Protein AF-0000000073914588 (afdb_homodimer)

Structure (mmCIF, N/CA/C/O backbone):
data_AF-0000000073914588-model_v1
#
loop_
_entity.id
_entity.type
_entity.pdbx_description
1 polymer Dolichyldiphosphatase
#
loop_
_atom_site.group_PDB
_atom_site.id
_atom_site.type_symbol
_atom_site.label_atom_id
_atom_site.label_alt_id
_atom_site.label_comp_id
_atom_site.label_asym_id
_atom_site.label_entity_id
_atom_site.label_seq_id
_atom_site.pdbx_PDB_ins_code
_atom_site.Cartn_x
_atom_site.Cartn_y
_atom_site.Cartn_z
_atom_site.occupancy
_atom_site.B_iso_or_equiv
_atom_site.auth_seq_id
_atom_site.auth_comp_id
_atom_site.auth_asym_id
_atom_site.auth_atom_id
_atom_site.pdbx_PDB_model_num
ATOM 1 N N . MET A 1 1 ? -12.406 22.828 32.75 1 29.06 1 MET A N 1
ATOM 2 C CA . MET A 1 1 ? -11.383 23.781 32.312 1 29.06 1 MET A CA 1
ATOM 3 C C . MET A 1 1 ? -10.438 23.125 31.312 1 29.06 1 MET A C 1
ATOM 5 O O . MET A 1 1 ? -9.586 22.328 31.688 1 29.06 1 MET A O 1
ATOM 9 N N . ALA A 1 2 ? -10.836 22.469 30.297 1 44.16 2 ALA A N 1
ATOM 10 C CA . ALA A 1 2 ? -10.102 21.609 29.359 1 44.16 2 ALA A CA 1
ATOM 11 C C . ALA A 1 2 ? -8.742 22.219 29.016 1 44.16 2 ALA A C 1
ATOM 13 O O . ALA A 1 2 ? -8.672 23.328 28.469 1 44.16 2 ALA A O 1
ATOM 14 N N . SER A 1 3 ? -7.746 22.203 29.766 1 43 3 SER A N 1
ATOM 15 C CA . SER A 1 3 ? -6.406 22.766 29.703 1 43 3 SER A CA 1
ATOM 16 C C . SER A 1 3 ? -5.934 22.922 28.266 1 43 3 SER A C 1
ATOM 18 O O . SER A 1 3 ? -6.273 22.109 27.406 1 43 3 SER A O 1
ATOM 20 N N . G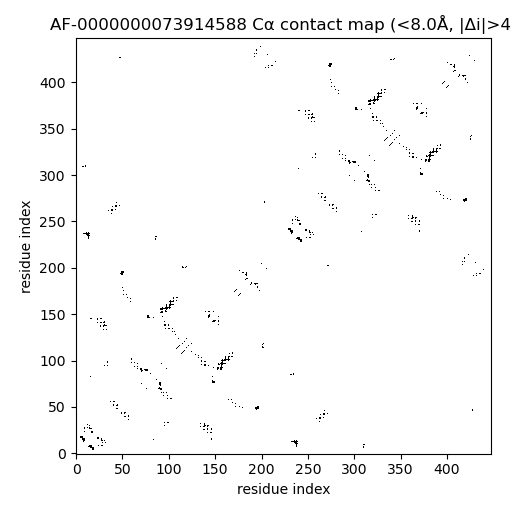LU A 1 4 ? -5.789 24.266 27.781 1 51.44 4 GLU A N 1
ATOM 21 C CA . GLU A 1 4 ? -5.445 24.781 26.469 1 51.44 4 GLU A CA 1
ATOM 22 C C . GLU A 1 4 ? -4.418 23.891 25.766 1 51.44 4 GLU A C 1
ATOM 24 O O . GLU A 1 4 ? -3.215 24.125 25.859 1 51.44 4 GLU A O 1
ATOM 29 N N . LEU A 1 5 ? -4.535 22.625 25.891 1 62.91 5 LEU A N 1
ATOM 30 C CA . LEU A 1 5 ? -3.504 21.75 25.344 1 62.91 5 LEU A CA 1
ATOM 31 C C . LEU A 1 5 ? -3.172 22.141 23.906 1 62.91 5 LEU A C 1
ATOM 33 O O . LEU A 1 5 ? -4.07 22.453 23.125 1 62.91 5 LEU A O 1
ATOM 37 N N . SER A 1 6 ? -2.014 22.656 23.734 1 82.88 6 SER A N 1
ATOM 38 C CA . SER A 1 6 ? -1.508 22.953 22.406 1 82.88 6 SER A CA 1
ATOM 39 C C . SER A 1 6 ? -1.483 21.688 21.531 1 82.88 6 SER A C 1
ATOM 41 O O . SER A 1 6 ? -1.151 20.609 22.016 1 82.88 6 SER A O 1
ATOM 43 N N . TRP A 1 7 ? -2.242 21.672 20.516 1 84 7 TRP A N 1
ATOM 44 C CA . TRP A 1 7 ? -2.336 20.578 19.547 1 84 7 TRP A CA 1
ATOM 45 C C . TRP A 1 7 ? -1.338 20.766 18.406 1 84 7 TRP A C 1
ATOM 47 O O . TRP A 1 7 ? -0.976 21.891 18.078 1 84 7 TRP A O 1
ATOM 57 N N . LYS A 1 8 ? -0.765 19.734 18.031 1 80.25 8 LYS A N 1
ATOM 58 C CA . LYS A 1 8 ? 0.106 19.781 16.859 1 80.25 8 LYS A CA 1
ATOM 59 C C . LYS A 1 8 ? -0.165 18.609 15.914 1 80.25 8 LYS A C 1
ATOM 61 O O . LYS A 1 8 ? -0.63 17.562 16.344 1 80.25 8 LYS A O 1
ATOM 66 N N . PRO A 1 9 ? 0.041 18.812 14.641 1 79.38 9 PRO A N 1
ATOM 67 C CA . PRO A 1 9 ? -0.129 17.719 13.688 1 79.38 9 PRO A CA 1
ATOM 68 C C . PRO A 1 9 ? 1.029 16.719 13.719 1 79.38 9 PRO A C 1
ATOM 70 O O . PRO A 1 9 ? 2.094 17.031 14.266 1 79.38 9 PRO A O 1
ATOM 73 N N . LEU A 1 10 ? 0.666 15.539 13.25 1 77.19 10 LEU A N 1
ATOM 74 C CA . LEU A 1 10 ? 1.744 14.586 12.992 1 77.19 10 LEU A CA 1
ATOM 75 C C . LEU A 1 10 ? 2.691 15.117 11.922 1 77.19 10 LEU A C 1
ATOM 77 O O . LEU A 1 10 ? 2.332 16.016 11.156 1 77.19 10 LEU A O 1
ATOM 81 N N . SER A 1 11 ? 3.896 14.555 11.906 1 71.69 11 SER A N 1
ATOM 82 C CA . SER A 1 11 ? 4.918 15.023 10.977 1 71.69 11 SER A CA 1
ATOM 83 C C . SER A 1 11 ? 4.559 14.688 9.539 1 71.69 11 SER A C 1
ATOM 85 O O . SER A 1 11 ? 4.875 15.445 8.617 1 71.69 11 SER A O 1
ATOM 87 N N . LEU A 1 12 ? 3.809 13.586 9.359 1 74.62 12 LEU A N 1
ATOM 88 C CA . LEU A 1 12 ? 3.529 13.117 8.008 1 74.62 12 LEU A CA 1
ATOM 89 C C . LEU A 1 12 ? 2.049 13.273 7.672 1 74.62 12 LEU A C 1
ATOM 91 O O . LEU A 1 12 ? 1.695 13.586 6.531 1 74.62 12 LEU A O 1
ATOM 95 N N . PHE A 1 13 ? 1.268 13.141 8.602 1 78.62 13 PHE A N 1
ATOM 96 C CA . PHE A 1 13 ? -0.175 13.133 8.391 1 78.62 13 PHE A CA 1
ATOM 97 C C . PHE A 1 13 ? -0.833 14.305 9.117 1 78.62 13 PHE A C 1
ATOM 99 O O . PHE A 1 13 ? -0.402 14.695 10.203 1 78.62 13 PHE A O 1
ATOM 106 N N . TYR A 1 14 ? -1.86 14.789 8.43 1 78.44 14 TYR A N 1
ATOM 107 C CA . TYR A 1 14 ? -2.541 15.93 9.031 1 78.44 14 TYR A CA 1
ATOM 108 C C . TYR A 1 14 ? -3.59 15.477 10.039 1 78.44 14 TYR A C 1
ATOM 110 O O . TYR A 1 14 ? -4.793 15.578 9.781 1 78.44 14 TYR A O 1
ATOM 118 N N . VAL A 1 15 ? -3.223 14.852 11.094 1 84.81 15 VAL A N 1
ATOM 119 C CA . VAL A 1 15 ? -4 14.484 12.273 1 84.81 15 VAL A CA 1
ATOM 120 C C . VAL A 1 15 ? -3.365 15.102 13.516 1 84.81 15 VAL A C 1
ATOM 122 O O . VAL A 1 15 ? -2.186 14.867 13.797 1 84.81 15 VAL A O 1
ATOM 125 N N . GLU A 1 16 ? -4.152 15.844 14.195 1 85.06 16 GLU A N 1
ATOM 126 C CA . GLU A 1 16 ? -3.637 16.578 15.344 1 85.06 16 GLU A CA 1
ATOM 127 C C . GLU A 1 16 ? -3.857 15.797 16.641 1 85.06 16 GLU A C 1
ATOM 129 O O . GLU A 1 16 ? -4.824 15.039 16.75 1 85.06 16 GLU A O 1
ATOM 134 N N . TYR A 1 17 ? -2.914 15.922 17.5 1 87.5 17 TYR A N 1
ATOM 135 C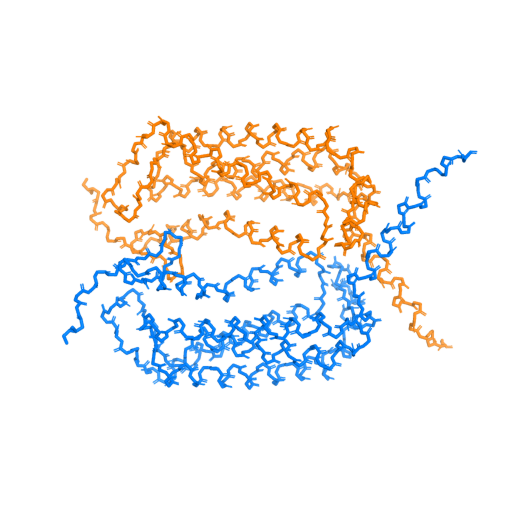 CA . TYR A 1 17 ? -2.969 15.336 18.844 1 87.5 17 TYR A CA 1
ATOM 136 C C . TYR A 1 17 ? -2.391 16.281 19.875 1 87.5 17 TYR A C 1
ATOM 138 O O . TYR A 1 17 ? -1.643 17.203 19.547 1 87.5 17 TYR A O 1
ATOM 146 N N . PRO A 1 18 ? -2.842 16.172 21.141 1 88.31 18 PRO A N 1
ATOM 147 C CA . PRO A 1 18 ? -2.309 17.062 22.188 1 88.31 18 PRO A CA 1
ATOM 148 C C . PRO A 1 18 ? -0.811 16.859 22.406 1 88.31 18 PRO A C 1
ATOM 150 O O . PRO A 1 18 ? -0.336 15.727 22.469 1 88.31 18 PRO A O 1
ATOM 153 N N . ILE A 1 19 ? -0.156 18 22.469 1 88.62 19 ILE A N 1
ATOM 154 C CA . ILE A 1 19 ? 1.287 17.969 22.688 1 88.62 19 ILE A CA 1
ATOM 155 C C . ILE A 1 19 ? 1.604 17.219 23.984 1 88.62 19 ILE A C 1
ATOM 157 O O . ILE A 1 19 ? 0.976 17.469 25.016 1 88.62 19 ILE A O 1
ATOM 161 N N . GLY A 1 20 ? 2.533 16.297 23.875 1 89.62 20 GLY A N 1
ATOM 162 C CA . GLY A 1 20 ? 2.945 15.562 25.062 1 89.62 20 GLY A CA 1
ATOM 163 C C . GLY A 1 20 ? 2.143 14.297 25.281 1 89.62 20 GLY A C 1
ATOM 164 O O . GLY A 1 20 ? 2.498 13.469 26.125 1 89.62 20 GLY A O 1
ATOM 165 N N . ASP A 1 21 ? 1.059 14.109 24.625 1 93.06 21 ASP A N 1
ATOM 166 C CA . ASP A 1 21 ? 0.197 12.938 24.75 1 93.06 21 ASP A CA 1
ATOM 167 C C . ASP A 1 21 ? 0.664 11.805 23.828 1 93.06 21 ASP A C 1
ATOM 169 O O . ASP A 1 21 ? 0.227 11.711 22.688 1 93.06 21 ASP A O 1
ATOM 173 N N . ARG A 1 22 ? 1.481 10.961 24.391 1 93.44 22 ARG A N 1
ATOM 174 C CA . ARG A 1 22 ? 2.021 9.867 23.594 1 93.44 22 ARG A CA 1
ATOM 175 C C . ARG A 1 22 ? 0.91 8.93 23.141 1 93.44 22 ARG A C 1
ATOM 177 O O . ARG A 1 22 ? 0.971 8.391 22.031 1 93.44 22 ARG A O 1
ATOM 184 N N . PHE A 1 23 ? -0.013 8.711 24.016 1 94.69 23 PHE A N 1
ATOM 185 C CA . PHE A 1 23 ? -1.146 7.867 23.656 1 94.69 23 PHE A CA 1
ATOM 186 C C . PHE A 1 23 ? -1.946 8.484 22.516 1 94.69 23 PHE A C 1
ATOM 188 O O . PHE A 1 23 ? -2.316 7.801 21.562 1 94.69 23 PHE A O 1
ATOM 195 N N . GLY A 1 24 ? -2.18 9.742 22.562 1 93.75 24 GLY A N 1
ATOM 196 C CA . GLY A 1 24 ? -2.85 10.461 21.484 1 93.75 24 GLY A CA 1
ATOM 197 C C . GLY A 1 24 ? -2.094 10.406 20.172 1 93.75 24 GLY A C 1
ATOM 198 O O . GLY A 1 24 ? -2.701 10.305 19.109 1 93.75 24 GLY A O 1
ATOM 199 N N . LYS A 1 25 ? -0.838 10.508 20.344 1 92.44 25 LYS A N 1
ATOM 200 C CA . LYS A 1 25 ? -0.005 10.414 19.141 1 92.44 25 LYS A CA 1
ATOM 201 C C . LYS A 1 25 ? -0.181 9.062 18.469 1 92.44 25 LYS A C 1
ATOM 203 O O . LYS A 1 25 ? -0.324 8.992 17.234 1 92.44 25 LYS A O 1
ATOM 208 N N . LEU A 1 26 ? -0.182 8.039 19.234 1 93.94 26 LEU A N 1
ATOM 209 C CA . LEU A 1 26 ? -0.388 6.699 18.703 1 93.94 26 LEU A CA 1
ATOM 210 C C . LEU A 1 26 ? -1.76 6.578 18.047 1 93.94 26 LEU A C 1
ATOM 212 O O . LEU A 1 26 ? -1.892 5.977 16.969 1 93.94 26 LEU A O 1
ATOM 216 N N . LEU A 1 27 ? -2.701 7.129 18.625 1 94.62 27 LEU A N 1
ATOM 217 C CA . LEU A 1 27 ? -4.055 7.098 18.078 1 94.62 27 LEU A CA 1
ATOM 218 C C . LEU A 1 27 ? -4.133 7.891 16.781 1 94.62 27 LEU A C 1
ATOM 220 O O . LEU A 1 27 ? -4.871 7.516 15.859 1 94.62 27 LEU A O 1
ATOM 224 N N . ALA A 1 28 ? -3.402 8.906 16.766 1 92.88 28 ALA A N 1
ATOM 225 C CA . ALA A 1 28 ? -3.355 9.695 15.531 1 92.88 28 ALA A CA 1
ATOM 226 C C . ALA A 1 28 ? -2.807 8.859 14.375 1 92.88 28 ALA A C 1
ATOM 228 O O . ALA A 1 28 ? -3.357 8.883 13.273 1 92.88 28 ALA A O 1
ATOM 229 N N . TYR A 1 29 ? -1.821 8.148 14.617 1 92.38 29 TYR A N 1
ATOM 230 C CA . TYR A 1 29 ? -1.273 7.258 13.602 1 92.38 29 TYR A CA 1
ATOM 231 C C . TYR A 1 29 ? -2.287 6.188 13.211 1 92.38 29 TYR A C 1
ATOM 233 O O . TYR A 1 29 ? -2.428 5.859 12.023 1 92.38 29 TYR A O 1
ATOM 241 N N . SER A 1 30 ? -2.986 5.711 14.164 1 94.19 30 SER A N 1
ATOM 242 C CA . SER A 1 30 ? -3.961 4.66 13.898 1 94.19 30 SER A CA 1
ATOM 243 C C . SER A 1 30 ? -5.102 5.164 13.023 1 94.19 30 SER A C 1
ATOM 245 O O . SER A 1 30 ? -5.695 4.395 12.266 1 94.19 30 SER A O 1
ATOM 247 N N . SER A 1 31 ? -5.324 6.418 13.078 1 93.5 31 SER A N 1
ATOM 248 C CA . SER A 1 31 ? -6.402 7.004 12.281 1 93.5 31 SER A CA 1
ATOM 249 C C . SER A 1 31 ? -6.082 6.961 10.797 1 93.5 31 SER A C 1
ATOM 251 O O . SER A 1 31 ? -6.961 7.176 9.961 1 93.5 31 SER A O 1
ATOM 253 N N . MET A 1 32 ? -4.848 6.586 10.445 1 93.88 32 MET A N 1
ATOM 254 C CA . MET A 1 32 ? -4.43 6.559 9.047 1 93.88 32 MET A CA 1
ATOM 255 C C . MET A 1 32 ? -4.637 5.172 8.445 1 93.88 32 MET A C 1
ATOM 257 O O . MET A 1 32 ? -4.414 4.969 7.254 1 93.88 32 MET A O 1
ATOM 261 N N . VAL A 1 33 ? -5.137 4.277 9.133 1 95.81 33 VAL A N 1
ATOM 262 C CA . VAL A 1 33 ? -5.305 2.889 8.719 1 95.81 33 VAL A CA 1
ATOM 263 C C . VAL A 1 33 ? -6.152 2.826 7.453 1 95.81 33 VAL A C 1
ATOM 265 O O . VAL A 1 33 ? -5.844 2.068 6.531 1 95.81 33 VAL A O 1
ATOM 268 N N . PRO A 1 34 ? -7.215 3.635 7.297 1 95.88 34 PRO A N 1
ATOM 269 C CA . PRO A 1 34 ? -8.016 3.572 6.07 1 95.88 34 PRO A CA 1
ATOM 270 C C . PRO A 1 34 ? -7.188 3.838 4.812 1 95.88 34 PRO A C 1
ATOM 272 O O . PRO A 1 34 ? -7.328 3.127 3.816 1 95.88 34 PRO A O 1
ATOM 275 N N . ILE A 1 35 ? -6.312 4.812 4.84 1 94.25 35 ILE A N 1
ATOM 276 C CA . ILE A 1 35 ? -5.508 5.121 3.662 1 94.25 35 ILE A CA 1
ATOM 277 C C . ILE A 1 35 ? -4.516 3.992 3.404 1 94.25 35 ILE A C 1
ATOM 279 O O . ILE A 1 35 ? -4.207 3.676 2.252 1 94.25 35 ILE A O 1
ATOM 283 N N . PHE A 1 36 ? -3.986 3.387 4.457 1 95.44 36 PHE A N 1
ATOM 284 C CA . PHE A 1 36 ? -3.094 2.244 4.301 1 95.44 36 PHE A CA 1
ATOM 285 C C . PHE A 1 36 ? -3.818 1.08 3.633 1 95.44 36 PHE A C 1
ATOM 287 O O . PHE A 1 36 ? -3.254 0.399 2.775 1 95.44 36 PHE A O 1
ATOM 294 N N . ILE A 1 37 ? -5.051 0.887 4.004 1 96.88 37 ILE A N 1
ATOM 295 C CA . ILE A 1 37 ? -5.852 -0.184 3.42 1 96.88 37 ILE A CA 1
ATOM 296 C C . ILE A 1 37 ? -6.098 0.103 1.941 1 96.88 37 ILE A C 1
ATOM 298 O O . ILE A 1 37 ? -6.008 -0.799 1.104 1 96.88 37 ILE A O 1
ATOM 302 N N . ILE A 1 38 ? -6.34 1.316 1.64 1 96.88 38 ILE A N 1
ATOM 303 C CA . ILE A 1 38 ? -6.613 1.703 0.26 1 96.88 38 ILE A CA 1
ATOM 304 C C . ILE A 1 38 ? -5.367 1.476 -0.595 1 96.88 38 ILE A C 1
ATOM 306 O O . ILE A 1 38 ? -5.445 0.859 -1.66 1 96.88 38 ILE A O 1
ATOM 310 N N . ILE A 1 39 ? -4.242 1.952 -0.15 1 96.44 39 ILE A N 1
ATOM 311 C CA . ILE A 1 39 ? -2.998 1.792 -0.892 1 96.44 39 ILE A CA 1
ATOM 312 C C . ILE A 1 39 ? -2.668 0.308 -1.03 1 96.44 39 ILE A C 1
ATOM 314 O O . ILE A 1 39 ? -2.219 -0.138 -2.09 1 96.44 39 ILE A O 1
ATOM 318 N N . SER A 1 40 ? -2.879 -0.383 0.008 1 97.75 40 SER A N 1
ATOM 319 C CA . SER A 1 40 ? -2.645 -1.822 -0.031 1 97.75 40 SER A CA 1
ATOM 320 C C . SER A 1 40 ? -3.525 -2.498 -1.076 1 97.75 40 SER A C 1
ATOM 322 O O . SER A 1 40 ? -3.061 -3.365 -1.82 1 97.75 40 SER A O 1
ATOM 324 N N . ASN A 1 41 ? -4.77 -2.135 -1.133 1 97.81 41 ASN A N 1
ATOM 325 C CA . ASN A 1 41 ? -5.68 -2.723 -2.107 1 97.81 41 ASN A CA 1
ATOM 326 C C . ASN A 1 41 ? -5.266 -2.389 -3.537 1 97.81 41 ASN A C 1
ATOM 328 O O . ASN A 1 41 ? -5.305 -3.252 -4.418 1 97.81 41 ASN A O 1
ATOM 332 N N . VAL A 1 42 ? -4.898 -1.184 -3.717 1 97.75 42 VAL A N 1
ATOM 333 C CA . VAL A 1 42 ? -4.438 -0.785 -5.043 1 97.75 42 VAL A CA 1
ATOM 334 C C . VAL A 1 42 ? -3.213 -1.608 -5.438 1 97.75 42 VAL A C 1
ATOM 336 O O . VAL A 1 42 ? -3.115 -2.088 -6.566 1 97.75 42 VAL A O 1
ATOM 339 N N . THR A 1 43 ? -2.33 -1.763 -4.512 1 97.94 43 THR A N 1
ATOM 340 C CA . THR A 1 43 ? -1.132 -2.562 -4.738 1 97.94 43 THR A CA 1
ATOM 341 C C . THR A 1 43 ? -1.501 -3.998 -5.098 1 97.94 43 THR A C 1
ATOM 343 O O . THR A 1 43 ? -0.942 -4.574 -6.035 1 97.94 43 THR A O 1
ATOM 346 N N . LEU A 1 44 ? -2.439 -4.555 -4.406 1 97.75 44 LEU A N 1
ATOM 347 C CA . LEU A 1 44 ? -2.863 -5.93 -4.648 1 97.75 44 LEU A CA 1
ATOM 348 C C . LEU A 1 44 ? -3.553 -6.051 -6.004 1 97.75 44 LEU A C 1
ATOM 350 O O . LEU A 1 44 ? -3.391 -7.059 -6.699 1 97.75 44 LEU A O 1
ATOM 354 N N . ILE A 1 45 ? -4.297 -5.059 -6.332 1 97.88 45 ILE A N 1
ATOM 355 C CA . ILE A 1 45 ? -4.984 -5.07 -7.621 1 97.88 45 ILE A CA 1
ATOM 356 C C . ILE A 1 45 ? -3.957 -5.082 -8.75 1 97.88 45 ILE A C 1
ATOM 358 O O . IL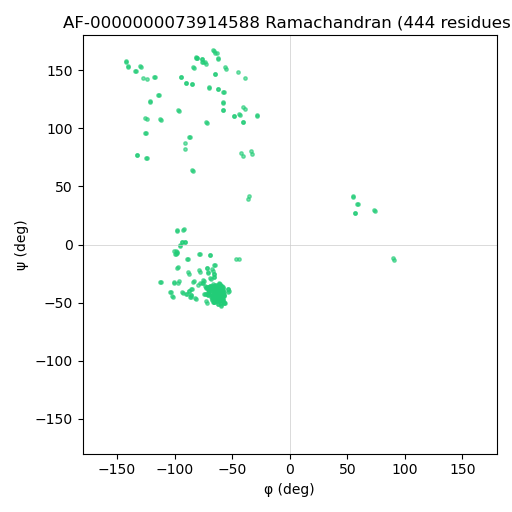E A 1 45 ? -4.082 -5.855 -9.703 1 97.88 45 ILE A O 1
ATOM 362 N N . VAL A 1 46 ? -2.977 -4.273 -8.617 1 95.25 46 VAL A N 1
ATOM 363 C CA . VAL A 1 46 ? -1.965 -4.156 -9.656 1 95.25 46 VAL A CA 1
ATOM 364 C C . VAL A 1 46 ? -1.109 -5.422 -9.695 1 95.25 46 VAL A C 1
ATOM 366 O O . VAL A 1 46 ? -0.745 -5.906 -10.766 1 95.25 46 VAL A O 1
ATOM 369 N N . SER A 1 47 ? -0.826 -6.012 -8.562 1 95.44 47 SER A N 1
ATOM 370 C CA . SER A 1 47 ? 0.123 -7.117 -8.484 1 95.44 47 SER A CA 1
ATOM 371 C C . SER A 1 47 ? -0.564 -8.453 -8.742 1 95.44 47 SER A C 1
ATOM 373 O O . SER A 1 47 ? -0.011 -9.32 -9.414 1 95.44 47 SER A O 1
ATOM 375 N N . ARG A 1 48 ? -1.782 -8.578 -8.188 1 95.88 48 ARG A N 1
ATOM 376 C CA . ARG A 1 48 ? -2.455 -9.875 -8.273 1 95.88 48 ARG A CA 1
ATOM 377 C C . ARG A 1 48 ? -3.5 -9.875 -9.383 1 95.88 48 ARG A C 1
ATOM 379 O O . ARG A 1 48 ? -3.832 -10.938 -9.922 1 95.88 48 ARG A O 1
ATOM 386 N N . ARG A 1 49 ? -4.133 -8.727 -9.633 1 97.5 49 ARG A N 1
ATOM 387 C CA . ARG A 1 49 ? -5.152 -8.562 -10.656 1 97.5 49 ARG A CA 1
ATOM 388 C C . ARG A 1 49 ? -6.328 -9.508 -10.43 1 97.5 49 ARG A C 1
ATOM 390 O O . ARG A 1 49 ? -6.867 -10.078 -11.375 1 97.5 49 ARG A O 1
ATOM 397 N N . ASP A 1 50 ? -6.633 -9.742 -9.211 1 97.06 50 ASP A N 1
ATOM 398 C CA . ASP A 1 50 ? -7.738 -10.594 -8.781 1 97.06 50 ASP A CA 1
ATOM 399 C C . ASP A 1 50 ? -9.047 -9.812 -8.75 1 97.06 50 ASP A C 1
ATOM 401 O O . ASP A 1 50 ? -9.102 -8.703 -8.219 1 97.06 50 ASP A O 1
ATOM 405 N N . LEU A 1 51 ? -10.086 -10.391 -9.195 1 97.88 51 LEU A N 1
ATOM 406 C CA . LEU A 1 51 ? -11.367 -9.711 -9.328 1 97.88 51 LEU A CA 1
ATOM 407 C C . LEU A 1 51 ? -11.992 -9.445 -7.961 1 97.88 51 LEU A C 1
ATOM 409 O O . LEU A 1 51 ? -12.648 -8.43 -7.758 1 97.88 51 LEU A O 1
ATOM 413 N N . HIS A 1 52 ? -11.852 -10.367 -7.027 1 96.31 52 HIS A N 1
ATOM 414 C CA . HIS A 1 52 ? -12.391 -10.125 -5.695 1 96.31 52 HIS A CA 1
ATOM 415 C C . HIS A 1 52 ? -11.781 -8.883 -5.062 1 96.31 52 HIS A C 1
ATOM 417 O O . HIS A 1 52 ? -12.492 -8.086 -4.441 1 96.31 52 HIS A O 1
ATOM 423 N N . THR A 1 53 ? -10.484 -8.703 -5.176 1 97.38 53 THR A N 1
ATOM 424 C CA . THR A 1 53 ? -9.805 -7.52 -4.652 1 97.38 53 THR A CA 1
ATOM 425 C C . THR A 1 53 ? -10.281 -6.262 -5.371 1 97.38 53 THR A C 1
ATOM 427 O O . THR A 1 53 ? -10.492 -5.219 -4.742 1 97.38 53 THR A O 1
ATOM 430 N N . LEU A 1 54 ? -10.445 -6.383 -6.648 1 98.38 54 LEU A N 1
ATOM 431 C CA . LEU A 1 54 ? -10.922 -5.25 -7.438 1 98.38 54 LEU A CA 1
ATOM 432 C C . LEU A 1 54 ? -12.305 -4.805 -6.969 1 98.38 54 LEU A C 1
ATOM 434 O O . LEU A 1 54 ? -12.531 -3.615 -6.738 1 98.38 54 LEU A O 1
ATOM 438 N N . PHE A 1 55 ? -13.156 -5.707 -6.809 1 98.25 55 PHE A N 1
ATOM 439 C CA . PHE A 1 55 ? -14.523 -5.355 -6.445 1 98.25 55 PHE A CA 1
ATOM 440 C C . PHE A 1 55 ? -14.609 -4.945 -4.98 1 98.25 55 PHE A C 1
ATOM 442 O O . PHE A 1 55 ? -15.469 -4.156 -4.598 1 98.25 55 PHE A O 1
ATOM 449 N N . TYR A 1 56 ? -13.734 -5.535 -4.172 1 98.25 56 TYR A N 1
ATOM 450 C CA . TYR A 1 56 ? -13.617 -5.004 -2.816 1 98.25 56 TYR A CA 1
ATOM 451 C C . TYR A 1 56 ? -13.242 -3.523 -2.842 1 98.25 56 TYR A C 1
ATOM 453 O O . TYR A 1 56 ? -13.828 -2.721 -2.107 1 98.25 56 TYR A O 1
ATOM 461 N N . PHE A 1 57 ? -12.328 -3.166 -3.672 1 98.69 57 PHE A N 1
ATOM 462 C CA . PHE A 1 57 ? -11.875 -1.787 -3.799 1 98.69 57 PHE A CA 1
ATOM 463 C C . PHE A 1 57 ? -13 -0.89 -4.305 1 98.69 57 PHE A C 1
ATOM 465 O O . PHE A 1 57 ? -13.188 0.219 -3.805 1 98.69 57 PHE A O 1
ATOM 472 N N . LEU A 1 58 ? -13.688 -1.351 -5.297 1 98.38 58 LEU A N 1
ATOM 473 C CA . LEU A 1 58 ? -14.828 -0.596 -5.812 1 98.38 58 LEU A CA 1
ATOM 474 C C . LEU A 1 58 ? -15.883 -0.392 -4.73 1 98.38 58 LEU A C 1
ATOM 476 O O . LEU A 1 58 ? -16.547 0.64 -4.699 1 98.38 58 LEU A O 1
ATOM 480 N N . GLY A 1 59 ? -16.031 -1.396 -3.875 1 98.56 59 GLY A N 1
ATOM 481 C CA . GLY A 1 59 ? -16.906 -1.243 -2.719 1 98.56 59 GLY A CA 1
ATOM 482 C C . GLY A 1 59 ? -16.438 -0.158 -1.765 1 98.56 59 GLY A C 1
ATOM 483 O O . GLY A 1 59 ? -17.25 0.623 -1.264 1 98.56 59 GLY A O 1
ATOM 484 N N . CYS A 1 60 ? -15.148 -0.123 -1.513 1 97.81 60 CYS A N 1
ATOM 485 C CA . CYS A 1 60 ? -14.586 0.928 -0.674 1 97.81 60 CYS A CA 1
ATOM 486 C C . CYS A 1 60 ? -14.883 2.307 -1.25 1 97.81 60 CYS A C 1
ATOM 488 O O . CYS A 1 60 ? -15.289 3.215 -0.521 1 97.81 60 CYS A O 1
ATOM 490 N N . LEU A 1 61 ? -14.695 2.428 -2.561 1 97.56 61 LEU A N 1
ATOM 491 C CA . LEU A 1 61 ? -14.945 3.703 -3.225 1 97.56 61 LEU A CA 1
ATOM 492 C C . LEU A 1 61 ? -16.422 4.086 -3.139 1 97.56 61 LEU A C 1
ATOM 494 O O . LEU A 1 61 ? -16.75 5.246 -2.885 1 97.56 61 LEU A O 1
ATOM 498 N N . SER A 1 62 ? -17.25 3.131 -3.367 1 98.06 62 SER A N 1
ATOM 499 C CA . SER A 1 62 ? -18.672 3.377 -3.27 1 98.06 62 SER A CA 1
ATOM 500 C C . SER A 1 62 ? -19.078 3.785 -1.854 1 98.06 62 SER A C 1
ATOM 502 O O . SER A 1 62 ? -19.953 4.637 -1.67 1 98.06 62 SER A O 1
ATOM 504 N N . ASN A 1 63 ? -18.484 3.096 -0.879 1 98.19 63 ASN A N 1
ATOM 505 C CA . ASN A 1 63 ? -18.734 3.441 0.517 1 98.19 63 ASN A CA 1
ATOM 506 C C . ASN A 1 63 ? -18.312 4.879 0.816 1 98.19 63 ASN A C 1
ATOM 508 O O . ASN A 1 63 ? -19.016 5.598 1.532 1 98.19 63 ASN A O 1
ATOM 512 N N . GLU A 1 64 ? -17.203 5.32 0.29 1 96.06 64 GLU A N 1
ATOM 513 C CA . GLU A 1 64 ? -16.75 6.699 0.442 1 96.06 64 GLU A CA 1
ATOM 514 C C . GLU A 1 64 ? -17.719 7.68 -0.195 1 96.06 64 GLU A C 1
ATOM 516 O O . GLU A 1 64 ? -18.016 8.727 0.38 1 96.06 64 GLU A O 1
ATOM 521 N N . LEU A 1 65 ? -18.172 7.328 -1.37 1 96 65 LEU A N 1
ATOM 522 C CA . LEU A 1 65 ? -19.141 8.164 -2.061 1 96 65 LEU A CA 1
ATOM 523 C C . LEU A 1 65 ? -20.438 8.273 -1.257 1 96 65 LEU A C 1
ATOM 525 O O . LEU A 1 65 ? -21.031 9.344 -1.189 1 96 65 LEU A O 1
ATOM 529 N N . SER A 1 66 ? -20.812 7.184 -0.726 1 97 66 SER A N 1
ATOM 530 C CA . SER A 1 66 ? -22.016 7.195 0.101 1 97 66 SER A CA 1
ATOM 531 C C . SER A 1 66 ? -21.844 8.094 1.318 1 97 66 SER A C 1
ATOM 533 O O . SER A 1 66 ? -22.781 8.797 1.718 1 97 66 SER A O 1
ATOM 535 N N . ASN A 1 67 ? -20.688 8.062 1.965 1 96.75 67 ASN A N 1
ATOM 536 C CA . ASN A 1 67 ? -20.406 8.945 3.096 1 96.75 67 ASN A CA 1
ATOM 537 C C . ASN A 1 67 ? -20.5 10.414 2.693 1 96.75 67 ASN A C 1
ATOM 539 O O . ASN A 1 67 ? -21.078 11.234 3.416 1 96.75 67 ASN A O 1
ATOM 543 N N . TYR A 1 68 ? -19.906 10.703 1.58 1 93.62 68 TYR A N 1
ATOM 544 C CA . TYR A 1 68 ? -19.938 12.07 1.069 1 93.62 68 TYR A CA 1
ATOM 545 C C . TYR A 1 68 ? -21.359 12.547 0.866 1 93.62 68 TYR A C 1
ATOM 547 O O . TYR A 1 68 ? -21.719 13.664 1.24 1 93.62 68 TYR A O 1
ATOM 555 N N . ALA A 1 69 ? -22.172 11.727 0.328 1 95.12 69 ALA A N 1
ATOM 556 C CA . ALA A 1 69 ? -23.578 12.055 0.091 1 95.12 69 ALA A CA 1
ATOM 557 C C . ALA A 1 69 ? -24.328 12.258 1.407 1 95.12 69 ALA A C 1
ATOM 559 O O . ALA A 1 69 ? -25.078 13.211 1.556 1 95.12 69 ALA A O 1
ATOM 560 N N . LEU A 1 70 ? -24.109 11.375 2.35 1 94.62 70 LEU A N 1
ATOM 561 C CA . LEU A 1 70 ? -24.781 11.445 3.637 1 94.62 70 LEU A CA 1
ATOM 562 C C . LEU A 1 70 ? -24.391 12.703 4.395 1 94.62 70 LEU A C 1
ATOM 564 O O . LEU A 1 70 ? -25.234 13.359 5.008 1 94.62 70 LEU A O 1
ATOM 568 N N . LYS A 1 71 ? -23.109 13.031 4.34 1 92.12 71 LYS A N 1
ATOM 569 C CA . LYS A 1 71 ? -22.656 14.242 5.012 1 92.12 71 LYS A CA 1
ATOM 570 C C . LYS A 1 71 ? -23.266 15.484 4.395 1 92.12 71 LYS A C 1
ATOM 572 O O . LYS A 1 71 ? -23.516 16.469 5.09 1 92.12 71 LYS A O 1
ATOM 577 N N . SER A 1 72 ? -23.453 15.422 3.113 1 91.31 72 SER A N 1
ATOM 578 C CA . SER A 1 72 ? -24.062 16.547 2.414 1 91.31 72 SER A CA 1
ATOM 579 C C . SER A 1 72 ? -25.531 16.688 2.748 1 91.31 72 SER A C 1
ATOM 581 O O . SER A 1 72 ? -26.109 17.781 2.68 1 91.31 72 SER A O 1
ATOM 583 N N . LEU A 1 73 ? -26.125 15.641 3.143 1 91 73 LEU A N 1
ATOM 584 C CA . LEU A 1 73 ? -27.547 15.625 3.459 1 91 73 LEU A CA 1
ATOM 585 C C . LEU A 1 73 ? -27.781 15.977 4.922 1 91 73 LEU A C 1
ATOM 587 O O . LEU A 1 73 ? -28.703 16.719 5.242 1 91 73 LEU A O 1
ATOM 591 N N . ILE A 1 74 ? -26.984 15.453 5.789 1 89.12 74 ILE A N 1
ATOM 592 C CA . ILE A 1 74 ? -27.219 15.586 7.223 1 89.12 74 ILE A CA 1
ATOM 593 C C . ILE A 1 74 ? -26.609 16.906 7.723 1 89.12 74 ILE A C 1
ATOM 595 O O . ILE A 1 74 ? -27.203 17.578 8.562 1 89.12 74 ILE A O 1
ATOM 599 N N . MET A 1 75 ? -25.359 17.266 7.289 1 86 75 MET A N 1
ATOM 600 C CA . MET A 1 75 ? -24.641 18.516 7.535 1 86 75 MET A CA 1
ATOM 601 C C . MET A 1 75 ? -24.516 18.766 9.031 1 86 75 MET A C 1
ATOM 603 O O . MET A 1 75 ? -24.609 19.922 9.484 1 86 75 MET A O 1
ATOM 607 N N . GLN A 1 76 ? -24.516 17.688 9.773 1 85.25 76 GLN A N 1
ATOM 608 C CA . GLN A 1 76 ? -24.25 17.859 11.195 1 85.25 76 GLN A CA 1
ATOM 609 C C . GLN A 1 76 ? -22.797 18.25 11.453 1 85.25 76 GLN A C 1
ATOM 611 O O . GLN A 1 76 ? -21.891 17.641 10.898 1 85.25 76 GLN A O 1
ATOM 616 N N . GLN A 1 77 ? -22.656 19.203 12.297 1 86 77 GLN A N 1
ATOM 617 C CA . GLN A 1 77 ? -21.328 19.75 12.555 1 86 77 GLN A CA 1
ATOM 618 C C . GLN A 1 77 ? -20.516 18.812 13.445 1 86 77 GLN A C 1
ATOM 620 O O . GLN A 1 77 ? -21.094 18 14.18 1 86 77 GLN A O 1
ATOM 625 N N . ARG A 1 78 ? -19.203 19 13.391 1 87.12 78 ARG A N 1
ATOM 626 C CA . ARG A 1 78 ? -18.281 18.281 14.273 1 87.12 78 ARG A CA 1
ATOM 627 C C . ARG A 1 78 ? -18.359 18.844 15.695 1 87.12 78 ARG A C 1
ATOM 629 O O . ARG A 1 78 ? -18.875 19.938 15.914 1 87.12 78 ARG A O 1
ATOM 636 N N . PRO A 1 79 ? -18 18.094 16.656 1 84.12 79 PRO A N 1
ATOM 637 C CA . PRO A 1 79 ? -18.156 18.547 18.031 1 84.12 79 PRO A CA 1
ATOM 638 C C . PRO A 1 79 ? -17.312 19.781 18.359 1 84.12 79 PRO A C 1
ATOM 640 O O . PRO A 1 79 ? -17.766 20.656 19.109 1 84.12 79 PRO A O 1
ATOM 643 N N . PHE A 1 80 ? -16.094 19.828 17.781 1 80.19 80 PHE A N 1
ATOM 644 C CA . PHE A 1 80 ? -15.219 20.953 18.078 1 80.19 80 PHE A CA 1
ATOM 645 C C . PHE A 1 80 ? -14.617 21.531 16.797 1 80.19 80 PHE A C 1
ATOM 647 O O . PHE A 1 80 ? -13.422 21.391 16.547 1 80.19 80 PHE A O 1
ATOM 654 N N . PRO A 1 81 ? -15.352 22.234 16.109 1 75.19 81 PRO A N 1
ATOM 655 C CA . PRO A 1 81 ? -14.883 22.719 14.805 1 75.19 81 PRO A CA 1
ATOM 656 C C . PRO A 1 81 ? -13.727 23.703 14.938 1 75.19 81 PRO A C 1
ATOM 658 O O . PRO A 1 81 ? -12.914 23.828 14.016 1 75.19 81 PRO A O 1
ATOM 661 N N . SER A 1 82 ? -13.578 24.328 16.047 1 72.56 82 SER A N 1
ATOM 662 C CA . SER A 1 82 ? -12.531 25.328 16.25 1 72.56 82 SER A CA 1
ATOM 663 C C . SER A 1 82 ? -11.18 24.672 16.5 1 72.56 82 SER A C 1
ATOM 665 O O . SER A 1 82 ? -10.133 25.281 16.281 1 72.56 82 SER A O 1
ATOM 667 N N . LEU A 1 83 ? -11.25 23.484 16.953 1 74.88 83 LEU A N 1
ATOM 668 C CA . LEU A 1 83 ? -10.016 22.766 17.25 1 74.88 83 LEU A CA 1
ATOM 669 C C . LEU A 1 83 ? -9.328 22.297 15.977 1 74.88 83 LEU A C 1
ATOM 671 O O . LEU A 1 83 ? -8.102 22.25 15.906 1 74.88 83 LEU A O 1
ATOM 675 N N . HIS A 1 84 ? -10.188 21.984 15.039 1 70.44 84 HIS A N 1
ATOM 676 C CA . HIS A 1 84 ? -9.68 21.516 13.75 1 70.44 84 HIS A CA 1
ATOM 677 C C . HIS A 1 84 ? -10.211 22.375 12.602 1 70.44 84 HIS A C 1
ATOM 679 O O . HIS A 1 84 ? -10.961 21.891 11.758 1 70.44 84 HIS A O 1
ATOM 685 N N . PRO A 1 85 ? -9.68 23.562 12.469 1 67 85 PRO A N 1
ATOM 686 C CA . PRO A 1 85 ? -10.281 24.516 11.547 1 67 85 PRO A CA 1
ATOM 687 C C . PRO A 1 85 ? -10.047 24.156 10.078 1 67 85 PRO A C 1
ATOM 689 O O . PRO A 1 85 ? -10.805 24.594 9.203 1 67 85 PRO A O 1
ATOM 692 N N . SER A 1 86 ? -9.07 23.359 9.883 1 65.81 86 SER A N 1
ATOM 693 C CA . SER A 1 86 ? -8.734 23.047 8.5 1 65.81 86 SER A CA 1
ATOM 694 C C . SER A 1 86 ? -9.703 22.016 7.914 1 65.81 86 SER A C 1
ATOM 696 O O . SER A 1 86 ? -9.758 21.844 6.695 1 65.81 86 SER A O 1
ATOM 698 N N . ILE A 1 87 ? -10.547 21.469 8.828 1 71.38 87 ILE A N 1
ATOM 699 C CA . ILE A 1 87 ? -11.484 20.469 8.352 1 71.38 87 ILE A CA 1
ATOM 700 C C . ILE A 1 87 ? -12.836 21.109 8.047 1 71.38 87 ILE A C 1
ATOM 702 O O . ILE A 1 87 ? -13.5 21.625 8.953 1 71.38 87 ILE A O 1
ATOM 706 N N . GLU A 1 88 ? -13.18 21.078 6.797 1 70.38 88 GLU A N 1
ATOM 707 C CA . GLU A 1 88 ? -14.391 21.766 6.359 1 70.38 88 GLU A CA 1
ATOM 708 C C . GLU A 1 88 ? -15.562 20.797 6.234 1 70.38 88 GLU A C 1
ATOM 710 O O . GLU A 1 88 ? -16.719 21.219 6.234 1 70.38 88 GLU A O 1
ATOM 715 N N . SER A 1 89 ? -15.297 19.594 6.375 1 74.75 89 SER A N 1
ATOM 716 C CA . SER A 1 89 ? -16.375 18.641 6.125 1 74.75 89 SER A CA 1
ATOM 717 C C . SER A 1 89 ? -17.25 18.469 7.355 1 74.75 89 SER A C 1
ATOM 719 O O . SER A 1 89 ? -16.797 18.656 8.484 1 74.75 89 SER A O 1
ATOM 721 N N . SER A 1 90 ? -18.547 18.094 7.004 1 84.25 90 SER A N 1
ATOM 722 C CA . SER A 1 90 ? -19.484 17.797 8.07 1 84.25 90 SER A CA 1
ATOM 723 C C . SER A 1 90 ? -19.047 16.562 8.867 1 84.25 90 SER A C 1
ATOM 725 O O . SER A 1 90 ? -18.172 15.812 8.414 1 84.25 90 SER A O 1
ATOM 727 N N . GLY A 1 91 ? -19.672 16.438 10.031 1 88.19 91 GLY A N 1
ATOM 728 C CA . GLY A 1 91 ? -19.172 15.43 10.953 1 88.19 91 GLY A CA 1
ATOM 729 C C . GLY A 1 91 ? -19.938 14.125 10.883 1 88.19 91 GLY A C 1
ATOM 730 O O . GLY A 1 91 ? -19.438 13.078 11.297 1 88.19 91 GLY A O 1
ATOM 731 N N . MET A 1 92 ? -21.156 14.164 10.336 1 91.38 92 MET A N 1
ATOM 732 C CA . MET A 1 92 ? -22 12.984 10.391 1 91.38 92 MET A CA 1
ATOM 733 C C . MET A 1 92 ? -22.25 12.414 9 1 91.38 92 MET A C 1
ATOM 735 O O . MET A 1 92 ? -22.734 13.125 8.117 1 91.38 92 MET A O 1
ATOM 739 N N . PRO A 1 93 ? -22.016 11.133 8.82 1 94.94 93 PRO A N 1
ATOM 740 C CA . PRO A 1 93 ? -21.359 10.188 9.734 1 94.94 93 PRO A CA 1
ATOM 741 C C . PRO A 1 93 ? -19.828 10.281 9.68 1 94.94 93 PRO A C 1
ATOM 743 O O . PRO A 1 93 ? -19.266 10.844 8.734 1 94.94 93 PRO A O 1
ATOM 746 N N . SER A 1 94 ? -19.203 9.773 10.734 1 95.94 94 SER A N 1
ATOM 747 C CA . SER A 1 94 ? -17.75 9.695 10.711 1 95.94 94 SER A CA 1
ATOM 748 C C . SER A 1 94 ? -17.25 8.875 9.531 1 95.94 94 SER A C 1
ATOM 750 O O . SER A 1 94 ? -17.609 7.703 9.383 1 95.94 94 SER A O 1
ATOM 752 N N . ASN A 1 95 ? -16.469 9.414 8.711 1 95.5 95 ASN A N 1
ATOM 753 C CA . ASN A 1 95 ? -15.961 8.758 7.512 1 95.5 95 ASN A CA 1
ATOM 754 C C . ASN A 1 95 ? -15.055 7.578 7.855 1 95.5 95 ASN A C 1
ATOM 756 O O . ASN A 1 95 ? -15.211 6.488 7.297 1 95.5 95 ASN A O 1
ATOM 760 N N . HIS A 1 96 ? -14.125 7.793 8.781 1 96.94 96 HIS A N 1
ATOM 761 C CA . HIS A 1 96 ? -13.219 6.727 9.195 1 96.94 96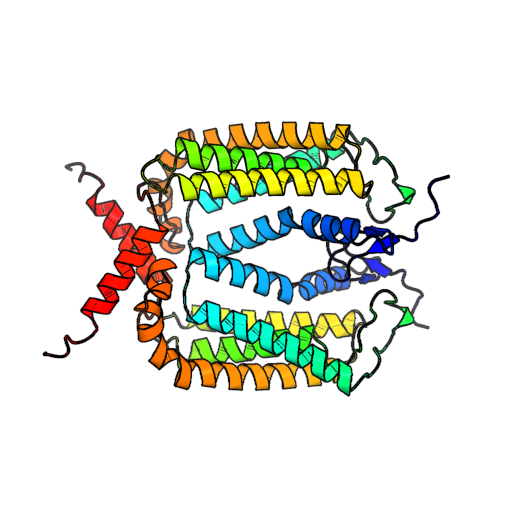 HIS A CA 1
ATOM 762 C C . HIS A 1 96 ? -13.984 5.555 9.797 1 96.94 96 HIS A C 1
ATOM 764 O O . HIS A 1 96 ? -13.688 4.395 9.508 1 96.94 96 HIS A O 1
ATOM 770 N N . ALA A 1 97 ? -14.914 5.906 10.586 1 97.94 97 ALA A N 1
ATOM 771 C CA . ALA A 1 97 ? -15.711 4.855 11.203 1 97.94 97 ALA A CA 1
ATOM 772 C C . ALA A 1 97 ? -16.5 4.082 10.156 1 97.94 97 ALA A C 1
ATOM 774 O O . ALA A 1 97 ? -16.594 2.852 10.219 1 97.94 97 ALA A O 1
ATOM 775 N N . GLN A 1 98 ? -17.125 4.809 9.281 1 98.56 98 GLN A N 1
ATOM 776 C CA . GLN A 1 98 ? -17.875 4.152 8.219 1 98.56 98 GLN A CA 1
ATOM 777 C C . GLN A 1 98 ? -16.969 3.25 7.379 1 98.56 98 GLN A C 1
ATOM 779 O O . GLN A 1 98 ? -17.344 2.127 7.043 1 98.56 98 GLN A O 1
ATOM 784 N N . PHE A 1 99 ? -15.812 3.732 7.031 1 98.69 99 PHE A N 1
ATOM 785 C CA . PHE A 1 99 ? -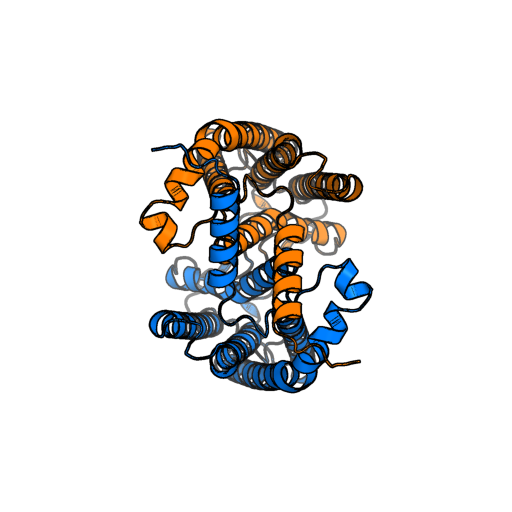14.852 2.949 6.262 1 98.69 99 PHE A CA 1
ATOM 786 C C . PHE A 1 99 ? -14.477 1.673 7.004 1 98.69 99 PHE A C 1
ATOM 788 O O . PHE A 1 99 ? -14.477 0.587 6.418 1 98.69 99 PHE A O 1
ATOM 795 N N . MET A 1 100 ? -14.188 1.823 8.281 1 98.69 100 MET A N 1
ATOM 796 C CA . MET A 1 100 ? -13.758 0.672 9.07 1 98.69 100 MET A CA 1
ATOM 797 C C . MET A 1 100 ? -14.914 -0.303 9.281 1 98.69 100 MET A C 1
ATOM 799 O O . MET A 1 100 ? -14.703 -1.516 9.352 1 98.69 100 MET A O 1
ATOM 803 N N . GLY A 1 101 ? -16.094 0.236 9.445 1 98.62 101 GLY A N 1
ATOM 804 C CA . GLY A 1 101 ? -17.266 -0.639 9.484 1 98.62 101 GLY A CA 1
ATOM 805 C C . GLY A 1 101 ? -17.422 -1.475 8.227 1 98.62 101 GLY A C 1
ATOM 806 O O . GLY A 1 101 ? -17.688 -2.676 8.305 1 98.62 101 GLY A O 1
ATOM 807 N N . PHE A 1 102 ? -17.312 -0.81 7.098 1 98.81 102 PHE A N 1
ATOM 808 C CA . PHE A 1 102 ? -17.344 -1.505 5.816 1 98.81 102 PHE A CA 1
ATOM 809 C C . PHE A 1 102 ? -16.266 -2.578 5.754 1 98.81 102 PHE A C 1
ATOM 811 O O . PHE A 1 102 ? -16.547 -3.729 5.41 1 98.81 102 PHE A O 1
ATOM 818 N N . PHE A 1 103 ? -15.07 -2.186 6.09 1 98.56 103 PHE A N 1
ATOM 819 C CA . PHE A 1 103 ? -13.906 -3.066 6.066 1 98.56 103 PHE A CA 1
ATOM 820 C C . PHE A 1 103 ? -14.141 -4.293 6.941 1 98.56 103 PHE A C 1
ATOM 822 O O . PHE A 1 103 ? -13.922 -5.426 6.504 1 98.56 103 PHE A O 1
ATOM 829 N N . CYS A 1 104 ? -14.555 -4.074 8.148 1 98 104 CYS A N 1
ATOM 830 C CA . CYS A 1 104 ? -14.742 -5.152 9.117 1 98 104 CYS A CA 1
ATOM 831 C C . CYS A 1 104 ? -15.844 -6.102 8.664 1 98 104 CYS A C 1
ATOM 833 O O . CYS A 1 104 ? -15.664 -7.32 8.672 1 98 104 CYS A O 1
ATOM 835 N N . ALA A 1 105 ? -16.969 -5.566 8.281 1 97.75 105 ALA A N 1
ATOM 836 C CA . ALA A 1 105 ? -18.094 -6.398 7.855 1 97.75 105 ALA A CA 1
ATOM 837 C C . ALA A 1 105 ? -17.734 -7.215 6.617 1 97.75 105 ALA A C 1
ATOM 839 O O . ALA A 1 105 ? -17.969 -8.422 6.574 1 97.75 105 ALA A O 1
ATOM 840 N N . TYR A 1 106 ? -17.156 -6.566 5.66 1 97.44 106 TYR A N 1
ATOM 841 C CA . TYR A 1 106 ? -16.812 -7.242 4.414 1 97.44 106 TYR A CA 1
ATOM 842 C C . TYR A 1 106 ? -15.789 -8.352 4.648 1 97.44 106 TYR A C 1
ATOM 844 O O . TYR A 1 106 ? -15.969 -9.477 4.188 1 97.44 106 TYR A O 1
ATOM 852 N N . THR A 1 107 ? -14.734 -8.047 5.387 1 94.5 107 THR A N 1
ATOM 853 C CA . THR A 1 107 ? -13.664 -9.008 5.641 1 94.5 107 THR A CA 1
ATOM 854 C C . THR A 1 107 ? -14.188 -10.195 6.441 1 94.5 107 THR A C 1
ATOM 856 O O . THR A 1 107 ? -13.836 -11.344 6.16 1 94.5 107 THR A O 1
ATOM 859 N N . THR A 1 108 ? -15.023 -9.891 7.383 1 93.69 108 THR A N 1
ATOM 860 C CA . THR A 1 108 ? -15.594 -10.953 8.203 1 93.69 108 THR A CA 1
ATOM 861 C C . THR A 1 108 ? -16.422 -11.906 7.355 1 93.69 108 THR A C 1
ATOM 863 O O . THR A 1 108 ? -16.266 -13.133 7.457 1 93.69 108 THR A O 1
ATOM 866 N N . LEU A 1 109 ? -17.219 -11.398 6.516 1 94.12 109 LEU A N 1
ATOM 867 C CA . LEU A 1 109 ? -18.078 -12.227 5.664 1 94.12 109 LEU A CA 1
ATOM 868 C C . LEU A 1 109 ? -17.234 -12.961 4.617 1 94.12 109 LEU A C 1
ATOM 870 O O . LEU A 1 109 ? -17.5 -14.125 4.312 1 94.12 109 LEU A O 1
ATOM 874 N N . PHE A 1 110 ? -16.266 -12.297 4.105 1 92.56 110 PHE A N 1
ATOM 875 C CA . PHE A 1 110 ? -15.383 -12.914 3.125 1 92.56 110 PHE A CA 1
ATOM 876 C C . PHE A 1 110 ? -14.672 -14.125 3.721 1 92.56 110 PHE A C 1
ATOM 878 O O . PHE A 1 110 ? -14.633 -15.195 3.107 1 92.56 110 PHE A O 1
ATOM 885 N N . LEU A 1 111 ? -14.18 -14 4.891 1 89.19 111 LEU A N 1
ATOM 886 C CA . LEU A 1 111 ? -13.461 -15.078 5.559 1 89.19 111 LEU A CA 1
ATOM 887 C C . LEU A 1 111 ? -14.406 -16.203 5.953 1 89.19 111 LEU A C 1
ATOM 889 O O . LEU A 1 111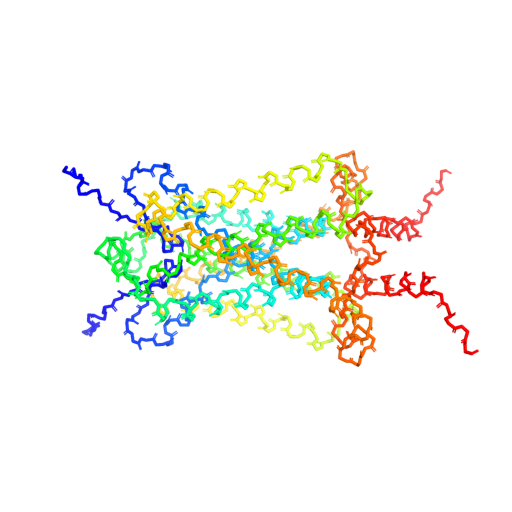 ? -14.07 -17.375 5.82 1 89.19 111 LEU A O 1
ATOM 893 N N . SER A 1 112 ? -15.562 -15.875 6.414 1 88.62 112 SER A N 1
ATOM 894 C CA . SER A 1 112 ? -16.484 -16.875 6.957 1 88.62 112 SER A CA 1
ATOM 895 C C . SER A 1 112 ? -17.188 -17.641 5.84 1 88.62 112 SER A C 1
ATOM 897 O O . SER A 1 112 ? -17.438 -18.828 5.969 1 88.62 112 SER A O 1
ATOM 899 N N . ILE A 1 113 ? -17.438 -16.984 4.773 1 87.31 113 ILE A N 1
ATOM 900 C CA . ILE A 1 113 ? -18.266 -17.609 3.742 1 87.31 113 ILE A CA 1
ATOM 901 C C . ILE A 1 113 ? -17.375 -18.109 2.607 1 87.31 113 ILE A C 1
ATOM 903 O O . ILE A 1 113 ? -17.578 -19.219 2.104 1 87.31 113 ILE A O 1
ATOM 907 N N . ARG A 1 114 ? -16.469 -17.344 2.213 1 79 114 ARG A N 1
ATOM 908 C CA . ARG A 1 114 ? -15.695 -17.672 1.021 1 79 114 ARG A CA 1
ATOM 909 C C . ARG A 1 114 ? -14.5 -18.562 1.37 1 79 114 ARG A C 1
ATOM 911 O O . ARG A 1 114 ? -14.164 -19.484 0.619 1 79 114 ARG A O 1
ATOM 918 N N . LEU A 1 115 ? -13.805 -18.188 2.426 1 72.88 115 LEU A N 1
ATOM 919 C CA . LEU A 1 115 ? -12.625 -18.969 2.76 1 72.88 115 LEU A CA 1
ATOM 920 C C . LEU A 1 115 ? -12.969 -20.094 3.717 1 72.88 115 LEU A C 1
ATOM 922 O O . LEU A 1 115 ? -13.531 -19.859 4.789 1 72.88 115 LEU A O 1
ATOM 926 N N . SER A 1 116 ? -13.445 -21.141 3.117 1 63.75 116 SER A N 1
ATOM 927 C CA . SER A 1 116 ? -13.859 -22.328 3.863 1 63.75 116 SER A CA 1
ATOM 928 C C . SER A 1 116 ? -12.906 -22.609 5.023 1 63.75 116 SER A C 1
ATOM 930 O O . SER A 1 116 ? -11.742 -22.203 4.992 1 63.75 116 SER A O 1
ATOM 932 N N . GLN A 1 117 ? -13.461 -23.078 6.145 1 56.88 117 GLN A N 1
ATOM 933 C CA . GLN A 1 117 ? -12.727 -23.484 7.336 1 56.88 117 GLN A CA 1
ATOM 934 C C . GLN A 1 117 ? -11.508 -24.328 6.973 1 56.88 117 GLN A C 1
ATOM 936 O O . GLN A 1 117 ? -10.547 -24.391 7.738 1 56.88 117 GLN A O 1
ATOM 941 N N . ARG A 1 118 ? -11.43 -24.766 5.77 1 60.06 118 ARG A N 1
ATOM 942 C CA . ARG A 1 118 ? -10.352 -25.672 5.387 1 60.06 118 ARG A CA 1
ATOM 943 C C . ARG A 1 118 ? -9.234 -24.922 4.66 1 60.06 118 ARG A C 1
ATOM 945 O O . ARG A 1 118 ? -8.133 -25.453 4.492 1 60.06 118 ARG A O 1
ATOM 952 N N . SER A 1 119 ? -9.469 -23.75 4.379 1 70.38 119 SER A N 1
ATOM 953 C CA . SER A 1 119 ? -8.5 -23 3.586 1 70.38 119 SER A CA 1
ATOM 954 C C . SER A 1 119 ? -7.398 -22.406 4.469 1 70.38 119 SER A C 1
ATOM 956 O O . SER A 1 119 ? -6.211 -22.562 4.168 1 70.38 119 SER A O 1
ATOM 958 N N . LEU A 1 120 ? -7.828 -21.938 5.672 1 76.88 120 LEU A N 1
ATOM 959 C CA . LEU A 1 120 ? -6.891 -21.344 6.621 1 76.88 120 LEU A CA 1
ATOM 960 C C . LEU A 1 120 ? -6.965 -22.062 7.969 1 76.88 120 LEU A C 1
ATOM 962 O O . LEU A 1 120 ? -8.023 -22.547 8.359 1 76.88 120 LEU A O 1
ATOM 966 N N . SER A 1 121 ? -5.832 -22.203 8.562 1 83.25 121 SER A N 1
ATOM 967 C CA . SER A 1 121 ? -5.871 -22.75 9.914 1 83.25 121 SER A CA 1
ATOM 968 C C . SER A 1 121 ? -6.781 -21.922 10.812 1 83.25 121 SER A C 1
ATOM 970 O O . SER A 1 121 ? -6.961 -20.719 10.594 1 83.25 121 SER A O 1
ATOM 972 N N . ARG A 1 122 ? -7.348 -22.578 11.797 1 84.88 122 ARG A N 1
ATOM 973 C CA . ARG A 1 122 ? -8.211 -21.891 12.75 1 84.88 122 ARG A CA 1
ATOM 974 C C . ARG A 1 122 ? -7.473 -20.75 13.438 1 84.88 122 ARG A C 1
ATOM 976 O O . ARG A 1 122 ? -8.055 -19.688 13.688 1 84.88 122 ARG A O 1
ATOM 983 N N . ARG A 1 123 ? -6.293 -20.984 13.734 1 89.19 123 ARG A N 1
ATOM 984 C CA . ARG A 1 123 ? -5.477 -19.969 14.414 1 89.19 123 ARG A CA 1
ATOM 985 C C . ARG A 1 123 ? -5.281 -18.75 13.531 1 89.19 123 ARG A C 1
ATOM 987 O O . ARG A 1 123 ? -5.398 -17.609 14 1 89.19 123 ARG A O 1
ATOM 994 N N . THR A 1 124 ? -5 -19 12.227 1 87.38 124 THR A N 1
ATOM 995 C CA . THR A 1 124 ? -4.801 -17.906 11.281 1 87.38 124 THR A CA 1
ATOM 996 C C . THR A 1 124 ? -6.086 -17.109 11.094 1 87.38 124 THR A C 1
ATOM 998 O O . THR A 1 124 ? -6.062 -15.883 11.078 1 87.38 124 THR A O 1
ATOM 1001 N N . THR A 1 125 ? -7.137 -17.797 11 1 89.12 125 THR A N 1
ATOM 1002 C CA . THR A 1 125 ? -8.43 -17.156 10.828 1 89.12 125 THR A CA 1
ATOM 1003 C C . THR A 1 125 ? -8.773 -16.297 12.039 1 89.12 125 THR A C 1
ATOM 1005 O O . THR A 1 125 ? -9.203 -15.141 11.898 1 89.12 125 THR A O 1
ATOM 1008 N N . LEU A 1 126 ? -8.547 -16.828 13.227 1 91.38 126 LEU A N 1
ATOM 1009 C CA . LEU A 1 126 ? -8.805 -16.094 14.461 1 91.38 126 LEU A CA 1
ATOM 1010 C C . LEU A 1 126 ? -7.926 -14.859 14.555 1 91.38 126 LEU A C 1
ATOM 1012 O O . LEU A 1 126 ? -8.383 -13.797 14.984 1 91.38 126 LEU A O 1
ATOM 1016 N N . PHE A 1 127 ? -6.746 -15.055 14.164 1 92.62 127 PHE A N 1
ATOM 1017 C CA . PHE A 1 127 ? -5.809 -13.938 14.18 1 92.62 127 PHE A CA 1
ATOM 1018 C C . PHE A 1 127 ? -6.285 -12.812 13.266 1 92.62 127 PHE A C 1
ATOM 1020 O O . PHE A 1 127 ? -6.246 -11.641 13.648 1 92.62 127 PHE A O 1
ATOM 1027 N N . ILE A 1 128 ? -6.762 -13.156 12.062 1 91.62 128 ILE A N 1
ATOM 1028 C CA . ILE A 1 128 ? -7.219 -12.148 11.109 1 91.62 128 ILE A CA 1
ATOM 1029 C C . ILE A 1 128 ? -8.469 -11.453 11.648 1 91.62 128 ILE A C 1
ATOM 1031 O O . ILE A 1 128 ? -8.609 -10.234 11.523 1 91.62 128 ILE A O 1
ATOM 1035 N N . TYR A 1 129 ? -9.328 -12.188 12.305 1 93.06 129 TYR A N 1
ATOM 1036 C CA . TYR A 1 129 ? -10.516 -11.602 12.914 1 93.06 129 TYR A CA 1
ATOM 1037 C C . TYR A 1 129 ? -10.141 -10.602 14 1 93.06 129 TYR A C 1
ATOM 1039 O O . TYR A 1 129 ? -10.656 -9.477 14.031 1 93.06 129 TYR A O 1
ATOM 1047 N N . LEU A 1 130 ? -9.266 -10.992 14.836 1 95.88 130 LEU A N 1
ATOM 1048 C CA . LEU A 1 130 ? -8.852 -10.133 15.938 1 95.88 130 LEU A CA 1
ATOM 1049 C C . LEU A 1 130 ? -8.18 -8.867 15.422 1 95.88 130 LEU A C 1
ATOM 1051 O O . LEU A 1 130 ? -8.414 -7.777 15.953 1 95.88 130 LEU A O 1
ATOM 1055 N N . LEU A 1 131 ? -7.363 -9.07 14.406 1 95.38 131 LEU A N 1
ATOM 1056 C CA . LEU A 1 131 ? -6.695 -7.914 13.812 1 95.38 131 LEU A CA 1
ATOM 1057 C C . LEU A 1 131 ? -7.711 -6.945 13.219 1 95.38 131 LEU A C 1
ATOM 1059 O O . LEU A 1 131 ? -7.594 -5.73 13.398 1 95.38 131 LEU A O 1
ATOM 1063 N N . CYS A 1 132 ? -8.672 -7.453 12.531 1 95.56 132 CYS A N 1
ATOM 1064 C CA . CYS A 1 132 ? -9.703 -6.645 11.891 1 95.56 132 CYS A CA 1
ATOM 1065 C C . CYS A 1 132 ? -10.523 -5.895 12.938 1 95.56 132 CYS A C 1
ATOM 1067 O O . CYS A 1 132 ? -10.727 -4.684 12.82 1 95.56 132 CYS A O 1
ATOM 1069 N N . ILE A 1 133 ? -10.938 -6.59 13.953 1 96.88 133 ILE A N 1
ATOM 1070 C CA . ILE A 1 133 ? -11.781 -6.008 14.992 1 96.88 133 ILE A CA 1
ATOM 1071 C C . ILE A 1 133 ? -10.992 -4.977 15.789 1 96.88 133 ILE A C 1
ATOM 1073 O O . ILE A 1 133 ? -11.469 -3.865 16.016 1 96.88 133 ILE A O 1
ATOM 1077 N N . SER A 1 134 ? -9.805 -5.309 16.156 1 97.62 134 SER A N 1
ATOM 1078 C CA . SER A 1 134 ? -8.992 -4.41 16.969 1 97.62 134 SER A CA 1
ATOM 1079 C C . SER A 1 134 ? -8.656 -3.131 16.219 1 97.62 134 SER A C 1
ATOM 1081 O O . SER A 1 134 ? -8.75 -2.033 16.766 1 97.62 134 SER A O 1
ATOM 1083 N N . THR A 1 135 ? -8.258 -3.311 14.992 1 97.62 135 THR A N 1
ATOM 1084 C CA . THR A 1 135 ? -7.914 -2.133 14.195 1 97.62 135 THR A CA 1
ATOM 1085 C C . THR A 1 135 ? -9.133 -1.237 14.008 1 97.62 135 THR A C 1
ATOM 1087 O O . THR A 1 135 ? -9.023 -0.011 14.055 1 97.62 135 THR A O 1
ATOM 1090 N N . THR A 1 136 ? -10.281 -1.824 13.797 1 98.31 136 THR A N 1
ATOM 1091 C CA . THR A 1 136 ? -11.516 -1.062 13.648 1 98.31 136 THR A CA 1
ATOM 1092 C C . THR A 1 136 ? -11.828 -0.289 14.93 1 98.31 136 THR A C 1
ATOM 1094 O O . THR A 1 136 ? -12.094 0.914 14.883 1 98.31 136 THR A O 1
ATOM 1097 N N . LEU A 1 137 ? -11.734 -0.92 16.047 1 98.19 137 LEU A N 1
ATOM 1098 C CA . LEU A 1 137 ? -12.039 -0.295 17.328 1 98.19 137 LEU A CA 1
ATOM 1099 C C . LEU A 1 137 ? -11.055 0.828 17.641 1 98.19 137 LEU A C 1
ATOM 1101 O O . LEU A 1 137 ? -11.453 1.893 18.109 1 98.19 137 LEU A O 1
ATOM 1105 N N . ILE A 1 138 ? -9.836 0.562 17.344 1 98.25 138 ILE A N 1
ATOM 1106 C CA . ILE A 1 138 ? -8.781 1.535 17.641 1 98.25 138 ILE A CA 1
ATOM 1107 C C . ILE A 1 138 ? -8.992 2.787 16.781 1 98.25 138 ILE A C 1
ATOM 1109 O O . ILE A 1 138 ? -8.93 3.908 17.297 1 98.25 138 ILE A O 1
ATOM 1113 N N . VAL A 1 139 ? -9.227 2.625 15.516 1 98 139 VAL A N 1
ATOM 1114 C CA . VAL A 1 139 ? -9.438 3.758 14.617 1 98 139 VAL A CA 1
ATOM 1115 C C . VAL A 1 139 ? -10.672 4.539 15.055 1 98 139 VAL A C 1
ATOM 1117 O O . VAL A 1 139 ? -10.641 5.77 15.133 1 98 139 VAL A O 1
ATOM 1120 N N . CYS A 1 140 ? -11.727 3.859 15.375 1 97.94 140 CYS A N 1
ATOM 1121 C CA . CYS A 1 140 ? -12.945 4.516 15.828 1 97.94 140 CYS A CA 1
ATOM 1122 C C . CYS A 1 140 ? -12.711 5.281 17.125 1 97.94 140 CYS A C 1
ATOM 1124 O O . CYS A 1 140 ? -13.148 6.426 17.266 1 97.94 140 CYS A O 1
ATOM 1126 N N . TYR A 1 141 ? -12.078 4.648 18 1 97.81 141 TYR A N 1
ATOM 1127 C CA . TYR A 1 141 ? -11.773 5.285 19.281 1 97.81 141 TYR A CA 1
ATOM 1128 C C . TYR A 1 141 ? -10.906 6.523 19.078 1 97.81 141 TYR A C 1
ATOM 1130 O O . TYR A 1 141 ? -11.07 7.52 19.781 1 97.81 141 TYR A O 1
ATOM 1138 N N . SER A 1 142 ? -10.016 6.469 18.172 1 96.38 142 SER A N 1
ATOM 1139 C CA . SER A 1 142 ? -9.125 7.59 17.906 1 96.38 142 SER A CA 1
ATOM 1140 C C . SER A 1 142 ? -9.906 8.836 17.5 1 96.38 142 SER A C 1
ATOM 1142 O O . SER A 1 142 ? -9.547 9.953 17.875 1 96.38 142 SER A O 1
ATOM 1144 N N . ARG A 1 143 ? -10.977 8.641 16.781 1 95.12 143 ARG A N 1
ATOM 1145 C CA . ARG A 1 143 ? -11.781 9.758 16.312 1 95.12 143 ARG A CA 1
ATOM 1146 C C . ARG A 1 143 ? -12.438 10.5 17.469 1 95.12 143 ARG A C 1
ATOM 1148 O O . ARG A 1 143 ? -12.617 11.719 17.406 1 95.12 143 ARG A O 1
ATOM 1155 N N . VAL A 1 144 ? -12.812 9.773 18.453 1 95.69 144 VAL A N 1
ATOM 1156 C CA . VAL A 1 144 ? -13.477 10.359 19.625 1 95.69 144 VAL A CA 1
ATOM 1157 C C . VAL A 1 144 ? -12.43 10.953 20.562 1 95.69 144 VAL A C 1
ATOM 1159 O O . VAL A 1 144 ? -12.578 12.086 21.016 1 95.69 144 VAL A O 1
ATOM 1162 N N . TYR A 1 145 ? -11.383 10.148 20.797 1 94.81 145 TYR A N 1
ATOM 1163 C CA . TYR A 1 145 ? -10.328 10.578 21.719 1 94.81 145 TYR A CA 1
ATOM 1164 C C . TYR A 1 145 ? -9.695 11.883 21.25 1 94.81 145 TYR A C 1
ATOM 1166 O O . TYR A 1 145 ? -9.406 12.758 22.062 1 94.81 145 TYR A O 1
ATOM 1174 N N . LEU A 1 146 ? -9.516 12 20 1 92.81 146 LEU A N 1
ATOM 1175 C CA . LEU A 1 146 ? -8.844 13.172 19.453 1 92.81 146 LEU A CA 1
ATOM 1176 C C . LEU A 1 146 ? -9.852 14.266 19.109 1 92.81 146 LEU A C 1
ATOM 1178 O O . LEU A 1 146 ? -9.516 15.234 18.422 1 92.81 146 LEU A O 1
ATOM 1182 N N . LEU A 1 147 ? -11.109 14.055 19.375 1 91.62 147 LEU A N 1
ATOM 1183 C CA . LEU A 1 147 ? -12.164 15.062 19.375 1 91.62 147 LEU A CA 1
ATOM 1184 C C . LEU A 1 147 ? -12.531 15.461 17.953 1 91.62 147 LEU A C 1
ATOM 1186 O O . LEU A 1 147 ? -12.922 16.609 17.719 1 91.62 147 LEU A O 1
ATOM 1190 N N . TYR A 1 148 ? -12.352 14.539 17.109 1 90.88 148 TYR A N 1
ATOM 1191 C CA . TYR A 1 148 ? -12.758 14.812 15.734 1 90.88 148 TYR A CA 1
ATOM 1192 C C . TYR A 1 148 ? -14.25 14.555 15.539 1 90.88 148 TYR A C 1
ATOM 1194 O O . TYR A 1 148 ? -14.891 15.195 14.703 1 90.88 148 TYR A O 1
ATOM 1202 N N . HIS A 1 149 ? -14.734 13.609 16.281 1 94.44 149 HIS A N 1
ATOM 1203 C CA . HIS A 1 149 ? -16.125 13.203 16.156 1 94.44 149 HIS A CA 1
ATOM 1204 C C . HIS A 1 149 ? -16.719 12.867 17.531 1 94.44 149 HIS A C 1
ATOM 1206 O O . HIS A 1 149 ? -15.984 12.602 18.484 1 94.44 149 HIS A O 1
ATOM 1212 N N . THR A 1 150 ? -18.031 12.938 17.594 1 95.06 150 THR A N 1
ATOM 1213 C CA . THR A 1 150 ? -18.719 12.43 18.766 1 95.06 150 THR A CA 1
ATOM 1214 C C . THR A 1 150 ? -18.891 10.914 18.688 1 95.06 150 THR A C 1
ATOM 1216 O O . THR A 1 150 ? -18.766 10.328 17.609 1 95.06 150 THR A O 1
ATOM 1219 N N . LEU A 1 151 ? -19.141 10.375 19.891 1 96.31 151 LEU A N 1
ATOM 1220 C CA . LEU A 1 151 ? -19.375 8.938 19.922 1 96.31 151 LEU A CA 1
ATOM 1221 C C . LEU A 1 151 ? -20.547 8.562 19.031 1 96.31 151 LEU A C 1
ATOM 1223 O O . LEU A 1 151 ? -20.516 7.535 18.344 1 96.31 151 LEU A O 1
ATOM 1227 N N . PHE A 1 152 ? -21.516 9.375 19 1 96.31 152 PHE A N 1
ATOM 1228 C CA . PHE A 1 152 ? -22.719 9.102 18.203 1 96.31 152 PHE A CA 1
ATOM 1229 C C . PHE A 1 152 ? -22.391 9.117 16.719 1 96.31 152 PHE A C 1
ATOM 1231 O O . PHE A 1 152 ? -22.844 8.25 15.969 1 96.31 152 PHE A O 1
ATOM 1238 N N . GLN A 1 153 ? -21.688 10.047 16.266 1 96.31 153 GLN A N 1
ATOM 1239 C CA . GLN A 1 153 ? -21.297 10.133 14.867 1 96.31 153 GLN A CA 1
ATOM 1240 C C . GLN A 1 153 ? -20.5 8.906 14.438 1 96.31 153 GLN A C 1
ATOM 1242 O O . GLN A 1 153 ? -20.609 8.445 13.305 1 96.31 153 GLN A O 1
ATOM 1247 N N . VAL A 1 154 ? -19.688 8.398 15.352 1 97.81 154 VAL A N 1
ATOM 1248 C CA . VAL A 1 154 ? -18.875 7.215 15.094 1 97.81 154 VAL A CA 1
ATOM 1249 C C . VAL A 1 154 ? -19.781 5.977 15.016 1 97.81 154 VAL A C 1
ATOM 1251 O O . VAL A 1 154 ? -19.625 5.145 14.125 1 97.81 154 VAL A O 1
ATOM 1254 N N . ILE A 1 155 ? -20.719 5.883 15.914 1 97.94 155 ILE A N 1
ATOM 1255 C CA . ILE A 1 155 ? -21.625 4.742 15.938 1 97.94 155 ILE A CA 1
ATOM 1256 C C . ILE A 1 155 ? -22.453 4.711 14.656 1 97.94 155 ILE A C 1
ATOM 1258 O O . ILE A 1 155 ? -22.625 3.65 14.047 1 97.94 155 ILE A O 1
ATOM 1262 N N . VAL A 1 156 ? -22.953 5.805 14.266 1 97.75 156 VAL A N 1
ATOM 1263 C CA . VAL A 1 156 ? -23.703 5.875 13.016 1 97.75 156 VAL A CA 1
ATOM 1264 C C . VAL A 1 156 ? -22.797 5.48 11.852 1 97.75 156 VAL A C 1
ATOM 1266 O O . VAL A 1 156 ? -23.203 4.73 10.961 1 97.75 156 VAL A O 1
ATOM 1269 N N . GLY A 1 157 ? -21.562 5.906 11.867 1 98.25 157 GLY A N 1
ATOM 1270 C CA . GLY A 1 157 ? -20.594 5.559 10.828 1 98.25 157 GLY A CA 1
ATOM 1271 C C . GLY A 1 157 ? -20.359 4.066 10.711 1 98.25 157 GLY A C 1
ATOM 1272 O O . GLY A 1 157 ? -20.484 3.494 9.625 1 98.25 157 GLY A O 1
ATOM 1273 N N . ILE A 1 158 ? -20.094 3.482 11.836 1 98.31 158 ILE A N 1
ATOM 1274 C CA . ILE A 1 158 ? -19.797 2.053 11.836 1 98.31 158 ILE A CA 1
ATOM 1275 C C . ILE A 1 158 ? -21.031 1.275 11.359 1 98.31 158 ILE A C 1
ATOM 1277 O O . ILE A 1 158 ? -20.906 0.282 10.641 1 98.31 158 ILE A O 1
ATOM 1281 N N . THR A 1 159 ? -22.188 1.725 11.766 1 98.38 159 THR A N 1
ATOM 1282 C CA . THR A 1 159 ? -23.422 1.049 11.398 1 98.38 159 THR A CA 1
ATOM 1283 C C . THR A 1 159 ? -23.688 1.176 9.898 1 98.38 159 THR A C 1
ATOM 1285 O O . THR A 1 159 ? -23.969 0.181 9.227 1 98.38 159 THR A O 1
ATOM 1288 N N . VAL A 1 160 ? -23.562 2.359 9.383 1 98.38 160 VAL A N 1
ATOM 1289 C CA . VAL A 1 160 ? -23.781 2.59 7.957 1 98.38 160 VAL A CA 1
ATOM 1290 C C . VAL A 1 160 ? -22.75 1.803 7.148 1 98.38 160 VAL A C 1
ATOM 1292 O O . VAL A 1 160 ? -23.094 1.117 6.184 1 98.38 160 VAL A O 1
ATOM 1295 N N . GLY A 1 161 ? -21.484 1.869 7.539 1 98.75 161 GLY A N 1
ATOM 1296 C CA . GLY A 1 161 ? -20.422 1.124 6.875 1 98.75 161 GLY A CA 1
ATOM 1297 C C . GLY A 1 161 ? -20.625 -0.378 6.941 1 98.75 161 GLY A C 1
ATOM 1298 O O . GLY A 1 161 ? -20.406 -1.082 5.953 1 98.75 161 GLY A O 1
ATOM 1299 N N . GLY A 1 162 ? -20.984 -0.815 8.141 1 98.62 162 GLY A N 1
ATOM 1300 C CA . GLY A 1 162 ? -21.234 -2.238 8.305 1 98.62 162 GLY A CA 1
ATOM 1301 C C . GLY A 1 162 ? -22.359 -2.756 7.426 1 98.62 162 GLY A C 1
ATOM 1302 O O . GLY A 1 162 ? -22.219 -3.807 6.793 1 98.62 162 GLY A O 1
ATOM 1303 N N . LEU A 1 163 ? -23.453 -2.049 7.402 1 98.56 163 LEU A N 1
ATOM 1304 C CA . LEU A 1 163 ? -24.578 -2.43 6.562 1 98.56 163 LEU A CA 1
ATOM 1305 C C . LEU A 1 163 ? -24.203 -2.396 5.086 1 98.56 163 LEU A C 1
ATOM 1307 O O . LEU A 1 163 ? -24.5 -3.33 4.34 1 98.56 163 LEU A O 1
ATOM 1311 N N . PHE A 1 164 ? -23.531 -1.356 4.699 1 98.69 164 PHE A N 1
ATOM 1312 C CA . PHE A 1 164 ? -23.094 -1.226 3.314 1 98.69 164 PHE A CA 1
ATOM 1313 C C . PHE A 1 164 ? -22.125 -2.344 2.943 1 98.69 164 PHE A C 1
ATOM 1315 O O . PHE A 1 164 ? -22.234 -2.934 1.865 1 98.69 164 PHE A O 1
ATOM 1322 N N . GLY A 1 165 ? -21.141 -2.598 3.846 1 98.69 165 GLY A N 1
ATOM 1323 C CA . GLY A 1 165 ? -20.188 -3.674 3.609 1 98.69 165 GLY A CA 1
ATOM 1324 C C . GLY A 1 165 ? -20.844 -5.035 3.475 1 98.69 165 GLY A C 1
ATOM 1325 O O . GLY A 1 165 ? -20.453 -5.844 2.635 1 98.69 165 GLY A O 1
ATOM 1326 N N . THR A 1 166 ? -21.828 -5.258 4.262 1 98.5 166 THR A N 1
ATOM 1327 C CA . THR A 1 166 ? -22.562 -6.516 4.215 1 98.5 166 THR A CA 1
ATOM 1328 C C . THR A 1 166 ? -23.312 -6.66 2.891 1 98.5 166 THR A C 1
ATOM 1330 O O . THR A 1 166 ? -23.188 -7.676 2.207 1 98.5 166 THR A O 1
ATOM 1333 N N . VAL A 1 167 ? -24.031 -5.641 2.521 1 98.62 167 VAL A N 1
ATOM 1334 C CA . VAL A 1 167 ? -24.812 -5.672 1.286 1 98.62 167 VAL A CA 1
ATOM 1335 C C . VAL A 1 167 ? -23.875 -5.809 0.088 1 98.62 167 VAL A C 1
ATOM 1337 O O . VAL A 1 167 ? -24.125 -6.617 -0.81 1 98.62 167 VAL A O 1
ATOM 1340 N N . TRP A 1 168 ? -22.797 -5.043 0.092 1 98.69 168 TRP A N 1
ATOM 1341 C CA . TRP A 1 168 ? -21.859 -5.086 -1.016 1 98.69 168 TRP A CA 1
ATOM 1342 C C . TRP A 1 168 ? -21.234 -6.473 -1.149 1 98.69 168 TRP A C 1
ATOM 1344 O O . TRP A 1 168 ? -21.109 -7.004 -2.258 1 98.69 168 TRP A O 1
ATOM 1354 N N . PHE A 1 169 ? -20.859 -7.051 -0.05 1 98.06 169 PHE A N 1
ATOM 1355 C CA . PHE A 1 169 ? -20.281 -8.391 -0.091 1 98.06 169 PHE A CA 1
ATOM 1356 C C . PHE A 1 169 ? -21.281 -9.383 -0.685 1 98.06 169 PHE A C 1
ATOM 1358 O O . PHE A 1 169 ? -20.906 -10.219 -1.519 1 98.06 169 PHE A O 1
ATOM 1365 N N . LEU A 1 170 ? -22.5 -9.305 -0.252 1 97.69 170 LEU A N 1
ATOM 1366 C CA . LEU A 1 170 ? -23.516 -10.234 -0.734 1 97.69 170 LEU A CA 1
ATOM 1367 C C . LEU A 1 170 ? -23.734 -10.062 -2.232 1 97.69 170 LEU A C 1
ATOM 1369 O O . LEU A 1 170 ? -23.922 -11.047 -2.953 1 97.69 170 LEU A O 1
ATOM 1373 N N . VAL A 1 171 ? -23.719 -8.852 -2.66 1 98.19 171 VAL A N 1
ATOM 1374 C CA . VAL A 1 171 ? -23.859 -8.578 -4.09 1 98.19 171 VAL A CA 1
ATOM 1375 C C . VAL A 1 171 ? -22.688 -9.195 -4.848 1 98.19 171 VAL A C 1
ATOM 1377 O O . VAL A 1 171 ? -22.875 -9.867 -5.863 1 98.19 171 VAL A O 1
ATOM 1380 N N . VAL A 1 172 ? -21.453 -9.023 -4.355 1 97.56 172 VAL A N 1
ATOM 1381 C CA . VAL A 1 172 ? -20.266 -9.555 -5.012 1 97.56 172 VAL A CA 1
ATOM 1382 C C . VAL A 1 172 ? -20.312 -11.078 -4.996 1 97.56 172 VAL A C 1
ATOM 1384 O O . VAL A 1 172 ? -20.094 -11.727 -6.027 1 97.56 172 VAL A O 1
ATOM 1387 N N . HIS A 1 173 ? -20.672 -11.641 -3.879 1 95.44 173 HIS A N 1
ATOM 1388 C CA . HIS A 1 173 ? -20.625 -13.086 -3.697 1 95.44 173 HIS A CA 1
ATOM 1389 C C . HIS A 1 173 ? -21.719 -13.773 -4.516 1 95.44 173 HIS A C 1
ATOM 1391 O O . HIS A 1 173 ? -21.453 -14.758 -5.211 1 95.44 173 HIS A O 1
ATOM 1397 N N . TYR A 1 174 ? -22.922 -13.258 -4.535 1 96.38 174 TYR A N 1
ATOM 1398 C CA . TYR A 1 174 ? -24.031 -13.969 -5.141 1 96.38 174 TYR A CA 1
ATOM 1399 C C . TYR A 1 174 ? -24.266 -13.508 -6.578 1 96.38 174 TYR A C 1
ATOM 1401 O O . TYR A 1 174 ? -24.656 -14.312 -7.434 1 96.38 174 TYR A O 1
ATOM 1409 N N . ALA A 1 175 ? -24 -12.305 -6.852 1 97.5 175 ALA A N 1
ATOM 1410 C CA . ALA A 1 175 ? -24.359 -11.773 -8.164 1 97.5 175 ALA A CA 1
ATOM 1411 C C . ALA A 1 175 ? -23.141 -11.656 -9.062 1 97.5 175 ALA A C 1
ATOM 1413 O O . ALA A 1 175 ? -23.188 -11.961 -10.258 1 97.5 175 ALA A O 1
ATOM 1414 N N . LEU A 1 176 ? -22.016 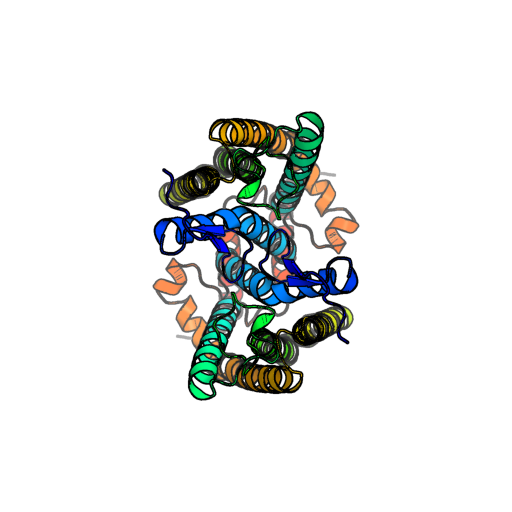-11.227 -8.547 1 97.5 176 LEU A N 1
ATOM 1415 C CA . LEU A 1 176 ? -20.891 -10.898 -9.398 1 97.5 176 LEU A CA 1
ATOM 1416 C C . LEU A 1 176 ? -19.953 -12.094 -9.555 1 97.5 176 LEU A C 1
ATOM 1418 O O . LEU A 1 176 ? -19.422 -12.336 -10.641 1 97.5 176 LEU A O 1
ATOM 1422 N N . THR A 1 177 ? -19.719 -12.805 -8.492 1 95.75 177 THR A N 1
ATOM 1423 C CA . THR A 1 177 ? -18.781 -13.93 -8.516 1 95.75 177 THR A CA 1
ATOM 1424 C C . THR A 1 177 ? -19.141 -14.906 -9.633 1 95.75 177 THR A C 1
ATOM 1426 O O . THR A 1 177 ? -18.281 -15.359 -10.383 1 95.75 177 THR A O 1
ATOM 1429 N N . PRO A 1 178 ? -20.438 -15.211 -9.883 1 95.62 178 PRO A N 1
ATOM 1430 C CA . PRO A 1 178 ? -20.797 -16.125 -10.969 1 95.62 178 PRO A CA 1
ATOM 1431 C C . PRO A 1 178 ? -20.453 -15.578 -12.352 1 95.62 178 PRO A C 1
ATOM 1433 O O . PRO A 1 178 ? -20.344 -16.344 -13.312 1 95.62 178 PRO A O 1
ATOM 1436 N N . ILE A 1 179 ? -20.234 -14.32 -12.461 1 96.75 179 ILE A N 1
ATOM 1437 C CA . ILE A 1 179 ? -19.953 -13.688 -13.75 1 96.75 179 ILE A CA 1
ATOM 1438 C C . ILE A 1 179 ? -18.453 -13.5 -13.914 1 96.75 179 ILE A C 1
ATOM 1440 O O . ILE A 1 179 ? -17.984 -13.125 -14.992 1 96.75 179 ILE A O 1
ATOM 1444 N N . PHE A 1 180 ? -17.609 -13.781 -12.953 1 96.81 180 PHE A N 1
ATOM 1445 C CA . PHE A 1 180 ? -16.172 -13.547 -12.969 1 96.81 180 PHE A CA 1
ATOM 1446 C C . PHE A 1 180 ? -15.508 -14.273 -14.133 1 96.81 180 PHE A C 1
ATOM 1448 O O . PHE A 1 180 ? -14.672 -13.711 -14.836 1 96.81 180 PHE A O 1
ATOM 1455 N N . PRO A 1 181 ? -15.898 -15.523 -14.398 1 95.25 181 PRO A N 1
ATOM 1456 C CA . PRO A 1 181 ? -15.273 -16.219 -15.523 1 95.25 181 PRO A CA 1
ATOM 1457 C C . PRO A 1 181 ? -15.516 -15.523 -16.859 1 95.25 181 PRO A C 1
ATOM 1459 O O . PRO A 1 181 ? -14.625 -15.477 -17.719 1 95.25 181 PRO A O 1
ATOM 1462 N N . ARG A 1 182 ? -16.672 -14.984 -17.031 1 96.69 182 ARG A N 1
ATOM 1463 C CA . ARG A 1 182 ? -16.969 -14.242 -18.25 1 96.69 182 ARG A CA 1
ATOM 1464 C C . ARG A 1 182 ? -16.078 -13.016 -18.359 1 96.69 182 ARG A C 1
ATOM 1466 O O . ARG A 1 182 ? -15.633 -12.672 -19.469 1 96.69 182 ARG A O 1
ATOM 1473 N N . ILE A 1 183 ? -15.766 -12.422 -17.25 1 97.25 183 ILE A N 1
ATOM 1474 C CA . ILE A 1 183 ? -14.93 -11.227 -17.234 1 97.25 183 ILE A CA 1
ATOM 1475 C C . ILE A 1 183 ? -13.484 -11.609 -17.547 1 97.25 183 ILE A C 1
ATOM 1477 O O . ILE A 1 183 ? -12.844 -10.984 -18.391 1 97.25 183 ILE A O 1
ATOM 1481 N N . THR A 1 184 ? -12.977 -12.594 -16.891 1 96.69 184 THR A N 1
ATOM 1482 C CA . THR A 1 184 ? -11.586 -13 -17.078 1 96.69 184 THR A CA 1
ATOM 1483 C C . THR A 1 184 ? -11.367 -13.539 -18.5 1 96.69 184 THR A C 1
ATOM 1485 O O . THR A 1 184 ? -10.281 -13.398 -19.062 1 96.69 184 THR A O 1
ATOM 1488 N N . ASP A 1 185 ? -12.43 -14.109 -19.141 1 95.69 185 ASP A N 1
ATOM 1489 C CA . ASP A 1 185 ? -12.305 -14.711 -20.453 1 95.69 185 ASP A CA 1
ATOM 1490 C C . ASP A 1 185 ? -12.539 -13.68 -21.562 1 95.69 185 ASP A C 1
ATOM 1492 O O . ASP A 1 185 ? -12.258 -13.938 -22.734 1 95.69 185 ASP A O 1
ATOM 1496 N N . SER A 1 186 ? -13.039 -12.57 -21.203 1 97 186 SER A N 1
ATOM 1497 C CA . SER A 1 186 ? -13.273 -11.516 -22.188 1 97 186 SER A CA 1
ATOM 1498 C C . SER A 1 186 ? -11.961 -10.977 -22.75 1 97 186 SER A C 1
ATOM 1500 O O . SER A 1 186 ? -10.891 -11.242 -22.203 1 97 186 SER A O 1
ATOM 1502 N N . CYS A 1 187 ? -12.039 -10.211 -23.828 1 97.12 187 CYS A N 1
ATOM 1503 C CA . CYS A 1 187 ? -10.867 -9.641 -24.484 1 97.12 187 CYS A CA 1
ATOM 1504 C C . CYS A 1 187 ? -10.133 -8.695 -23.547 1 97.12 187 CYS A C 1
ATOM 1506 O O . CYS A 1 187 ? -8.906 -8.781 -23.391 1 97.12 187 CYS A O 1
ATOM 1508 N N . ILE A 1 188 ? -10.844 -7.988 -22.859 1 96.56 188 ILE A N 1
ATOM 1509 C CA . ILE A 1 188 ? -10.266 -7.004 -21.953 1 96.56 188 ILE A CA 1
ATOM 1510 C C . ILE A 1 188 ? -9.664 -7.711 -20.734 1 96.56 188 ILE A C 1
ATOM 1512 O O . ILE A 1 188 ? -8.602 -7.332 -20.25 1 96.56 188 ILE A O 1
ATOM 1516 N N . GLY A 1 189 ? -10.383 -8.664 -20.25 1 97.06 189 GLY A N 1
ATOM 1517 C CA . GLY A 1 189 ? -9.883 -9.43 -19.109 1 97.06 189 GLY A CA 1
ATOM 1518 C C . GLY A 1 189 ? -8.555 -10.117 -19.406 1 97.06 189 GLY A C 1
ATOM 1519 O O . GLY A 1 189 ? -7.652 -10.109 -18.562 1 97.06 189 GLY A O 1
ATOM 1520 N N . GLN A 1 190 ? -8.453 -10.672 -20.594 1 96.06 190 GLN A N 1
ATOM 1521 C CA . GLN A 1 190 ? -7.223 -11.352 -20.984 1 96.06 190 GLN A CA 1
ATOM 1522 C C . GLN A 1 190 ? -6.102 -10.344 -21.25 1 96.06 190 GLN A C 1
ATOM 1524 O O . GLN A 1 190 ? -4.949 -10.586 -20.891 1 96.06 190 GLN A O 1
ATOM 1529 N N . PHE A 1 191 ? -6.531 -9.281 -21.812 1 94.38 191 PHE A N 1
ATOM 1530 C CA . PHE A 1 191 ? -5.551 -8.234 -22.078 1 94.38 191 PHE A CA 1
ATOM 1531 C C . PHE A 1 191 ? -4.938 -7.719 -20.781 1 94.38 191 PHE A C 1
ATOM 1533 O O . PHE A 1 191 ? -3.729 -7.492 -20.719 1 94.38 191 PHE A O 1
ATOM 1540 N N . LEU A 1 192 ? -5.723 -7.645 -19.75 1 95.75 192 LEU A N 1
ATOM 1541 C CA . LEU A 1 192 ? -5.273 -7.121 -18.469 1 95.75 192 LEU A CA 1
ATOM 1542 C C . LEU A 1 192 ? -4.824 -8.25 -17.547 1 95.75 192 LEU A C 1
ATOM 1544 O O . LEU A 1 192 ? -4.398 -8 -16.406 1 95.75 192 LEU A O 1
ATOM 1548 N N . MET A 1 193 ? -4.918 -9.438 -18.016 1 96.88 193 MET A N 1
ATOM 1549 C CA . MET A 1 193 ? -4.543 -10.641 -17.266 1 96.88 193 MET A CA 1
ATOM 1550 C C . MET A 1 193 ? -5.277 -10.695 -15.93 1 96.88 193 MET A C 1
ATOM 1552 O O . MET A 1 193 ? -4.668 -10.945 -14.891 1 96.88 193 MET A O 1
ATOM 1556 N N . LEU A 1 194 ? -6.586 -10.336 -15.953 1 97.75 194 LEU A N 1
ATOM 1557 C CA . LEU A 1 194 ? -7.418 -10.422 -14.766 1 97.75 194 LEU A CA 1
ATOM 1558 C C . LEU A 1 194 ? -7.586 -11.875 -14.32 1 97.75 194 LEU A C 1
ATOM 1560 O O . LEU A 1 194 ? -7.664 -12.773 -15.156 1 97.75 194 LEU A O 1
ATOM 1564 N N . GLN A 1 195 ? -7.684 -12.047 -12.992 1 97.5 195 GLN A N 1
ATOM 1565 C CA . GLN A 1 195 ? -7.734 -13.406 -12.453 1 97.5 195 GLN A CA 1
ATOM 1566 C C . GLN A 1 195 ? -8.906 -13.562 -11.484 1 97.5 195 GLN A C 1
ATOM 1568 O O . GLN A 1 195 ? -9.414 -12.578 -10.945 1 97.5 195 GLN A O 1
ATOM 1573 N N . ASP A 1 196 ? -9.359 -14.734 -11.367 1 95.5 196 ASP A N 1
ATOM 1574 C CA . ASP A 1 196 ? -10.406 -15.148 -10.438 1 95.5 196 ASP A CA 1
ATOM 1575 C C . ASP A 1 196 ? -9.93 -16.312 -9.562 1 95.5 196 ASP A C 1
ATOM 1577 O O . ASP A 1 196 ? -9.844 -17.453 -10.023 1 95.5 196 ASP A O 1
ATOM 1581 N N . PHE A 1 197 ? -9.711 -16 -8.281 1 92.25 197 PHE A N 1
ATOM 1582 C CA . PHE A 1 197 ? -9.148 -17 -7.379 1 92.25 197 PHE A CA 1
ATOM 1583 C C . PHE A 1 197 ? -10.258 -17.766 -6.66 1 92.25 197 PHE A C 1
ATOM 1585 O O . PHE A 1 197 ? -10 -18.484 -5.699 1 92.25 197 PHE A O 1
ATOM 1592 N N . THR A 1 198 ? -11.461 -17.656 -7.074 1 90 198 THR A N 1
ATOM 1593 C CA . THR A 1 198 ? -12.625 -18.203 -6.391 1 90 198 THR A CA 1
ATOM 1594 C C . THR A 1 198 ? -12.438 -19.688 -6.125 1 90 198 THR A C 1
ATOM 1596 O O . THR A 1 198 ? -12.82 -20.188 -5.062 1 90 198 THR A O 1
ATOM 1599 N N . HIS A 1 199 ? -11.852 -20.391 -7.02 1 88.19 199 HIS A N 1
ATOM 1600 C CA . HIS A 1 199 ? -11.773 -21.844 -6.918 1 88.19 199 HIS A CA 1
ATOM 1601 C C . HIS A 1 199 ? -10.438 -22.297 -6.34 1 88.19 199 HIS A C 1
ATOM 1603 O O . HIS A 1 199 ? -10.086 -23.469 -6.406 1 88.19 199 HIS A O 1
ATOM 1609 N N . ILE A 1 200 ? -9.711 -21.406 -5.824 1 89.25 200 ILE A N 1
ATOM 1610 C CA . ILE A 1 200 ? -8.469 -21.688 -5.117 1 89.25 200 ILE A CA 1
ATOM 1611 C C . ILE A 1 200 ? -8.625 -21.375 -3.635 1 89.25 200 ILE A C 1
ATOM 1613 O O . ILE A 1 200 ? -8.719 -20.203 -3.252 1 89.25 200 ILE A O 1
ATOM 1617 N N . ASN A 1 201 ? -8.703 -22.281 -2.852 1 82.44 201 ASN A N 1
ATOM 1618 C CA . ASN A 1 201 ? -9.039 -22.125 -1.44 1 82.44 201 ASN A CA 1
ATOM 1619 C C . ASN A 1 201 ? -7.992 -21.281 -0.71 1 82.44 201 ASN A C 1
ATOM 1621 O O . ASN A 1 201 ? -8.344 -20.375 0.053 1 82.44 201 ASN A O 1
ATOM 1625 N N . ASN A 1 202 ? -6.688 -21.641 -0.866 1 87.88 202 ASN A N 1
ATOM 1626 C CA . ASN A 1 202 ? -5.559 -20.922 -0.292 1 87.88 202 ASN A CA 1
ATOM 1627 C C . ASN A 1 202 ? -4.539 -20.531 -1.36 1 87.88 202 ASN A C 1
ATOM 1629 O O . ASN A 1 202 ? -3.646 -21.312 -1.688 1 87.88 202 ASN A O 1
ATOM 1633 N N . PHE A 1 203 ? -4.762 -19.359 -1.725 1 90.69 203 PHE A N 1
ATOM 1634 C CA . PHE A 1 203 ? -3.953 -18.938 -2.861 1 90.69 203 PHE A CA 1
ATOM 1635 C C . PHE A 1 203 ? -2.484 -18.828 -2.471 1 90.69 203 PHE A C 1
ATOM 1637 O O . PHE A 1 203 ? -1.6 -19.125 -3.275 1 90.69 203 PHE A O 1
ATOM 1644 N N . VAL A 1 204 ? -2.184 -18.359 -1.23 1 91.06 204 VAL A N 1
ATOM 1645 C CA . VAL A 1 204 ? -0.804 -18.203 -0.781 1 91.06 204 VAL A CA 1
ATOM 1646 C C . VAL A 1 204 ? -0.097 -19.562 -0.819 1 91.06 204 VAL A C 1
ATOM 1648 O O . VAL A 1 204 ? 1.022 -19.672 -1.325 1 91.06 204 VAL A O 1
ATOM 1651 N N . GLN A 1 205 ? -0.741 -20.547 -0.297 1 91.88 205 GLN A N 1
ATOM 1652 C CA . GLN A 1 205 ? -0.179 -21.891 -0.318 1 91.88 205 GLN A CA 1
ATOM 1653 C C . GLN A 1 205 ? -0.073 -22.422 -1.745 1 91.88 205 GLN A C 1
ATOM 1655 O O . GLN A 1 205 ? 0.9 -23.094 -2.092 1 91.88 205 GLN A O 1
ATOM 1660 N N . PHE A 1 206 ? -1.088 -22.125 -2.527 1 94 206 PHE A N 1
ATOM 1661 C CA . PHE A 1 206 ? -1.101 -22.547 -3.924 1 94 206 PHE A CA 1
ATOM 1662 C C . PHE A 1 206 ? 0.095 -21.969 -4.672 1 94 206 PHE A C 1
ATOM 1664 O O . PHE A 1 206 ? 0.842 -22.703 -5.32 1 94 206 PHE A O 1
ATOM 1671 N N . GLU A 1 207 ? 0.284 -20.719 -4.605 1 95.44 207 GLU A N 1
ATOM 1672 C CA . GLU A 1 207 ? 1.396 -20.031 -5.262 1 95.44 207 GLU A CA 1
ATOM 1673 C C . GLU A 1 207 ? 2.738 -20.562 -4.766 1 95.44 207 GLU A C 1
ATOM 1675 O O . GLU A 1 207 ? 3.633 -20.859 -5.562 1 95.44 207 GLU A O 1
ATOM 1680 N N . TYR A 1 208 ? 2.855 -20.688 -3.467 1 96 208 TYR A N 1
ATOM 1681 C CA . TYR A 1 208 ? 4.086 -21.156 -2.848 1 96 208 TYR A CA 1
ATOM 1682 C C . TYR A 1 208 ? 4.457 -22.547 -3.377 1 96 208 TYR A C 1
ATOM 1684 O O . TYR A 1 208 ? 5.613 -22.781 -3.736 1 96 208 TYR A O 1
ATOM 1692 N N . THR A 1 209 ? 3.506 -23.438 -3.482 1 95.19 209 THR A N 1
ATOM 1693 C CA . THR A 1 209 ? 3.734 -24.797 -3.922 1 95.19 209 THR A CA 1
ATOM 1694 C C . THR A 1 209 ? 4.121 -24.844 -5.398 1 95.19 209 THR A C 1
ATOM 1696 O O . THR A 1 209 ? 5.059 -25.547 -5.781 1 95.19 209 THR A O 1
ATOM 1699 N N . VAL A 1 210 ? 3.453 -24.062 -6.168 1 95.38 210 VAL A N 1
ATOM 1700 C CA . VAL A 1 210 ? 3.699 -24.047 -7.609 1 95.38 210 VAL A CA 1
ATOM 1701 C C . VAL A 1 210 ? 5.098 -23.516 -7.895 1 95.38 210 VAL A C 1
ATOM 1703 O O . VAL A 1 210 ? 5.828 -24.062 -8.719 1 95.38 210 VAL A O 1
ATOM 1706 N N . VAL A 1 211 ? 5.457 -22.484 -7.262 1 95 211 VAL A N 1
ATOM 1707 C CA . VAL A 1 211 ? 6.762 -21.859 -7.473 1 95 211 VAL A CA 1
ATOM 1708 C C . VAL A 1 211 ? 7.867 -22.797 -6.996 1 95 211 VAL A C 1
ATOM 1710 O O . VAL A 1 211 ? 8.867 -22.984 -7.691 1 95 211 VAL A O 1
ATOM 1713 N N . ARG A 1 212 ? 7.648 -23.375 -5.844 1 93.69 212 ARG A N 1
ATOM 1714 C CA . ARG A 1 212 ? 8.641 -24.297 -5.309 1 93.69 212 ARG A CA 1
ATOM 1715 C C . ARG A 1 212 ? 8.844 -25.484 -6.25 1 93.69 212 ARG A C 1
ATOM 1717 O O . ARG A 1 212 ? 9.977 -25.906 -6.492 1 93.69 212 ARG A O 1
ATOM 1724 N N . ASN A 1 213 ? 7.785 -26 -6.73 1 93.94 213 ASN A N 1
ATOM 1725 C CA . ASN A 1 213 ? 7.863 -27.109 -7.676 1 93.94 213 ASN A CA 1
ATOM 1726 C C . ASN A 1 213 ? 8.562 -26.703 -8.969 1 93.94 213 ASN A C 1
ATOM 1728 O O . ASN A 1 213 ? 9.359 -27.469 -9.523 1 93.94 213 ASN A O 1
ATOM 1732 N N . HIS A 1 214 ? 8.289 -25.531 -9.414 1 92.5 214 HIS A N 1
ATOM 1733 C CA . HIS A 1 214 ? 8.93 -25.016 -10.625 1 92.5 214 HIS A CA 1
ATOM 1734 C C . HIS A 1 214 ? 10.438 -24.891 -10.438 1 92.5 214 HIS A C 1
ATOM 1736 O O . HIS A 1 214 ? 11.211 -25.297 -11.312 1 92.5 214 HIS A O 1
ATOM 1742 N N . ILE A 1 215 ? 10.852 -24.422 -9.32 1 90.94 215 ILE A N 1
ATOM 1743 C CA . ILE A 1 215 ? 12.266 -24.188 -9.031 1 90.94 215 ILE A CA 1
ATOM 1744 C C . ILE A 1 215 ? 12.977 -25.531 -8.883 1 90.94 215 ILE A C 1
ATOM 1746 O O . ILE A 1 215 ? 14.117 -25.703 -9.336 1 90.94 215 ILE A O 1
ATOM 1750 N N . ARG A 1 216 ? 12.367 -26.453 -8.25 1 89.31 216 ARG A N 1
ATOM 1751 C CA . ARG A 1 216 ? 12.938 -27.781 -8.086 1 89.31 216 ARG A CA 1
ATOM 1752 C C . ARG A 1 216 ? 13.148 -28.453 -9.438 1 89.31 216 ARG A C 1
ATOM 1754 O O . ARG A 1 216 ? 14.109 -29.203 -9.617 1 89.31 216 ARG A O 1
ATOM 1761 N N . ARG A 1 217 ? 12.289 -28.188 -10.352 1 89.69 217 ARG A N 1
ATOM 1762 C CA . ARG A 1 217 ? 12.359 -28.797 -11.672 1 89.69 217 ARG A CA 1
ATOM 1763 C C . ARG A 1 217 ? 13.508 -28.203 -12.484 1 89.69 217 ARG A C 1
ATOM 1765 O O . ARG A 1 217 ? 14.141 -28.906 -13.273 1 89.69 217 ARG A O 1
ATOM 1772 N N . ILE A 1 218 ? 13.766 -27.047 -12.375 1 84.94 218 ILE A N 1
ATOM 1773 C CA . ILE A 1 218 ? 14.781 -26.406 -13.195 1 84.94 218 ILE A CA 1
ATOM 1774 C C . ILE A 1 218 ? 16.156 -26.547 -12.531 1 84.94 218 ILE A C 1
ATOM 1776 O O . ILE A 1 218 ? 17.188 -26.344 -13.172 1 84.94 218 ILE A O 1
ATOM 1780 N N . ARG A 1 219 ? 16.25 -26.703 -11.266 1 75.44 219 ARG A N 1
ATOM 1781 C CA . ARG A 1 219 ? 17.516 -26.906 -10.57 1 75.44 219 ARG A CA 1
ATOM 1782 C C . ARG A 1 219 ? 18.078 -28.297 -10.844 1 75.44 219 ARG A C 1
ATOM 1784 O O . ARG A 1 219 ? 17.375 -29.297 -10.688 1 75.44 219 ARG A O 1
ATOM 1791 N N . PRO A 1 220 ? 19.094 -28.469 -11.664 1 60.56 220 PRO A N 1
ATOM 1792 C CA . PRO A 1 220 ? 19.719 -29.766 -11.938 1 60.56 220 PRO A CA 1
ATOM 1793 C C . PRO A 1 220 ? 19.922 -30.609 -10.68 1 60.56 220 PRO A C 1
ATOM 1795 O O . PRO A 1 220 ? 20.219 -30.062 -9.617 1 60.56 220 PRO A O 1
ATOM 1798 N N . GLU A 1 221 ? 19.219 -31.75 -10.461 1 52.78 221 GLU A N 1
ATOM 1799 C CA . GLU A 1 221 ? 19.531 -32.75 -9.438 1 52.78 221 GLU A CA 1
ATOM 1800 C C . GLU A 1 221 ? 21.031 -32.844 -9.219 1 52.78 221 GLU A C 1
ATOM 1802 O O . GLU A 1 221 ? 21.797 -33.094 -10.164 1 52.78 221 GLU A O 1
ATOM 1807 N N . VAL A 1 222 ? 21.688 -32.031 -8.57 1 47.06 222 VAL A N 1
ATOM 1808 C CA . VAL A 1 222 ? 23.031 -32.5 -8.297 1 47.06 222 VAL A CA 1
ATOM 1809 C C . VAL A 1 222 ? 23 -34 -7.949 1 47.06 222 VAL A C 1
ATOM 1811 O O . VAL A 1 222 ? 22.281 -34.406 -7.027 1 47.06 222 VAL A O 1
ATOM 1814 N N . PRO A 1 223 ? 23.438 -34.812 -8.883 1 40.81 223 PRO A N 1
ATOM 1815 C CA . PRO A 1 223 ? 23.594 -36.219 -8.453 1 40.81 223 PRO A CA 1
ATOM 1816 C C . PRO A 1 223 ? 24.172 -36.344 -7.043 1 40.81 223 PRO A C 1
ATOM 1818 O O . PRO A 1 223 ? 25.078 -35.594 -6.68 1 40.81 223 PRO A O 1
ATOM 1821 N N . MET A 1 224 ? 23.422 -36.938 -6.125 1 33.47 224 MET A N 1
ATOM 1822 C CA . MET A 1 224 ? 24.188 -37.438 -4.996 1 33.47 224 MET A CA 1
ATOM 1823 C C . MET A 1 224 ? 25.375 -38.25 -5.473 1 33.47 224 MET A C 1
ATOM 1825 O O . MET A 1 224 ? 25.266 -39.031 -6.414 1 33.47 224 MET A O 1
ATOM 1829 N N . MET B 1 1 ? 8.586 41.062 -2.754 1 29.06 1 MET B N 1
ATOM 1830 C CA . MET B 1 1 ? 7.629 41.188 -1.661 1 29.06 1 MET B CA 1
ATOM 1831 C C . MET B 1 1 ? 6.793 39.906 -1.53 1 29.06 1 MET B C 1
ATOM 1833 O O . MET B 1 1 ? 5.953 39.625 -2.387 1 29.06 1 MET B O 1
ATOM 1837 N N . ALA B 1 2 ? 7.27 38.75 -1.43 1 44.16 2 ALA B N 1
ATOM 1838 C CA . ALA B 1 2 ? 6.652 37.438 -1.603 1 44.16 2 ALA B CA 1
ATOM 1839 C C . ALA B 1 2 ? 5.27 37.406 -0.959 1 44.16 2 ALA B C 1
ATOM 1841 O O . ALA B 1 2 ? 5.129 37.625 0.248 1 44.16 2 ALA B O 1
ATOM 1842 N N . SER B 1 3 ? 4.238 37.875 -1.433 1 42.78 3 SER B N 1
ATOM 1843 C CA . SER B 1 3 ? 2.859 38.031 -0.981 1 42.78 3 SER B CA 1
ATOM 1844 C C . SER B 1 3 ? 2.473 36.938 0.016 1 42.78 3 SER B C 1
ATOM 1846 O O . SER B 1 3 ? 2.932 35.812 -0.09 1 42.78 3 SER B O 1
ATOM 1848 N N . GLU B 1 4 ? 2.27 37.344 1.364 1 51.31 4 GLU B N 1
ATOM 1849 C CA . GLU B 1 4 ? 1.999 36.594 2.572 1 51.31 4 GLU B CA 1
ATOM 1850 C C . GLU B 1 4 ? 1.114 35.375 2.27 1 51.31 4 GLU B C 1
ATOM 1852 O O . GLU B 1 4 ? -0.114 35.469 2.332 1 51.31 4 GLU B O 1
ATOM 1857 N N . LEU B 1 5 ? 1.359 34.688 1.22 1 62.72 5 LEU B N 1
ATOM 1858 C CA . LEU B 1 5 ? 0.465 33.625 0.834 1 62.72 5 LEU B CA 1
ATOM 1859 C C . LEU B 1 5 ? 0.16 32.719 2.025 1 62.72 5 LEU B C 1
ATOM 1861 O O . LEU B 1 5 ? 1.053 32.406 2.814 1 62.72 5 LEU B O 1
ATOM 1865 N N . SER B 1 6 ? -1.038 32.781 2.473 1 82.88 6 SER B N 1
ATOM 1866 C CA . SER B 1 6 ? -1.508 31.891 3.52 1 82.88 6 SER B CA 1
ATOM 1867 C C . SER B 1 6 ? -1.367 30.438 3.1 1 82.88 6 SER B C 1
ATOM 1869 O O . SER B 1 6 ? -1.618 30.094 1.944 1 82.88 6 SER B O 1
ATOM 1871 N N . TRP B 1 7 ? -0.549 29.703 3.771 1 84 7 TRP B N 1
ATOM 1872 C CA . TRP B 1 7 ? -0.302 28.297 3.535 1 84 7 TRP B CA 1
ATOM 1873 C C . TRP B 1 7 ? -1.257 27.422 4.352 1 84 7 TRP B C 1
ATOM 1875 O O . TRP B 1 7 ? -1.712 27.844 5.422 1 84 7 TRP B O 1
ATOM 1885 N N . LYS B 1 8 ? -1.713 26.438 3.781 1 80.31 8 LYS B N 1
ATOM 1886 C CA . LYS B 1 8 ? -2.527 25.484 4.523 1 80.31 8 LYS B CA 1
ATOM 1887 C C . LYS B 1 8 ? -2.096 24.047 4.227 1 80.31 8 LYS B C 1
ATOM 1889 O O . LYS B 1 8 ? -1.552 23.766 3.158 1 80.31 8 LYS B O 1
ATOM 1894 N N . PRO B 1 9 ? -2.26 23.172 5.184 1 79.44 9 PRO B N 1
ATOM 1895 C CA . PRO B 1 9 ? -1.936 21.766 4.945 1 79.44 9 PRO B CA 1
ATOM 1896 C C . PRO B 1 9 ? -2.99 21.047 4.102 1 79.44 9 PRO B C 1
ATOM 1898 O O . PRO B 1 9 ? -4.102 21.547 3.939 1 79.44 9 PRO B O 1
ATOM 1901 N N . LEU B 1 10 ? -2.49 19.969 3.492 1 77.12 10 LEU B N 1
ATOM 1902 C CA . LEU B 1 10 ? -3.457 19.078 2.869 1 77.12 10 LEU B CA 1
ATOM 1903 C C . LEU B 1 10 ? -4.402 18.484 3.914 1 77.12 10 LEU B C 1
ATOM 1905 O O . LEU B 1 10 ? -4.098 18.5 5.109 1 77.12 10 LEU B O 1
ATOM 1909 N N . SER B 1 11 ? -5.539 18 3.434 1 71.75 11 SER B N 1
ATOM 1910 C CA . SER B 1 11 ? -6.559 17.484 4.34 1 71.75 11 SER B CA 1
ATOM 1911 C C . SER B 1 11 ? -6.102 16.188 5.004 1 71.75 11 SER B C 1
ATOM 1913 O O . SER B 1 11 ? -6.449 15.922 6.16 1 71.75 11 SER B O 1
ATOM 1915 N N . LEU B 1 12 ? -5.246 15.438 4.301 1 75.12 12 LEU B N 1
ATOM 1916 C CA . LEU B 1 12 ? -4.855 14.125 4.809 1 75.12 12 LEU B CA 1
ATOM 1917 C C . LEU B 1 12 ? -3.385 14.109 5.211 1 75.12 12 LEU B C 1
ATOM 1919 O O . LEU B 1 12 ? -3.01 13.461 6.188 1 75.12 12 LEU B O 1
ATOM 1923 N N . PHE B 1 13 ? -2.637 14.828 4.547 1 79 13 PHE B N 1
ATOM 1924 C CA . PHE B 1 13 ? -1.191 14.805 4.738 1 79 13 PHE B CA 1
ATOM 1925 C C . PHE B 1 13 ? -0.685 16.156 5.219 1 79 13 PHE B C 1
ATOM 1927 O O . PHE B 1 13 ? -1.198 17.203 4.809 1 79 13 PHE B O 1
ATOM 1934 N N . TYR B 1 14 ? 0.315 16.031 6.078 1 78.56 14 TYR B N 1
ATOM 1935 C CA . TYR B 1 14 ? 0.851 17.266 6.617 1 78.56 14 TYR B CA 1
ATOM 1936 C C . TYR B 1 14 ? 1.891 17.875 5.676 1 78.56 14 TYR B C 1
ATOM 1938 O O . TYR B 1 14 ? 3.086 17.859 5.977 1 78.56 14 TYR B O 1
ATOM 1946 N N . VAL B 1 15 ? 1.547 18.266 4.512 1 84.94 15 VAL B N 1
ATOM 1947 C CA . VAL B 1 15 ? 2.301 19.016 3.52 1 84.94 15 VAL B CA 1
ATOM 1948 C C . VAL B 1 15 ? 1.551 20.312 3.174 1 84.94 15 VAL B C 1
ATOM 1950 O O . VAL B 1 15 ? 0.388 20.266 2.764 1 84.94 15 VAL B O 1
ATOM 1953 N N . GLU B 1 16 ? 2.223 21.375 3.361 1 85.12 16 GLU B N 1
ATOM 1954 C CA . GLU B 1 16 ? 1.584 22.672 3.174 1 85.12 16 GLU B CA 1
ATOM 1955 C C . GLU B 1 16 ? 1.819 23.203 1.764 1 85.12 16 GLU B C 1
ATOM 1957 O O . GLU B 1 16 ? 2.854 22.922 1.153 1 85.12 16 GLU B O 1
ATOM 1962 N N . TYR B 1 17 ? 0.828 23.859 1.267 1 87.5 17 TYR B N 1
ATOM 1963 C CA . TYR B 1 17 ? 0.876 24.516 -0.032 1 87.5 17 TYR B CA 1
ATOM 1964 C C . TYR B 1 17 ? 0.158 25.859 0.014 1 87.5 17 TYR B C 1
ATOM 1966 O O . TYR B 1 17 ? -0.662 26.109 0.902 1 87.5 17 TYR B O 1
ATOM 1974 N N . PRO B 1 18 ? 0.558 26.812 -0.838 1 88.25 18 PRO B N 1
ATOM 1975 C CA . PRO B 1 18 ? -0.109 28.109 -0.842 1 88.25 18 PRO B CA 1
ATOM 1976 C C . PRO B 1 18 ? -1.588 28.016 -1.209 1 88.25 18 PRO B C 1
ATOM 1978 O O . PRO B 1 18 ? -1.95 27.312 -2.15 1 88.25 18 PRO B O 1
ATOM 1981 N N . ILE B 1 19 ? -2.355 28.719 -0.413 1 88.75 19 ILE B N 1
ATOM 1982 C CA . ILE B 1 19 ? -3.797 28.719 -0.639 1 88.75 19 ILE B CA 1
ATOM 1983 C C . ILE B 1 19 ? -4.098 29.219 -2.051 1 88.75 19 ILE B C 1
ATOM 1985 O O . ILE B 1 19 ? -3.545 30.234 -2.49 1 88.75 19 ILE B O 1
ATOM 1989 N N . GLY B 1 20 ? -4.922 28.484 -2.73 1 89.62 20 GLY B N 1
ATOM 1990 C CA . GLY B 1 20 ? -5.312 28.891 -4.07 1 89.62 20 GLY B CA 1
ATOM 1991 C C . GLY B 1 20 ? -4.402 28.344 -5.152 1 89.62 20 GLY B C 1
ATOM 1992 O O . GLY B 1 20 ? -4.711 28.438 -6.34 1 89.62 20 GLY B O 1
ATOM 1993 N N . ASP B 1 21 ? -3.279 27.797 -4.828 1 93 21 ASP B N 1
ATOM 1994 C CA . ASP B 1 21 ? -2.312 27.25 -5.773 1 93 21 ASP B CA 1
ATOM 1995 C C . ASP B 1 21 ? -2.617 25.797 -6.09 1 93 21 ASP B C 1
ATOM 1997 O O . ASP B 1 21 ? -2.119 24.891 -5.414 1 93 21 ASP B O 1
ATOM 2001 N N . ARG B 1 22 ? -3.383 25.625 -7.141 1 93.38 22 ARG B N 1
ATOM 2002 C CA . ARG B 1 22 ? -3.768 24.266 -7.512 1 93.38 22 ARG B CA 1
ATOM 2003 C C . ARG B 1 22 ? -2.547 23.422 -7.883 1 93.38 22 ARG B C 1
ATOM 2005 O O . ARG B 1 22 ? -2.498 22.234 -7.605 1 93.38 22 ARG B O 1
ATOM 2012 N N . PHE B 1 23 ? -1.65 24.078 -8.562 1 94.62 23 PHE B N 1
ATOM 2013 C CA . PHE B 1 23 ? -0.422 23.375 -8.938 1 94.62 23 PHE B CA 1
ATOM 2014 C C . PHE B 1 23 ? 0.366 22.969 -7.695 1 94.62 23 PHE B C 1
ATOM 2016 O O . PHE B 1 23 ? 0.849 21.844 -7.609 1 94.62 23 PHE B O 1
ATOM 2023 N N . GLY B 1 24 ? 0.472 23.812 -6.75 1 93.81 24 GLY B N 1
ATOM 2024 C CA . GLY B 1 24 ? 1.116 23.5 -5.484 1 93.81 24 GLY B CA 1
ATOM 2025 C C . GLY B 1 24 ? 0.433 22.375 -4.73 1 93.81 24 GLY B C 1
ATOM 2026 O O . GLY B 1 24 ? 1.098 21.547 -4.102 1 93.81 24 GLY B O 1
ATOM 2027 N N . LYS B 1 25 ? -0.831 22.438 -4.812 1 92.44 25 LYS B N 1
ATOM 2028 C CA . LYS B 1 25 ? -1.592 21.375 -4.172 1 92.44 25 LYS B CA 1
ATOM 2029 C C . LYS B 1 25 ? -1.247 20.016 -4.773 1 92.44 25 LYS B C 1
ATOM 2031 O O . LYS B 1 25 ? -1.039 19.031 -4.047 1 92.44 25 LYS B O 1
ATOM 2036 N N . LEU B 1 26 ? -1.178 19.969 -6.047 1 94 26 LEU B N 1
ATOM 2037 C CA . LEU B 1 26 ? -0.812 18.734 -6.742 1 94 26 LEU B CA 1
ATOM 2038 C C . LEU B 1 26 ? 0.594 18.297 -6.355 1 94 26 LEU B C 1
ATOM 2040 O O . LEU B 1 26 ? 0.835 17.109 -6.133 1 94 26 LEU B O 1
ATOM 2044 N N . LEU B 1 27 ? 1.446 19.188 -6.25 1 94.69 27 LEU B N 1
ATOM 2045 C CA . LEU B 1 27 ? 2.818 18.875 -5.863 1 94.69 27 LEU B CA 1
ATOM 2046 C C . LEU B 1 27 ? 2.881 18.375 -4.426 1 94.69 27 LEU B C 1
ATOM 2048 O O . LEU B 1 27 ? 3.693 17.5 -4.102 1 94.69 27 LEU B O 1
ATOM 2052 N N . ALA B 1 28 ? 2.047 18.938 -3.656 1 92.94 28 ALA B N 1
ATOM 2053 C CA . ALA B 1 28 ? 1.98 18.469 -2.273 1 92.94 28 ALA B CA 1
ATOM 2054 C C . ALA B 1 28 ? 1.572 17 -2.209 1 92.94 28 ALA B C 1
ATOM 2056 O O . ALA B 1 28 ? 2.17 16.219 -1.467 1 92.94 28 ALA B O 1
ATOM 2057 N N . TYR B 1 29 ? 0.655 16.625 -2.967 1 92.44 29 TYR B N 1
ATOM 2058 C CA . TYR B 1 29 ? 0.248 15.234 -3.033 1 92.44 29 TYR B CA 1
ATOM 2059 C C . TYR B 1 29 ? 1.378 14.359 -3.564 1 92.44 29 TYR B C 1
ATOM 2061 O O . TYR B 1 29 ? 1.607 13.258 -3.062 1 92.44 29 TYR B O 1
ATOM 2069 N N . SER B 1 30 ? 2.072 14.867 -4.512 1 94.25 30 SER B N 1
ATOM 2070 C CA . SER B 1 30 ? 3.158 14.102 -5.117 1 94.25 30 SER B CA 1
ATOM 2071 C C . SER B 1 30 ? 4.281 13.859 -4.117 1 94.25 30 SER B C 1
ATOM 2073 O O . SER B 1 30 ? 4.98 12.844 -4.199 1 94.25 30 SER B O 1
ATOM 2075 N N . SER B 1 31 ? 4.379 14.703 -3.164 1 93.62 31 SER B N 1
ATOM 2076 C CA . SER B 1 31 ? 5.43 14.57 -2.16 1 93.62 31 SER B CA 1
ATOM 2077 C C . SER B 1 31 ? 5.184 13.359 -1.265 1 93.62 31 SER B C 1
ATOM 2079 O O . SER B 1 31 ? 6.078 12.938 -0.528 1 93.62 31 SER B O 1
ATOM 2081 N N . MET B 1 32 ? 4.016 12.742 -1.396 1 93.88 32 MET B N 1
ATOM 2082 C CA . MET B 1 32 ? 3.67 11.602 -0.55 1 93.88 32 MET B CA 1
ATOM 2083 C C . MET B 1 32 ? 4.035 10.289 -1.232 1 93.88 32 MET B C 1
ATOM 2085 O O . MET B 1 32 ? 3.891 9.219 -0.642 1 93.88 32 MET B O 1
ATOM 2089 N N . VAL B 1 33 ? 4.598 10.305 -2.338 1 95.81 33 VAL B N 1
ATOM 2090 C CA . VAL B 1 33 ? 4.922 9.133 -3.139 1 95.81 33 VAL B CA 1
ATOM 2091 C C . VAL B 1 33 ? 5.832 8.195 -2.342 1 95.81 33 VAL B C 1
ATOM 2093 O O . VAL B 1 33 ? 5.645 6.977 -2.354 1 95.81 33 VAL B O 1
ATOM 2096 N N . PRO B 1 34 ? 6.812 8.695 -1.57 1 95.88 34 PRO B N 1
ATOM 2097 C CA . PRO B 1 34 ? 7.668 7.785 -0.804 1 95.88 34 PRO B CA 1
ATOM 2098 C C . PRO B 1 34 ? 6.883 6.902 0.161 1 95.88 34 PRO B C 1
ATOM 2100 O O . PRO B 1 34 ? 7.141 5.699 0.254 1 95.88 34 PRO B O 1
ATOM 2103 N N . ILE B 1 35 ? 5.918 7.449 0.855 1 94.31 35 ILE B N 1
ATOM 2104 C CA . ILE B 1 35 ? 5.141 6.656 1.803 1 94.31 35 ILE B CA 1
ATOM 2105 C C . ILE B 1 35 ? 4.277 5.648 1.047 1 94.31 35 ILE B C 1
ATOM 2107 O O . ILE B 1 35 ? 4.059 4.531 1.521 1 94.31 35 ILE B O 1
ATOM 2111 N N . PHE B 1 36 ? 3.764 6.023 -0.115 1 95.44 36 PHE B N 1
ATOM 2112 C CA . PHE B 1 36 ? 3 5.09 -0.937 1 95.44 36 PHE B CA 1
ATOM 2113 C C . PHE B 1 36 ? 3.869 3.92 -1.377 1 95.44 36 PHE B C 1
ATOM 2115 O O . PHE B 1 36 ? 3.416 2.773 -1.383 1 95.44 36 PHE B O 1
ATOM 2122 N N . ILE B 1 37 ? 5.094 4.211 -1.708 1 96.94 37 ILE B N 1
ATOM 2123 C CA . ILE B 1 37 ? 6.023 3.166 -2.125 1 96.94 37 ILE B CA 1
ATOM 2124 C C . ILE B 1 37 ? 6.305 2.227 -0.952 1 96.94 37 ILE B C 1
ATOM 2126 O O . ILE B 1 37 ? 6.344 1.007 -1.121 1 96.94 37 ILE B O 1
ATOM 2130 N N . ILE B 1 38 ? 6.441 2.779 0.188 1 96.88 38 ILE B N 1
ATOM 2131 C CA . ILE B 1 38 ? 6.738 1.984 1.374 1 96.88 38 ILE B CA 1
ATOM 2132 C C . ILE B 1 38 ? 5.559 1.062 1.684 1 96.88 38 ILE B C 1
ATOM 2134 O O . ILE B 1 38 ? 5.742 -0.141 1.888 1 96.88 38 ILE B O 1
ATOM 2138 N N . ILE B 1 39 ? 4.379 1.6 1.717 1 96.44 39 ILE B N 1
ATOM 2139 C CA . ILE B 1 39 ? 3.189 0.805 2.006 1 96.44 39 ILE B CA 1
ATOM 2140 C C . ILE B 1 39 ? 3.016 -0.269 0.934 1 96.44 39 ILE B C 1
ATOM 2142 O O . ILE B 1 39 ? 2.662 -1.409 1.242 1 96.44 39 ILE B O 1
ATOM 2146 N N . SER B 1 40 ? 3.24 0.12 -0.246 1 97.75 40 SER B N 1
ATOM 2147 C CA . SER B 1 40 ? 3.15 -0.84 -1.342 1 97.75 40 SER B CA 1
ATOM 2148 C C . SER B 1 40 ? 4.141 -1.985 -1.155 1 97.75 40 SER B C 1
ATOM 2150 O O . SER B 1 40 ? 3.799 -3.148 -1.372 1 97.75 40 SER B O 1
ATOM 2152 N N . ASN B 1 41 ? 5.348 -1.678 -0.786 1 97.81 41 ASN B N 1
ATOM 2153 C CA . ASN B 1 41 ? 6.359 -2.709 -0.574 1 97.81 41 ASN B CA 1
ATOM 2154 C C . ASN B 1 41 ? 5.977 -3.643 0.57 1 97.81 41 ASN B C 1
ATOM 2156 O O . ASN B 1 41 ? 6.137 -4.859 0.465 1 97.81 41 ASN B O 1
ATOM 2160 N N . VAL B 1 42 ? 5.504 -3.062 1.595 1 97.75 42 VAL B N 1
ATOM 2161 C CA . VAL B 1 42 ? 5.07 -3.881 2.723 1 97.75 42 VAL B CA 1
ATOM 2162 C C . VAL B 1 42 ? 3.951 -4.82 2.279 1 97.75 42 VAL B C 1
ATOM 2164 O O . VAL B 1 42 ? 3.955 -6.008 2.623 1 97.75 42 VAL B O 1
ATOM 2167 N N . THR B 1 43 ? 3.039 -4.297 1.537 1 97.94 43 THR B N 1
ATOM 2168 C CA . THR B 1 43 ? 1.937 -5.094 1.011 1 97.94 43 THR B CA 1
ATOM 2169 C C . THR B 1 43 ? 2.459 -6.238 0.147 1 97.94 43 THR B C 1
ATOM 2171 O O . THR B 1 43 ? 2.002 -7.375 0.272 1 97.94 43 THR B O 1
ATOM 2174 N N . LEU B 1 44 ? 3.414 -5.961 -0.679 1 97.75 44 LEU B N 1
ATOM 2175 C CA . LEU B 1 44 ? 3.98 -6.973 -1.564 1 97.75 44 LEU B CA 1
ATOM 2176 C C . LEU B 1 44 ? 4.742 -8.031 -0.769 1 97.75 44 LEU B C 1
ATOM 2178 O O . LEU B 1 44 ? 4.711 -9.211 -1.112 1 97.75 44 LEU B O 1
ATOM 2182 N N . ILE B 1 45 ? 5.398 -7.586 0.24 1 97.81 45 ILE B N 1
ATOM 2183 C CA . ILE B 1 45 ? 6.141 -8.516 1.08 1 97.81 45 ILE B CA 1
ATOM 2184 C C . ILE B 1 45 ? 5.176 -9.492 1.745 1 97.81 45 ILE B C 1
ATOM 2186 O O . ILE B 1 45 ? 5.414 -10.703 1.758 1 97.81 45 ILE B O 1
ATOM 2190 N N . VAL B 1 46 ? 4.117 -8.984 2.238 1 95.19 46 VAL B N 1
ATOM 2191 C CA . VAL B 1 46 ? 3.15 -9.812 2.943 1 95.19 46 VAL B CA 1
ATOM 2192 C C . VAL B 1 46 ? 2.428 -10.719 1.951 1 95.19 46 VAL B C 1
ATOM 2194 O O . VAL B 1 46 ? 2.166 -11.891 2.244 1 95.19 46 VAL B O 1
ATOM 2197 N N . SER B 1 47 ? 2.148 -10.258 0.763 1 95.38 47 SER B N 1
ATOM 2198 C CA . SER B 1 47 ? 1.312 -10.984 -0.183 1 95.38 47 SER B CA 1
ATOM 2199 C C . SER B 1 47 ? 2.139 -11.953 -1.021 1 95.38 47 SER B C 1
ATOM 2201 O O . SER B 1 47 ? 1.709 -13.078 -1.281 1 95.38 47 SER B O 1
ATOM 2203 N N . ARG B 1 48 ? 3.33 -11.477 -1.413 1 95.88 48 ARG B N 1
ATOM 2204 C CA . ARG B 1 48 ? 4.129 -12.281 -2.326 1 95.88 48 ARG B CA 1
ATOM 2205 C C . ARG B 1 48 ? 5.223 -13.039 -1.577 1 95.88 48 ARG B C 1
ATOM 2207 O O . ARG B 1 48 ? 5.691 -14.078 -2.035 1 95.88 48 ARG B O 1
ATOM 2214 N N . ARG B 1 49 ? 5.758 -12.438 -0.503 1 97.5 49 ARG B N 1
ATOM 2215 C CA . ARG B 1 49 ? 6.805 -13.023 0.327 1 97.5 49 ARG B CA 1
ATOM 2216 C C . ARG B 1 49 ? 8.055 -13.312 -0.497 1 97.5 49 ARG B C 1
ATOM 2218 O O . ARG B 1 49 ? 8.695 -14.352 -0.31 1 97.5 49 ARG B O 1
ATOM 2225 N N . ASP B 1 50 ? 8.328 -12.5 -1.437 1 97.06 50 ASP B N 1
ATOM 2226 C CA . ASP B 1 50 ? 9.484 -12.594 -2.316 1 97.06 50 ASP B CA 1
ATOM 2227 C C . ASP B 1 50 ? 10.711 -11.945 -1.676 1 97.06 50 ASP B C 1
ATOM 2229 O O . ASP B 1 50 ? 10.633 -10.836 -1.148 1 97.06 50 ASP B O 1
ATOM 2233 N N . LEU B 1 51 ? 11.82 -12.547 -1.797 1 97.88 51 LEU B N 1
ATOM 2234 C CA . LEU B 1 51 ? 13.031 -12.094 -1.128 1 97.88 51 LEU B CA 1
ATOM 2235 C C . LEU B 1 51 ? 13.562 -10.812 -1.771 1 97.88 51 LEU B C 1
ATOM 2237 O O . LEU B 1 51 ? 14.117 -9.953 -1.083 1 97.88 51 LEU B O 1
ATOM 2241 N N . HIS B 1 52 ? 13.461 -10.688 -3.078 1 96.38 52 HIS B N 1
ATOM 2242 C CA . HIS B 1 52 ? 13.914 -9.461 -3.719 1 96.38 52 HIS B CA 1
ATOM 2243 C C . HIS B 1 52 ? 13.164 -8.25 -3.178 1 96.38 52 HIS B C 1
ATOM 2245 O O . HIS B 1 52 ? 13.766 -7.203 -2.922 1 96.38 52 HIS B O 1
ATOM 2251 N N . THR B 1 53 ? 11.859 -8.352 -3.021 1 97.44 53 THR B N 1
ATOM 2252 C CA . THR B 1 53 ? 11.047 -7.266 -2.471 1 97.44 53 THR B CA 1
ATOM 2253 C C . THR B 1 53 ? 11.438 -6.988 -1.02 1 97.44 53 THR B C 1
ATOM 2255 O O . THR B 1 53 ? 11.508 -5.832 -0.602 1 97.44 53 THR B O 1
ATOM 2258 N N . LEU B 1 54 ? 11.664 -8.039 -0.299 1 98.38 54 LEU B N 1
ATOM 2259 C CA . LEU B 1 54 ? 12.062 -7.891 1.097 1 98.38 54 LEU B CA 1
ATOM 2260 C C . LEU B 1 54 ? 13.367 -7.117 1.21 1 98.38 54 LEU B C 1
ATOM 2262 O O . LEU B 1 54 ? 13.469 -6.176 1.998 1 98.38 54 LEU B O 1
ATOM 2266 N N . PHE B 1 55 ? 14.305 -7.477 0.454 1 98.31 55 PHE B N 1
ATOM 2267 C CA . PHE B 1 55 ? 15.609 -6.84 0.56 1 98.31 55 PHE B CA 1
ATOM 2268 C C . PHE B 1 55 ? 15.578 -5.441 -0.046 1 98.31 55 PHE B C 1
ATOM 2270 O O . PHE B 1 55 ? 16.344 -4.566 0.369 1 98.31 55 PHE B O 1
ATOM 2277 N N . TYR B 1 56 ? 14.734 -5.273 -1.062 1 98.25 56 TYR B N 1
ATOM 2278 C CA . TYR B 1 56 ? 14.5 -3.906 -1.513 1 98.25 56 TYR B CA 1
ATOM 2279 C C . TYR B 1 56 ? 13.984 -3.037 -0.374 1 98.25 56 TYR B C 1
ATOM 2281 O O . TYR B 1 56 ? 14.445 -1.906 -0.191 1 98.25 56 TYR B O 1
ATOM 2289 N N . PHE B 1 57 ? 13.078 -3.533 0.385 1 98.69 57 PHE B N 1
ATOM 2290 C CA . PHE B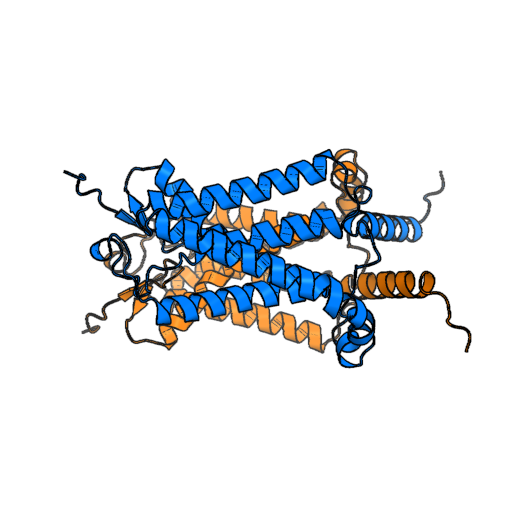 1 57 ? 12.492 -2.812 1.509 1 98.69 57 PHE B CA 1
ATOM 2291 C C . PHE B 1 57 ? 13.547 -2.529 2.576 1 98.69 57 PHE B C 1
ATOM 2293 O O . PHE B 1 57 ? 13.602 -1.427 3.123 1 98.69 57 PHE B O 1
ATOM 2300 N N . LEU B 1 58 ? 14.328 -3.52 2.873 1 98.38 58 LEU B N 1
ATOM 2301 C CA . LEU B 1 58 ? 15.406 -3.33 3.838 1 98.38 58 LEU B CA 1
ATOM 2302 C C . LEU B 1 58 ? 16.391 -2.262 3.359 1 98.38 58 LEU B C 1
ATOM 2304 O O . LEU B 1 58 ? 16.953 -1.523 4.168 1 98.38 58 LEU B O 1
ATOM 2308 N N . GLY B 1 59 ? 16.594 -2.229 2.053 1 98.56 59 GLY B N 1
ATOM 2309 C CA . GLY B 1 59 ? 17.391 -1.155 1.48 1 98.56 59 GLY B CA 1
ATOM 2310 C C . GLY B 1 59 ? 16.781 0.217 1.691 1 98.56 59 GLY B C 1
ATOM 2311 O O . GLY B 1 59 ? 17.484 1.173 2.021 1 98.56 59 GLY B O 1
ATOM 2312 N N . CYS B 1 60 ? 15.492 0.307 1.5 1 97.88 60 CYS B N 1
ATOM 2313 C CA . CYS B 1 60 ? 14.789 1.56 1.75 1 97.88 60 CYS B CA 1
ATOM 2314 C C . CYS B 1 60 ? 14.969 2.01 3.195 1 97.88 60 CYS B C 1
ATOM 2316 O O . CYS B 1 60 ? 15.242 3.184 3.453 1 97.88 60 CYS B O 1
ATOM 2318 N N . LEU B 1 61 ? 14.828 1.069 4.109 1 97.56 61 LEU B N 1
ATOM 2319 C CA . LEU B 1 61 ? 14.969 1.382 5.527 1 97.56 61 LEU B CA 1
ATOM 2320 C C . LEU B 1 61 ? 16.391 1.835 5.84 1 97.56 61 LEU B C 1
ATOM 2322 O O . LEU B 1 61 ? 16.594 2.793 6.594 1 97.56 61 LEU B O 1
ATOM 2326 N N . SER B 1 62 ? 17.328 1.135 5.285 1 98.12 62 SER B N 1
ATOM 2327 C CA . SER B 1 62 ? 18.719 1.507 5.484 1 98.12 62 SER B CA 1
ATOM 2328 C C . SER B 1 62 ? 19 2.896 4.926 1 98.12 62 SER B C 1
ATOM 2330 O O . SER B 1 62 ? 19.781 3.66 5.508 1 98.12 62 SER B O 1
ATOM 2332 N N . ASN B 1 63 ? 18.438 3.154 3.744 1 98.19 63 ASN B N 1
ATOM 2333 C CA . ASN B 1 63 ? 18.578 4.473 3.139 1 98.19 63 ASN B CA 1
ATOM 2334 C C . ASN B 1 63 ? 18.016 5.566 4.039 1 98.19 63 ASN B C 1
ATOM 2336 O O . ASN B 1 63 ? 18.609 6.641 4.168 1 98.19 63 ASN B O 1
ATOM 2340 N N . GLU B 1 64 ? 16.891 5.332 4.656 1 96.12 64 GLU B N 1
ATOM 2341 C CA . GLU B 1 64 ? 16.281 6.27 5.602 1 96.12 64 GLU B CA 1
ATOM 2342 C C . GLU B 1 64 ? 17.188 6.492 6.812 1 96.12 64 GLU B C 1
ATOM 2344 O O . GLU B 1 64 ? 17.344 7.625 7.273 1 96.12 64 GLU B O 1
ATOM 2349 N N . LEU B 1 65 ? 17.719 5.41 7.309 1 96.06 65 LEU B N 1
ATOM 2350 C CA . LEU B 1 65 ? 18.641 5.496 8.445 1 96.06 65 LEU B CA 1
ATOM 2351 C C . LEU B 1 65 ? 19.875 6.316 8.078 1 96.06 65 LEU B C 1
ATOM 2353 O O . LEU B 1 65 ? 20.359 7.098 8.898 1 96.06 65 LEU B O 1
ATOM 2357 N N . SER B 1 66 ? 20.344 6.078 6.918 1 97 66 SER B N 1
ATOM 2358 C CA . SER B 1 66 ? 21.5 6.844 6.465 1 97 66 SER B CA 1
ATOM 2359 C C . SER B 1 66 ? 21.172 8.328 6.383 1 97 66 SER B C 1
ATOM 2361 O O . SER B 1 66 ? 22.016 9.172 6.715 1 97 66 SER B O 1
ATOM 2363 N N . ASN B 1 67 ? 20 8.688 5.898 1 96.75 67 ASN B N 1
ATOM 2364 C CA . ASN B 1 67 ? 19.594 10.086 5.852 1 96.75 67 ASN B CA 1
ATOM 2365 C C . ASN B 1 67 ? 19.547 10.703 7.246 1 96.75 67 ASN B C 1
ATOM 2367 O O . ASN B 1 67 ? 20 11.828 7.445 1 96.75 67 ASN B O 1
ATOM 2371 N N . TYR B 1 68 ? 18.969 9.977 8.141 1 93.75 68 TYR B N 1
ATOM 2372 C CA . TYR B 1 68 ? 18.891 10.438 9.523 1 93.75 68 TYR B CA 1
ATOM 2373 C C . TYR B 1 68 ? 20.281 10.719 10.086 1 93.75 68 TYR B C 1
ATOM 2375 O O . TYR B 1 68 ? 20.5 11.75 10.734 1 93.75 68 TYR B O 1
ATOM 2383 N N . ALA B 1 69 ? 21.188 9.875 9.836 1 95.19 69 ALA B N 1
ATOM 2384 C CA . ALA B 1 69 ? 22.562 10.031 10.305 1 95.19 69 ALA B CA 1
ATOM 2385 C C . ALA B 1 69 ? 23.219 11.25 9.664 1 95.19 69 ALA B C 1
ATOM 2387 O O . ALA B 1 69 ? 23.875 12.039 10.344 1 95.19 69 ALA B O 1
ATOM 2388 N N . LEU B 1 70 ? 23.047 11.391 8.367 1 94.62 70 LEU B N 1
ATOM 2389 C CA . LEU B 1 70 ? 23.672 12.5 7.645 1 94.62 70 LEU B CA 1
ATOM 2390 C C . LEU B 1 70 ? 23.109 13.836 8.117 1 94.62 70 LEU B C 1
ATOM 2392 O O . LEU B 1 70 ? 23.859 14.805 8.273 1 94.62 70 LEU B O 1
ATOM 2396 N N . LYS B 1 71 ? 21.812 13.883 8.344 1 92.19 71 LYS B N 1
ATOM 2397 C CA . LYS B 1 71 ? 21.188 15.109 8.828 1 92.19 71 LYS B CA 1
ATOM 2398 C C . LYS B 1 71 ? 21.719 15.477 10.211 1 92.19 71 LYS B C 1
ATOM 2400 O O . LYS B 1 71 ? 21.828 16.656 10.547 1 92.19 71 LYS B O 1
ATOM 2405 N N . SER B 1 72 ? 21.969 14.477 10.984 1 91.38 72 SER B N 1
ATOM 2406 C CA . SER B 1 72 ? 22.484 14.703 12.328 1 91.38 72 SER B CA 1
ATOM 2407 C C . SER B 1 72 ? 23.922 15.188 12.289 1 91.38 72 SER B C 1
ATOM 2409 O O . SER B 1 72 ? 24.391 15.867 13.211 1 91.38 72 SER B O 1
ATOM 2411 N N . LEU B 1 73 ? 24.594 14.898 11.258 1 91.06 73 LEU B N 1
ATOM 2412 C CA . LEU B 1 73 ? 26 15.273 11.109 1 91.06 73 LEU B CA 1
ATOM 2413 C C . LEU B 1 73 ? 26.125 16.641 10.461 1 91.06 73 LEU B C 1
ATOM 2415 O O . LEU B 1 73 ? 26.953 17.453 10.883 1 91.06 73 LEU B O 1
ATOM 2419 N N . ILE B 1 74 ? 25.344 16.906 9.461 1 89.19 74 ILE B N 1
ATOM 2420 C CA . ILE B 1 74 ? 25.5 18.125 8.664 1 89.19 74 ILE B CA 1
ATOM 2421 C C . ILE B 1 74 ? 24.734 19.266 9.336 1 89.19 74 ILE B C 1
ATOM 2423 O O . ILE B 1 74 ? 25.219 20.406 9.367 1 89.19 74 ILE B O 1
ATOM 2427 N N . MET B 1 75 ? 23.484 19.031 9.828 1 86.19 75 MET B N 1
ATOM 2428 C CA . MET B 1 75 ? 22.641 19.938 10.602 1 86.19 75 MET B CA 1
ATOM 2429 C C . MET B 1 75 ? 22.406 21.25 9.852 1 86.19 75 MET B C 1
ATOM 2431 O O . MET B 1 75 ? 22.359 22.312 10.453 1 86.19 75 MET B O 1
ATOM 2435 N N . GLN B 1 76 ? 22.484 21.141 8.539 1 85.19 76 GLN B N 1
ATOM 2436 C CA . GLN B 1 76 ? 22.141 22.328 7.766 1 85.19 76 GLN B CA 1
ATOM 2437 C C . GLN B 1 76 ? 20.656 22.625 7.832 1 85.19 76 GLN B C 1
ATOM 2439 O O . GLN B 1 76 ? 19.828 21.719 7.66 1 85.19 76 GLN B O 1
ATOM 2444 N N . GLN B 1 77 ? 20.375 23.859 8.031 1 86.12 77 GLN B N 1
ATOM 2445 C CA . GLN B 1 77 ? 18.984 24.266 8.219 1 86.12 77 GLN B CA 1
ATOM 2446 C C . GLN B 1 77 ? 18.234 24.297 6.891 1 86.12 77 GLN B C 1
ATOM 2448 O O . GLN B 1 77 ? 18.844 24.406 5.828 1 86.12 77 GLN B O 1
ATOM 2453 N N . ARG B 1 78 ? 16.906 24.234 7.02 1 87.31 78 ARG B N 1
ATOM 2454 C CA . ARG B 1 78 ? 16.016 24.391 5.867 1 87.31 78 ARG B CA 1
ATOM 2455 C C . ARG B 1 78 ? 15.969 25.828 5.395 1 87.31 78 ARG B C 1
ATOM 2457 O O . ARG B 1 78 ? 16.375 26.75 6.125 1 87.31 78 ARG B O 1
ATOM 2464 N N . PRO B 1 79 ? 15.656 26.062 4.195 1 84.25 79 PRO B N 1
ATOM 2465 C CA . PRO B 1 79 ? 15.703 27.422 3.666 1 84.25 79 PRO B CA 1
ATOM 2466 C C . PRO B 1 79 ? 14.727 28.375 4.375 1 84.25 79 PRO B C 1
ATOM 2468 O O . PRO B 1 79 ? 15.047 29.547 4.586 1 84.25 79 PRO B O 1
ATOM 2471 N N . PHE B 1 80 ? 13.531 27.844 4.727 1 80.44 80 PHE B N 1
ATOM 2472 C CA . PHE B 1 80 ? 12.531 28.688 5.363 1 80.44 80 PHE B CA 1
ATOM 2473 C C . PHE B 1 80 ? 11.938 28 6.586 1 80.44 80 PHE B C 1
ATOM 2475 O O . PHE B 1 80 ? 10.773 27.609 6.574 1 80.44 80 PHE B O 1
ATOM 2482 N N . PRO B 1 81 ? 12.625 27.984 7.602 1 75.5 81 PRO B N 1
ATOM 2483 C CA . PRO B 1 81 ? 12.172 27.234 8.773 1 75.5 81 PRO B CA 1
ATOM 2484 C C . PRO B 1 81 ? 10.914 27.844 9.406 1 75.5 81 PRO B C 1
ATOM 2486 O O . PRO B 1 81 ? 10.133 27.141 10.039 1 75.5 81 PRO B O 1
ATOM 2489 N N . SER B 1 82 ? 10.656 29.094 9.156 1 72.94 82 SER B N 1
ATOM 2490 C CA . SER B 1 82 ? 9.508 29.766 9.75 1 72.94 82 SER B CA 1
ATOM 2491 C C . SER B 1 82 ? 8.219 29.422 9.023 1 72.94 82 SER B C 1
ATOM 2493 O O . SER B 1 82 ? 7.129 29.531 9.586 1 72.94 82 SER B O 1
ATOM 2495 N N . LEU B 1 83 ? 8.398 29.016 7.836 1 75.44 83 LEU B N 1
ATOM 2496 C CA . LEU B 1 83 ? 7.227 28.672 7.031 1 75.44 83 LEU B CA 1
ATOM 2497 C C . LEU B 1 83 ? 6.648 27.328 7.445 1 75.44 83 LEU B C 1
ATOM 2499 O O . LEU B 1 83 ? 5.438 27.125 7.387 1 75.44 83 LEU B O 1
ATOM 2503 N N . HIS B 1 84 ? 7.562 26.484 7.859 1 70.94 84 HIS B N 1
ATOM 2504 C CA . HIS B 1 84 ? 7.164 25.156 8.281 1 70.94 84 HIS B CA 1
ATOM 2505 C C . HIS B 1 84 ? 7.652 24.859 9.695 1 70.94 84 HIS B C 1
ATOM 2507 O O . HIS B 1 84 ? 8.492 23.969 9.898 1 70.94 84 HIS B O 1
ATOM 2513 N N . PRO B 1 85 ? 7.016 25.438 10.672 1 67.56 85 PRO B N 1
ATOM 2514 C CA . PRO B 1 85 ? 7.555 25.391 12.031 1 67.56 85 PRO B CA 1
ATOM 2515 C C . PRO B 1 85 ? 7.43 24.016 12.672 1 67.56 85 PRO B C 1
ATOM 2517 O O . PRO B 1 85 ? 8.18 23.688 13.594 1 67.56 85 PRO B O 1
ATOM 2520 N N . SER B 1 86 ? 6.559 23.266 12.133 1 66.25 86 SER B N 1
ATOM 2521 C CA . SER B 1 86 ? 6.324 21.969 12.75 1 66.25 86 SER B CA 1
ATOM 2522 C C . SER B 1 86 ? 7.414 20.969 12.375 1 66.25 86 SER B C 1
ATOM 2524 O O . SER B 1 86 ? 7.547 19.922 13 1 66.25 86 SER B O 1
ATOM 2526 N N . ILE B 1 87 ? 8.273 21.422 11.422 1 71.88 87 ILE B N 1
ATOM 2527 C CA . ILE B 1 87 ? 9.328 20.516 10.984 1 71.88 87 ILE B CA 1
ATOM 2528 C C . ILE B 1 87 ? 10.617 20.828 11.742 1 71.88 87 ILE B C 1
ATOM 2530 O O . ILE B 1 87 ? 11.18 21.922 11.594 1 71.88 87 ILE B O 1
ATOM 2534 N N . GLU B 1 88 ? 11.031 19.859 12.516 1 70.94 88 GLU B N 1
ATOM 2535 C CA . GLU B 1 88 ? 12.188 20.078 13.383 1 70.94 88 GLU B CA 1
ATOM 2536 C C . GLU B 1 88 ? 13.461 19.5 12.773 1 70.94 88 GLU B C 1
ATOM 2538 O O . GLU B 1 88 ? 14.562 19.891 13.156 1 70.94 88 GLU B O 1
ATOM 2543 N N . SER B 1 89 ? 13.312 18.812 11.75 1 74.88 89 SER B N 1
ATOM 2544 C CA . SER B 1 89 ? 14.484 18.125 11.219 1 74.88 89 SER B CA 1
ATOM 2545 C C . SER B 1 89 ? 15.32 19.047 10.344 1 74.88 89 SER B C 1
ATOM 2547 O O . SER B 1 89 ? 14.797 20 9.75 1 74.88 89 SER B O 1
ATOM 2549 N N . SER B 1 90 ? 16.656 18.688 10.344 1 84.44 90 SER B N 1
ATOM 2550 C CA . SER B 1 90 ? 17.562 19.406 9.469 1 84.44 90 SER B CA 1
ATOM 2551 C C . SER B 1 90 ? 17.203 19.203 8 1 84.44 90 SER B C 1
ATOM 2553 O O . SER B 1 90 ? 16.453 18.281 7.668 1 84.44 90 SER B O 1
ATOM 2555 N N . GLY B 1 91 ? 17.797 20.078 7.191 1 88.38 91 GLY B N 1
ATOM 2556 C CA . GLY B 1 91 ? 17.344 20.109 5.809 1 88.38 91 GLY B CA 1
ATOM 2557 C C . GLY B 1 91 ? 18.25 19.297 4.879 1 88.38 91 GLY B C 1
ATOM 2558 O O . GLY B 1 91 ? 17.828 18.922 3.785 1 88.38 91 GLY B O 1
ATOM 2559 N N . MET B 1 92 ? 19.469 19.047 5.301 1 91.44 92 MET B N 1
ATOM 2560 C CA . MET B 1 92 ? 20.422 18.422 4.391 1 91.44 92 MET B CA 1
ATOM 2561 C C . MET B 1 92 ? 20.797 17.016 4.859 1 91.44 92 MET B C 1
ATOM 2563 O O . MET B 1 92 ? 21.234 16.828 5.988 1 91.44 92 MET B O 1
ATOM 2567 N N . PRO B 1 93 ? 20.688 16.047 3.984 1 94.94 93 PRO B N 1
ATOM 2568 C CA . PRO B 1 93 ? 20.094 16.094 2.646 1 94.94 93 PRO B CA 1
ATOM 2569 C C . PRO B 1 93 ? 18.562 15.961 2.678 1 94.94 93 PRO B C 1
ATOM 2571 O O . PRO B 1 93 ? 18 15.516 3.68 1 94.94 93 PRO B O 1
ATOM 2574 N N . SER B 1 94 ? 17.938 16.391 1.59 1 95.94 94 SER B N 1
ATOM 2575 C CA . SER B 1 94 ? 16.5 16.188 1.469 1 95.94 94 SER B CA 1
ATOM 2576 C C . SER B 1 94 ? 16.156 14.711 1.56 1 95.94 94 SER B C 1
ATOM 2578 O O . SER B 1 94 ? 16.641 13.898 0.765 1 95.94 94 SER B O 1
ATOM 2580 N N . ASN B 1 95 ? 15.359 14.336 2.455 1 95.5 95 ASN B N 1
ATOM 2581 C CA . ASN B 1 95 ? 14.977 12.945 2.688 1 95.5 95 ASN B CA 1
ATOM 2582 C C . ASN B 1 95 ? 14.18 12.383 1.512 1 95.5 95 ASN B C 1
ATOM 2584 O O . ASN B 1 95 ? 14.469 11.281 1.037 1 95.5 95 ASN B O 1
ATOM 2588 N N . HIS B 1 96 ? 13.188 13.133 1.046 1 96.94 96 HIS B N 1
ATOM 2589 C CA . HIS B 1 96 ? 12.375 12.688 -0.082 1 96.94 96 HIS B CA 1
ATOM 2590 C C . HIS B 1 96 ? 13.219 12.5 -1.334 1 96.94 96 HIS B C 1
ATOM 2592 O O . HIS B 1 96 ? 13.062 11.516 -2.055 1 96.94 96 HIS B O 1
ATOM 2598 N N . ALA B 1 97 ? 14.07 13.422 -1.521 1 97.94 97 ALA B N 1
ATOM 2599 C CA . ALA B 1 97 ? 14.945 13.32 -2.686 1 97.94 97 ALA B CA 1
ATOM 2600 C C . ALA B 1 97 ? 15.859 12.102 -2.582 1 97.94 97 ALA B C 1
ATOM 2602 O O . ALA B 1 97 ? 16.062 11.383 -3.562 1 97.94 97 ALA B O 1
ATOM 2603 N N . GLN B 1 98 ? 16.438 11.945 -1.437 1 98.56 98 GLN B N 1
ATOM 2604 C CA . GLN B 1 98 ? 17.297 10.789 -1.228 1 98.56 98 GLN B CA 1
ATOM 2605 C C . GLN B 1 98 ? 16.531 9.484 -1.439 1 98.56 98 GLN B C 1
ATOM 2607 O O . GLN B 1 98 ? 17.047 8.555 -2.072 1 98.56 98 GLN B O 1
ATOM 2612 N N . PHE B 1 99 ? 15.359 9.398 -0.899 1 98.69 99 PHE B N 1
ATOM 2613 C CA . PHE B 1 99 ? 14.516 8.219 -1.063 1 98.69 99 PHE B CA 1
ATOM 2614 C C . PHE B 1 99 ? 14.242 7.957 -2.539 1 98.69 99 PHE B C 1
ATOM 2616 O O . PHE B 1 99 ? 14.375 6.824 -3.008 1 98.69 99 PHE B O 1
ATOM 2623 N N . MET B 1 100 ? 13.875 9.008 -3.246 1 98.69 100 MET B N 1
ATOM 2624 C CA . MET B 1 100 ? 13.523 8.852 -4.656 1 98.69 100 MET B CA 1
ATOM 2625 C C . MET B 1 100 ? 14.758 8.523 -5.484 1 98.69 100 MET B C 1
ATOM 2627 O O . MET B 1 100 ? 14.672 7.793 -6.477 1 98.69 100 MET B O 1
ATOM 2631 N N . GLY B 1 101 ? 15.883 9.102 -5.113 1 98.62 101 GLY B N 1
ATOM 2632 C CA . GLY B 1 101 ? 17.125 8.703 -5.758 1 98.62 101 GLY B CA 1
ATOM 2633 C C . GLY B 1 101 ? 17.422 7.223 -5.605 1 98.62 101 GLY B C 1
ATOM 2634 O O . GLY B 1 101 ? 17.812 6.559 -6.57 1 98.62 101 GLY B O 1
ATOM 2635 N N . PHE B 1 102 ? 17.297 6.754 -4.383 1 98.88 102 PHE B N 1
ATOM 2636 C CA . PHE B 1 102 ? 17.469 5.332 -4.105 1 98.88 102 PHE B CA 1
ATOM 2637 C C . PHE B 1 102 ? 16.5 4.504 -4.945 1 98.88 102 PHE B C 1
ATOM 2639 O O . PHE B 1 102 ? 16.922 3.543 -5.602 1 98.88 102 PHE B O 1
ATOM 2646 N N . PHE B 1 103 ? 15.266 4.891 -4.914 1 98.62 103 PHE B N 1
ATOM 2647 C CA . PHE B 1 103 ? 14.195 4.203 -5.633 1 98.62 103 PHE B CA 1
ATOM 2648 C C . PHE B 1 103 ? 14.508 4.137 -7.125 1 98.62 103 PHE B C 1
ATOM 2650 O O . PHE B 1 103 ? 14.422 3.068 -7.734 1 98.62 103 PHE B O 1
ATOM 2657 N N . CYS B 1 104 ? 14.844 5.246 -7.691 1 98.12 104 CYS B N 1
ATOM 2658 C CA . CYS B 1 104 ? 15.094 5.34 -9.125 1 98.12 104 CYS B CA 1
ATOM 2659 C C . CYS B 1 104 ? 16.297 4.508 -9.523 1 98.12 104 CYS B C 1
ATOM 2661 O O . CYS B 1 104 ? 16.25 3.734 -10.484 1 98.12 104 CYS B O 1
ATOM 2663 N N . ALA B 1 105 ? 17.375 4.648 -8.82 1 97.88 105 ALA B N 1
ATOM 2664 C CA . ALA B 1 105 ? 18.594 3.912 -9.133 1 97.88 105 ALA B CA 1
ATOM 2665 C C . ALA B 1 105 ? 18.375 2.408 -9 1 97.88 105 ALA B C 1
ATOM 2667 O O . ALA B 1 105 ? 18.734 1.642 -9.898 1 97.88 105 ALA B O 1
ATOM 2668 N N . TYR B 1 106 ? 17.781 2.016 -7.926 1 97.56 106 TYR B N 1
ATOM 2669 C CA . TYR B 1 106 ? 17.578 0.594 -7.672 1 97.56 106 TYR B CA 1
ATOM 2670 C C . TYR B 1 106 ? 16.656 -0.015 -8.727 1 97.56 106 TYR B C 1
ATOM 2672 O O . TYR B 1 106 ? 16.969 -1.064 -9.297 1 97.56 106 TYR B O 1
ATOM 2680 N N . THR B 1 107 ? 15.547 0.642 -9.008 1 94.69 107 THR B N 1
ATOM 2681 C CA . THR B 1 107 ? 14.57 0.13 -9.961 1 94.69 107 THR B CA 1
ATOM 2682 C C . THR B 1 107 ? 15.172 0.052 -11.367 1 94.69 107 THR B C 1
ATOM 2684 O O . THR B 1 107 ? 14.945 -0.921 -12.086 1 94.69 107 THR B O 1
ATOM 2687 N N . THR B 1 108 ? 15.914 1.057 -11.688 1 93.94 108 THR B N 1
ATOM 2688 C CA . THR B 1 108 ? 16.547 1.083 -13.008 1 93.94 108 THR B CA 1
ATOM 2689 C C . THR B 1 108 ? 17.516 -0.091 -13.164 1 93.94 108 THR B C 1
ATOM 2691 O O . THR B 1 108 ? 17.484 -0.794 -14.172 1 93.94 108 THR B O 1
ATOM 2694 N N . LEU B 1 109 ? 18.297 -0.341 -12.195 1 94.38 109 LEU B N 1
ATOM 2695 C CA . LEU B 1 109 ? 19.266 -1.434 -12.258 1 94.38 109 LEU B CA 1
ATOM 2696 C C . LEU B 1 109 ? 18.562 -2.785 -12.195 1 94.38 109 LEU B C 1
ATOM 2698 O O . LEU B 1 109 ? 18.953 -3.727 -12.883 1 94.38 109 LEU B O 1
ATOM 2702 N N . PHE B 1 110 ? 17.547 -2.867 -11.406 1 92.88 110 PHE B N 1
ATOM 2703 C CA . PHE B 1 110 ? 16.781 -4.102 -11.305 1 92.88 110 PHE B CA 1
ATOM 2704 C C . PHE B 1 110 ? 16.172 -4.473 -12.656 1 92.88 110 PHE B C 1
ATOM 2706 O O . PHE B 1 110 ? 16.266 -5.625 -13.086 1 92.88 110 PHE B O 1
ATOM 2713 N N . LEU B 1 111 ? 15.625 -3.527 -13.32 1 89.56 111 LEU B N 1
ATOM 2714 C CA . LEU B 1 111 ? 14.992 -3.76 -14.609 1 89.56 111 LEU B CA 1
ATOM 2715 C C . LEU B 1 111 ? 16.031 -4.066 -15.68 1 89.56 111 LEU B C 1
ATOM 2717 O O . LEU B 1 111 ? 15.82 -4.941 -16.531 1 89.56 111 LEU B O 1
ATOM 2721 N N . SER B 1 112 ? 17.125 -3.404 -15.656 1 89.06 112 SER B N 1
ATOM 2722 C CA . SER B 1 112 ? 18.109 -3.512 -16.719 1 89.06 112 SER B CA 1
ATOM 2723 C C . SER B 1 112 ? 18.953 -4.773 -16.562 1 89.06 112 SER B C 1
ATOM 2725 O O . SER B 1 112 ? 19.328 -5.41 -17.562 1 89.06 112 SER B O 1
ATOM 2727 N N . ILE B 1 113 ? 19.219 -5.145 -15.375 1 87.75 113 ILE B N 1
ATOM 2728 C CA . ILE B 1 113 ? 20.156 -6.234 -15.148 1 87.75 113 ILE B CA 1
ATOM 2729 C C . ILE B 1 113 ? 19.391 -7.52 -14.844 1 87.75 113 ILE B C 1
ATOM 2731 O O . ILE B 1 113 ? 19.703 -8.586 -15.383 1 87.75 113 ILE B O 1
ATOM 2735 N N . ARG B 1 114 ? 18.438 -7.438 -14.031 1 80.38 114 ARG B N 1
ATOM 2736 C CA . ARG B 1 114 ? 17.766 -8.641 -13.562 1 80.38 114 ARG B CA 1
ATOM 2737 C C . ARG B 1 114 ? 16.656 -9.07 -14.523 1 80.38 114 ARG B C 1
ATOM 2739 O O . ARG B 1 114 ? 16.484 -10.266 -14.789 1 80.38 114 ARG B O 1
ATOM 2746 N N . LEU B 1 115 ? 15.867 -8.102 -14.945 1 74.44 115 LEU B N 1
ATOM 2747 C CA . LEU B 1 115 ? 14.758 -8.461 -15.828 1 74.44 115 LEU B CA 1
ATOM 2748 C C . LEU B 1 115 ? 15.18 -8.383 -17.281 1 74.44 115 LEU B C 1
ATOM 2750 O O . LEU B 1 115 ? 15.672 -7.348 -17.75 1 74.44 115 LEU B O 1
ATOM 2754 N N . SER B 1 116 ? 15.711 -9.492 -17.734 1 65.44 116 SER B N 1
ATOM 2755 C CA . SER B 1 116 ? 16.203 -9.594 -19.109 1 65.44 116 SER B CA 1
ATOM 2756 C C . SER B 1 116 ? 15.219 -8.984 -20.094 1 65.44 116 SER B C 1
ATOM 2758 O O . SER B 1 116 ? 14.031 -8.852 -19.797 1 65.44 116 SER B O 1
ATOM 2760 N N . GLN B 1 117 ? 15.758 -8.445 -21.156 1 58.5 117 GLN B N 1
ATOM 2761 C CA . GLN B 1 117 ? 14.992 -7.871 -22.266 1 58.5 117 GLN B CA 1
ATOM 2762 C C . GLN B 1 117 ? 13.859 -8.805 -22.703 1 58.5 117 GLN B C 1
ATOM 2764 O O . GLN B 1 117 ? 12.875 -8.359 -23.297 1 58.5 117 GLN B O 1
ATOM 2769 N N . ARG B 1 118 ? 13.891 -10 -22.234 1 61.53 118 ARG B N 1
ATOM 2770 C CA . ARG B 1 118 ? 12.906 -10.977 -22.688 1 61.53 118 ARG B CA 1
ATOM 2771 C C . ARG B 1 118 ? 11.789 -11.141 -21.656 1 61.53 118 ARG B C 1
ATOM 2773 O O . ARG B 1 118 ? 10.75 -11.727 -21.953 1 61.53 118 ARG B O 1
ATOM 2780 N N . SER B 1 119 ? 11.938 -10.539 -20.609 1 72.38 119 SER B N 1
ATOM 2781 C CA . SER B 1 119 ? 10.969 -10.734 -19.531 1 72.38 119 SER B CA 1
ATOM 2782 C C . SER B 1 119 ? 9.773 -9.805 -19.703 1 72.38 119 SER B C 1
ATOM 2784 O O . SER B 1 119 ? 8.625 -10.242 -19.609 1 72.38 119 SER B O 1
ATOM 2786 N N . LEU B 1 120 ? 10.07 -8.555 -20.156 1 78.62 120 LEU B N 1
ATOM 2787 C CA . LEU B 1 120 ? 9.031 -7.551 -20.359 1 78.62 120 LEU B CA 1
ATOM 2788 C C . LEU B 1 120 ? 9.102 -6.965 -21.766 1 78.62 120 LEU B C 1
ATOM 2790 O O . LEU B 1 120 ? 10.18 -6.887 -22.359 1 78.62 120 LEU B O 1
ATOM 2794 N N . SER B 1 121 ? 7.961 -6.699 -22.297 1 83.94 121 SER B N 1
ATOM 2795 C CA . SER B 1 121 ? 7.984 -6.008 -23.594 1 83.94 121 SER B CA 1
ATOM 2796 C C . SER B 1 121 ? 8.766 -4.699 -23.5 1 83.94 121 SER B C 1
ATOM 2798 O O . SER B 1 121 ? 8.844 -4.09 -22.422 1 83.94 121 SER B O 1
ATOM 2800 N N . ARG B 1 122 ? 9.32 -4.293 -24.594 1 85.5 122 ARG B N 1
ATOM 2801 C CA . ARG B 1 122 ? 10.062 -3.035 -24.656 1 85.5 122 ARG B CA 1
ATOM 2802 C C . ARG B 1 122 ? 9.18 -1.862 -24.234 1 85.5 122 ARG B C 1
ATOM 2804 O O . ARG B 1 122 ? 9.648 -0.942 -23.562 1 85.5 122 ARG B O 1
ATOM 2811 N N . ARG B 1 123 ? 8.008 -1.906 -24.656 1 89.69 123 ARG B N 1
ATOM 2812 C CA . ARG B 1 123 ? 7.062 -0.839 -24.344 1 89.69 123 ARG B CA 1
ATOM 2813 C C . ARG B 1 123 ? 6.797 -0.765 -22.844 1 89.69 123 ARG B C 1
ATOM 2815 O O . ARG B 1 123 ? 6.785 0.322 -22.25 1 89.69 123 ARG B O 1
ATOM 2822 N N . THR B 1 124 ? 6.625 -1.948 -22.234 1 87.75 124 THR B N 1
ATOM 2823 C CA . THR B 1 124 ? 6.367 -2.004 -20.797 1 87.75 124 THR B CA 1
ATOM 2824 C C . THR B 1 124 ? 7.582 -1.512 -20.016 1 87.75 124 THR B C 1
ATOM 2826 O O . THR B 1 124 ? 7.441 -0.753 -19.047 1 87.75 124 THR B O 1
ATOM 2829 N N . THR B 1 125 ? 8.695 -1.918 -20.438 1 89.56 125 THR B N 1
ATOM 2830 C CA . THR B 1 125 ? 9.938 -1.516 -19.766 1 89.56 125 THR B CA 1
ATOM 2831 C C . THR B 1 125 ? 10.133 -0.006 -19.875 1 89.56 125 THR B C 1
ATOM 2833 O O . THR B 1 125 ? 10.453 0.648 -18.875 1 89.56 125 THR B O 1
ATOM 2836 N N . LEU B 1 126 ? 9.891 0.544 -21.031 1 91.75 126 LEU B N 1
ATOM 2837 C CA . LEU B 1 126 ? 10.016 1.982 -21.25 1 91.75 126 LEU B CA 1
ATOM 2838 C C . LEU B 1 126 ? 9.016 2.746 -20.391 1 91.75 126 LEU B C 1
ATOM 2840 O O . LEU B 1 126 ? 9.344 3.787 -19.812 1 91.75 126 LEU B O 1
ATOM 2844 N N . PHE B 1 127 ? 7.875 2.211 -20.344 1 92.94 127 PHE B N 1
ATOM 2845 C CA . PHE B 1 127 ? 6.836 2.834 -19.531 1 92.94 127 PHE B CA 1
ATOM 2846 C C . PHE B 1 127 ? 7.25 2.885 -18.062 1 92.94 127 PHE B C 1
ATOM 2848 O O . PHE B 1 127 ? 7.074 3.908 -17.406 1 92.94 127 PHE B O 1
ATOM 2855 N N . ILE B 1 128 ? 7.816 1.794 -17.547 1 92.06 128 ILE B N 1
ATOM 2856 C CA . ILE B 1 128 ? 8.227 1.734 -16.141 1 92.06 128 ILE B CA 1
ATOM 2857 C C . ILE B 1 128 ? 9.375 2.713 -15.898 1 92.06 128 ILE B C 1
ATOM 2859 O O . ILE B 1 128 ? 9.398 3.4 -14.875 1 92.06 128 ILE B O 1
ATOM 2863 N N . TYR B 1 129 ? 10.266 2.84 -16.844 1 93.44 129 TYR B N 1
ATOM 2864 C CA . TYR B 1 129 ? 11.359 3.795 -16.734 1 93.44 129 TYR B CA 1
ATOM 2865 C C . TYR B 1 129 ? 10.836 5.223 -16.672 1 93.44 129 TYR B C 1
ATOM 2867 O O . TYR B 1 129 ? 11.242 5.996 -15.797 1 93.44 129 TYR B O 1
ATOM 2875 N N . LEU B 1 130 ? 9.945 5.531 -17.531 1 96.12 130 LEU B N 1
ATOM 2876 C CA . LEU B 1 130 ? 9.398 6.879 -17.594 1 96.12 130 LEU B CA 1
ATOM 2877 C C . LEU B 1 130 ? 8.633 7.215 -16.312 1 96.12 130 LEU B C 1
ATOM 2879 O O . LEU B 1 130 ? 8.734 8.328 -15.805 1 96.12 130 LEU B O 1
ATOM 2883 N N . LEU B 1 131 ? 7.902 6.227 -15.859 1 95.5 131 LEU B N 1
ATOM 2884 C CA . LEU B 1 131 ? 7.152 6.426 -14.625 1 95.5 131 LEU B CA 1
ATOM 2885 C C . LEU B 1 131 ? 8.094 6.68 -13.453 1 95.5 131 LEU B C 1
ATOM 2887 O O . LEU B 1 131 ? 7.852 7.566 -12.633 1 95.5 131 LEU B O 1
ATOM 2891 N N . CYS B 1 132 ? 9.125 5.922 -13.367 1 95.69 132 CYS B N 1
ATOM 2892 C CA . CYS B 1 132 ? 10.102 6.043 -12.297 1 95.69 132 CYS B CA 1
ATOM 2893 C C . CYS B 1 132 ? 10.797 7.402 -12.344 1 95.69 132 CYS B C 1
ATOM 2895 O O . CYS B 1 132 ? 10.875 8.094 -11.328 1 95.69 132 CYS B O 1
ATOM 2897 N N . ILE B 1 133 ? 11.227 7.785 -13.508 1 96.94 133 ILE B N 1
ATOM 2898 C CA . ILE B 1 133 ? 11.961 9.031 -13.672 1 96.94 133 ILE B CA 1
ATOM 2899 C C . ILE B 1 133 ? 11.031 10.219 -13.414 1 96.94 133 ILE B C 1
ATOM 2901 O O . ILE B 1 133 ? 11.391 11.148 -12.688 1 96.94 133 ILE B O 1
ATOM 2905 N N . SER B 1 134 ? 9.852 10.18 -13.961 1 97.69 134 SER B N 1
ATOM 2906 C CA . SER B 1 134 ? 8.922 11.289 -13.82 1 97.69 134 SER B CA 1
ATOM 2907 C C . SER B 1 134 ? 8.492 11.477 -12.367 1 97.69 134 SER B C 1
ATOM 2909 O O . SER B 1 134 ? 8.453 12.594 -11.859 1 97.69 134 SER B O 1
ATOM 2911 N N . THR B 1 135 ? 8.18 10.375 -11.75 1 97.62 135 THR B N 1
ATOM 2912 C CA . THR B 1 135 ? 7.762 10.461 -10.352 1 97.62 135 THR B CA 1
ATOM 2913 C C . THR B 1 135 ? 8.891 11 -9.484 1 97.62 135 THR B C 1
ATOM 2915 O O . THR B 1 135 ? 8.656 11.797 -8.57 1 97.62 135 THR B O 1
ATOM 2918 N N . THR B 1 136 ? 10.102 10.586 -9.75 1 98.31 136 THR B N 1
ATOM 2919 C CA . THR B 1 136 ? 11.258 11.07 -9.008 1 98.31 136 THR B CA 1
ATOM 2920 C C . THR B 1 136 ? 11.43 12.578 -9.211 1 98.31 136 THR B C 1
ATOM 2922 O O . THR B 1 136 ? 11.578 13.32 -8.234 1 98.31 136 THR B O 1
ATOM 2925 N N . LEU B 1 137 ? 11.352 13.039 -10.406 1 98.19 137 LEU B N 1
ATOM 2926 C CA . LEU B 1 137 ? 11.531 14.445 -10.719 1 98.19 137 LEU B CA 1
ATOM 2927 C C . LEU B 1 137 ? 10.422 15.289 -10.094 1 98.19 137 LEU B C 1
ATOM 2929 O O . LEU B 1 137 ? 10.688 16.375 -9.555 1 98.19 137 LEU B O 1
ATOM 2933 N N . ILE B 1 138 ? 9.242 14.781 -10.164 1 98.25 138 ILE B N 1
ATOM 2934 C CA . ILE B 1 138 ? 8.094 15.516 -9.648 1 98.25 138 ILE B CA 1
ATOM 2935 C C . ILE B 1 138 ? 8.211 15.664 -8.133 1 98.25 138 ILE B C 1
ATOM 2937 O O . ILE B 1 138 ? 8.016 16.75 -7.598 1 98.25 138 ILE B O 1
ATOM 2941 N N . VAL B 1 139 ? 8.523 14.602 -7.453 1 98.06 139 VAL B N 1
ATOM 2942 C CA . VAL B 1 139 ? 8.664 14.648 -6.004 1 98.06 139 VAL B CA 1
ATOM 2943 C C . VAL B 1 139 ? 9.797 15.594 -5.617 1 98.06 139 VAL B C 1
ATOM 2945 O O . VAL B 1 139 ? 9.641 16.422 -4.719 1 98.06 139 VAL B O 1
ATOM 2948 N N . CYS B 1 140 ? 10.898 15.516 -6.289 1 98 140 CYS B N 1
ATOM 2949 C CA . CYS B 1 140 ? 12.023 16.406 -6.012 1 98 140 CYS B CA 1
ATOM 2950 C C . CYS B 1 140 ? 11.656 17.859 -6.25 1 98 140 CYS B C 1
ATOM 2952 O O . CYS B 1 140 ? 11.969 18.719 -5.434 1 98 140 CYS B O 1
ATOM 2954 N N . TYR B 1 141 ? 11.039 18.078 -7.328 1 97.81 141 TYR B N 1
ATOM 2955 C CA . TYR B 1 141 ? 10.617 19.438 -7.656 1 97.81 141 TYR B CA 1
ATOM 2956 C C . TYR B 1 141 ? 9.648 19.969 -6.617 1 97.81 141 TYR B C 1
ATOM 2958 O O . TYR B 1 141 ? 9.672 21.156 -6.285 1 97.81 141 TYR B O 1
ATOM 2966 N N . SER B 1 142 ? 8.805 19.141 -6.129 1 96.38 142 SER B N 1
ATOM 2967 C CA . SER B 1 142 ? 7.816 19.562 -5.137 1 96.38 142 SER B CA 1
ATOM 2968 C C . SER B 1 142 ? 8.492 20.094 -3.877 1 96.38 142 SER B C 1
ATOM 2970 O O . SER B 1 142 ? 8 21.047 -3.266 1 96.38 142 SER B O 1
ATOM 2972 N N . ARG B 1 143 ? 9.609 19.531 -3.529 1 95.25 143 ARG B N 1
ATOM 2973 C CA . ARG B 1 143 ? 10.312 19.953 -2.32 1 95.25 143 ARG B CA 1
ATOM 2974 C C . ARG B 1 143 ? 10.844 21.375 -2.453 1 95.25 143 ARG B C 1
ATOM 2976 O O . ARG B 1 143 ? 10.906 22.109 -1.467 1 95.25 143 ARG B O 1
ATOM 2983 N N . VAL B 1 144 ? 11.234 21.719 -3.617 1 95.69 144 VAL B N 1
ATOM 2984 C CA . VAL B 1 144 ? 11.781 23.062 -3.871 1 95.69 144 VAL B CA 1
ATOM 2985 C C . VAL B 1 144 ? 10.641 24.047 -4.062 1 95.69 144 VAL B C 1
ATOM 2987 O O . VAL B 1 144 ? 10.648 25.125 -3.465 1 95.69 144 VAL B O 1
ATOM 2990 N N . TYR B 1 145 ? 9.664 23.625 -4.879 1 94.81 145 TYR B N 1
ATOM 2991 C CA . TYR B 1 145 ? 8.531 24.5 -5.184 1 94.81 145 TYR B CA 1
ATOM 2992 C C . TYR B 1 145 ? 7.793 24.891 -3.91 1 94.81 145 TYR B C 1
ATOM 2994 O O . TYR B 1 145 ? 7.375 26.031 -3.76 1 94.81 145 TYR B O 1
ATOM 3002 N N . LEU B 1 146 ? 7.66 23.984 -3.033 1 92.81 146 LEU B N 1
ATOM 3003 C CA . LEU B 1 146 ? 6.898 24.219 -1.813 1 92.81 146 LEU B CA 1
ATOM 3004 C C . LEU B 1 146 ? 7.805 24.75 -0.702 1 92.81 146 LEU B C 1
ATOM 3006 O O . LEU B 1 146 ? 7.402 24.781 0.462 1 92.81 146 LEU B O 1
ATOM 3010 N N . LEU B 1 147 ? 9.055 24.953 -0.97 1 91.69 147 LEU B N 1
ATOM 3011 C CA . LEU B 1 147 ? 10.008 25.688 -0.146 1 91.69 147 LEU B CA 1
ATOM 3012 C C . LEU B 1 147 ? 10.398 24.875 1.086 1 91.69 147 LEU B C 1
ATOM 3014 O O . LEU B 1 147 ? 10.68 25.453 2.145 1 91.69 147 LEU B O 1
ATOM 3018 N N . TYR B 1 148 ? 10.359 23.625 0.898 1 90.88 148 TYR B N 1
ATOM 3019 C CA . TYR B 1 148 ? 10.797 22.781 1.996 1 90.88 148 TYR B CA 1
ATOM 3020 C C . TYR B 1 148 ? 12.312 22.625 1.992 1 90.88 148 TYR B C 1
ATOM 3022 O O . TYR B 1 148 ? 12.93 22.438 3.045 1 90.88 148 TYR B O 1
ATOM 3030 N N . HIS B 1 149 ? 12.859 22.641 0.816 1 94.5 149 HIS B N 1
ATOM 3031 C CA . HIS B 1 149 ? 14.289 22.438 0.64 1 94.5 149 HIS B CA 1
ATOM 3032 C C . HIS B 1 149 ? 14.844 23.328 -0.458 1 94.5 149 HIS B C 1
ATOM 3034 O O . HIS B 1 149 ? 14.094 23.828 -1.3 1 94.5 149 HIS B O 1
ATOM 3040 N N . THR B 1 150 ? 16.141 23.562 -0.379 1 95.06 150 THR B N 1
ATOM 3041 C CA . THR B 1 150 ? 16.828 24.219 -1.482 1 95.06 150 THR B CA 1
ATOM 3042 C C . THR B 1 150 ? 17.156 23.234 -2.59 1 95.06 150 THR B C 1
ATOM 3044 O O . THR B 1 150 ? 17.125 22.016 -2.365 1 95.06 150 THR B O 1
ATOM 3047 N N . LEU B 1 151 ? 17.391 23.844 -3.754 1 96.31 151 LEU B N 1
ATOM 3048 C CA . LEU B 1 151 ? 17.766 22.984 -4.879 1 96.31 151 LEU B CA 1
ATOM 3049 C C . LEU B 1 151 ? 19.016 22.172 -4.543 1 96.31 151 LEU B C 1
ATOM 3051 O O . LEU B 1 151 ? 19.109 21 -4.895 1 96.31 151 LEU B O 1
ATOM 3055 N N . PHE B 1 152 ? 19.906 22.75 -3.852 1 96.31 152 PHE B N 1
ATOM 3056 C CA . PHE B 1 152 ? 21.156 22.094 -3.504 1 96.31 152 PHE B CA 1
ATOM 3057 C C . PHE B 1 152 ? 20.906 20.922 -2.559 1 96.31 152 PHE B C 1
ATOM 3059 O O . PHE B 1 152 ? 21.469 19.844 -2.732 1 96.31 152 PHE B O 1
ATOM 3066 N N . GLN B 1 153 ? 20.109 21.078 -1.598 1 96.38 153 GLN B N 1
ATOM 3067 C CA . GLN B 1 153 ? 19.781 20.016 -0.656 1 96.38 153 GLN B CA 1
ATOM 3068 C C . GLN B 1 153 ? 19.125 18.844 -1.37 1 96.38 153 GLN B C 1
ATOM 3070 O O . GLN B 1 153 ? 19.359 17.688 -0.998 1 96.38 153 GLN B O 1
ATOM 3075 N N . VAL B 1 154 ? 18.359 19.141 -2.379 1 97.81 154 VAL B N 1
ATOM 3076 C CA . VAL B 1 154 ? 17.672 18.109 -3.166 1 97.81 154 VAL B CA 1
ATOM 3077 C C . VAL B 1 154 ? 18.688 17.375 -4.031 1 97.81 154 VAL B C 1
ATOM 3079 O O . VAL B 1 154 ? 18.672 16.141 -4.113 1 97.81 154 VAL B O 1
ATOM 3082 N N . ILE B 1 155 ? 19.594 18.109 -4.629 1 98 155 ILE B N 1
ATOM 3083 C CA . ILE B 1 155 ? 20.625 17.5 -5.48 1 98 155 ILE B CA 1
ATOM 3084 C C . ILE B 1 155 ? 21.5 16.562 -4.648 1 98 155 ILE B C 1
ATOM 3086 O O . ILE B 1 155 ? 21.797 15.445 -5.07 1 98 155 ILE B O 1
ATOM 3090 N N . VAL B 1 156 ? 21.906 17 -3.529 1 97.75 156 VAL B N 1
ATOM 3091 C CA . VAL B 1 156 ? 22.688 16.156 -2.646 1 97.75 156 VAL B CA 1
ATOM 3092 C C . VAL B 1 156 ? 21.891 14.922 -2.258 1 97.75 156 VAL B C 1
ATOM 3094 O O . VAL B 1 156 ? 22.406 13.805 -2.256 1 97.75 156 VAL B O 1
ATOM 3097 N N . GLY B 1 157 ? 20.625 15.078 -2.002 1 98.25 157 GLY B N 1
ATOM 3098 C CA . GLY B 1 157 ? 19.75 13.961 -1.657 1 98.25 157 GLY B CA 1
ATOM 3099 C C . GLY B 1 157 ? 19.672 12.906 -2.748 1 98.25 157 GLY B C 1
ATOM 3100 O O . GLY B 1 157 ? 19.906 11.727 -2.494 1 98.25 157 GLY B O 1
ATOM 3101 N N . ILE B 1 158 ? 19.406 13.383 -3.926 1 98.31 158 ILE B N 1
ATOM 3102 C CA . ILE B 1 158 ? 19.266 12.461 -5.047 1 98.31 158 ILE B CA 1
ATOM 3103 C C . ILE B 1 158 ? 20.578 11.727 -5.285 1 98.31 158 ILE B C 1
ATOM 3105 O O . ILE B 1 158 ? 20.594 10.539 -5.605 1 98.31 158 ILE B O 1
ATOM 3109 N N . THR B 1 159 ? 21.656 12.438 -5.137 1 98.38 159 THR B N 1
ATOM 3110 C CA . THR B 1 159 ? 22.984 11.852 -5.367 1 98.38 159 THR B CA 1
ATOM 3111 C C . THR B 1 159 ? 23.297 10.805 -4.309 1 98.38 159 THR B C 1
ATOM 3113 O O . THR B 1 159 ? 23.719 9.688 -4.637 1 98.38 159 THR B O 1
ATOM 3116 N N . VAL B 1 160 ? 23.078 11.133 -3.07 1 98.38 160 VAL B N 1
ATOM 3117 C CA . VAL B 1 160 ? 23.328 10.195 -1.979 1 98.38 160 VAL B CA 1
ATOM 3118 C C . VAL B 1 160 ? 22.422 8.977 -2.129 1 98.38 160 VAL B C 1
ATOM 3120 O O . VAL B 1 160 ? 22.891 7.836 -2.031 1 98.38 160 VAL B O 1
ATOM 3123 N N . GLY B 1 161 ? 21.156 9.188 -2.385 1 98.75 161 GLY B N 1
ATOM 3124 C CA . GLY B 1 161 ? 20.219 8.102 -2.592 1 98.75 161 GLY B CA 1
ATOM 3125 C C . GLY B 1 161 ? 20.562 7.234 -3.785 1 98.75 161 GLY B C 1
ATOM 3126 O O . GLY B 1 161 ? 20.469 6.008 -3.711 1 98.75 161 GLY B O 1
ATOM 3127 N N . GLY B 1 162 ? 20.906 7.922 -4.871 1 98.62 162 GLY B N 1
ATOM 3128 C CA . GLY B 1 162 ? 21.281 7.18 -6.062 1 98.62 162 GLY B CA 1
ATOM 3129 C C . GLY B 1 162 ? 22.484 6.289 -5.848 1 98.62 162 GLY B C 1
ATOM 3130 O O . GLY B 1 162 ? 22.5 5.129 -6.266 1 98.62 162 GLY B O 1
ATOM 3131 N N . LEU B 1 163 ? 23.516 6.824 -5.23 1 98.56 163 LEU B N 1
ATOM 3132 C CA . LEU B 1 163 ? 24.703 6.047 -4.934 1 98.56 163 LEU B CA 1
ATOM 3133 C C . LEU B 1 163 ? 24.391 4.891 -3.994 1 98.56 163 LEU B C 1
ATOM 3135 O O . LEU B 1 163 ? 24.828 3.758 -4.227 1 98.56 163 LEU B O 1
ATOM 3139 N N . PHE B 1 164 ? 23.625 5.176 -2.982 1 98.69 164 PHE B N 1
ATOM 3140 C CA . PHE B 1 164 ? 23.25 4.145 -2.027 1 98.69 164 PHE B CA 1
ATOM 3141 C C . PHE B 1 164 ? 22.422 3.059 -2.703 1 98.69 164 PHE B C 1
ATOM 3143 O O . PHE B 1 164 ? 22.625 1.868 -2.467 1 98.69 164 PHE B O 1
ATOM 3150 N N . GLY B 1 165 ? 21.422 3.5 -3.521 1 98.69 165 GLY B N 1
ATOM 3151 C CA . GLY B 1 165 ? 20.594 2.549 -4.254 1 98.69 165 GLY B CA 1
ATOM 3152 C C . GLY B 1 165 ? 21.406 1.658 -5.184 1 98.69 165 GLY B C 1
ATOM 3153 O O . GLY B 1 165 ? 21.125 0.462 -5.297 1 98.69 165 GLY B O 1
ATOM 3154 N N . THR B 1 166 ? 22.375 2.225 -5.801 1 98.5 166 THR B N 1
ATOM 3155 C CA . THR B 1 166 ? 23.234 1.473 -6.707 1 98.5 166 THR B CA 1
ATOM 3156 C C . THR B 1 166 ? 24.047 0.435 -5.941 1 98.5 166 THR B C 1
ATOM 3158 O O . THR B 1 166 ? 24.062 -0.744 -6.301 1 98.5 166 THR B O 1
ATOM 3161 N N . VAL B 1 167 ? 24.672 0.861 -4.879 1 98.62 167 VAL B N 1
ATOM 3162 C CA . VAL B 1 167 ? 25.5 -0.035 -4.082 1 98.62 167 VAL B CA 1
ATOM 3163 C C . VAL B 1 167 ? 24.641 -1.14 -3.477 1 98.62 167 VAL B C 1
ATOM 3165 O O . VAL B 1 167 ? 25.016 -2.316 -3.518 1 98.62 167 VAL B O 1
ATOM 3168 N N . TRP B 1 168 ? 23.5 -0.762 -2.951 1 98.69 168 TRP B N 1
ATOM 3169 C CA . TRP B 1 168 ? 22.609 -1.74 -2.33 1 98.69 168 TRP B CA 1
ATOM 3170 C C . TRP B 1 168 ? 22.156 -2.775 -3.348 1 98.69 168 TRP B C 1
ATOM 3172 O O . TRP B 1 168 ? 22.141 -3.977 -3.062 1 98.69 168 TRP B O 1
ATOM 3182 N N . PHE B 1 169 ? 21.781 -2.326 -4.508 1 98.12 169 PHE B N 1
ATOM 3183 C CA . PHE B 1 169 ? 21.359 -3.256 -5.547 1 98.12 169 PHE B CA 1
ATOM 3184 C C . PHE B 1 169 ? 22.469 -4.242 -5.887 1 98.12 169 PHE B C 1
ATOM 3186 O O . PHE B 1 169 ? 22.219 -5.441 -6.016 1 98.12 169 PHE B O 1
ATOM 3193 N N . LEU B 1 170 ? 23.641 -3.736 -6.031 1 97.81 170 LEU B N 1
ATOM 3194 C CA . LEU B 1 170 ? 24.766 -4.59 -6.395 1 97.81 170 LEU B CA 1
ATOM 3195 C C . LEU B 1 170 ? 25.047 -5.617 -5.301 1 97.81 170 LEU B C 1
ATOM 3197 O O . LEU B 1 170 ? 25.359 -6.773 -5.59 1 97.81 170 LEU B O 1
ATOM 3201 N N . VAL B 1 171 ? 24.938 -5.195 -4.094 1 98.25 171 VAL B N 1
ATOM 3202 C CA . VAL B 1 171 ? 25.109 -6.113 -2.973 1 98.25 171 VAL B CA 1
ATOM 3203 C C . VAL B 1 171 ? 24.031 -7.199 -3.02 1 98.25 171 VAL B C 1
ATOM 3205 O O . VAL B 1 171 ? 24.328 -8.383 -2.887 1 98.25 171 VAL B O 1
ATOM 3208 N N . VAL B 1 172 ? 22.781 -6.824 -3.258 1 97.62 172 VAL B N 1
ATOM 3209 C CA . VAL B 1 172 ? 21.688 -7.785 -3.312 1 97.62 172 VAL B CA 1
ATOM 3210 C C . VAL B 1 172 ? 21.875 -8.727 -4.496 1 97.62 172 VAL B C 1
ATOM 3212 O O . VAL B 1 172 ? 21.781 -9.953 -4.348 1 97.62 172 VAL B O 1
ATOM 3215 N N . HIS B 1 173 ? 22.234 -8.188 -5.629 1 95.56 173 HIS B N 1
ATOM 3216 C CA . HIS B 1 173 ? 22.328 -8.961 -6.863 1 95.56 173 HIS B CA 1
ATOM 3217 C C . HIS B 1 173 ? 23.516 -9.914 -6.82 1 95.56 173 HIS B C 1
ATOM 3219 O O . HIS B 1 173 ? 23.391 -11.094 -7.152 1 95.56 173 HIS B O 1
ATOM 3225 N N . TYR B 1 174 ? 24.641 -9.492 -6.34 1 96.44 174 TYR B N 1
ATOM 3226 C CA . TYR B 1 174 ? 25.859 -10.297 -6.449 1 96.44 174 TYR B CA 1
ATOM 3227 C C . TYR B 1 174 ? 26.109 -11.094 -5.176 1 96.44 174 TYR B C 1
ATOM 3229 O O . TYR B 1 174 ? 26.625 -12.219 -5.227 1 96.44 174 TYR B O 1
ATOM 3237 N N . ALA B 1 175 ? 25.75 -10.578 -4.086 1 97.5 175 ALA B N 1
ATOM 3238 C CA . ALA B 1 175 ? 26.109 -11.227 -2.828 1 97.5 175 ALA B CA 1
ATOM 3239 C C . ALA B 1 175 ? 24.922 -11.961 -2.225 1 97.5 175 ALA B C 1
ATOM 3241 O O . ALA B 1 175 ? 25.062 -13.07 -1.705 1 97.5 175 ALA B O 1
ATOM 3242 N N . LEU B 1 176 ? 23.75 -11.398 -2.277 1 97.56 176 LEU B N 1
ATOM 3243 C CA . LEU B 1 176 ? 22.625 -11.961 -1.535 1 97.56 176 LEU B CA 1
ATOM 3244 C C . LEU B 1 176 ? 21.828 -12.922 -2.406 1 97.56 176 LEU B C 1
ATOM 3246 O O . LEU B 1 176 ? 21.375 -13.969 -1.931 1 97.56 176 LEU B O 1
ATOM 3250 N N . THR B 1 177 ? 21.609 -12.57 -3.641 1 95.81 177 THR B N 1
ATOM 3251 C CA . THR B 1 177 ? 20.797 -13.391 -4.535 1 95.81 177 THR B CA 1
ATOM 3252 C C . THR B 1 177 ? 21.297 -14.828 -4.566 1 95.81 177 THR B C 1
ATOM 3254 O O . THR B 1 177 ? 20.516 -15.773 -4.48 1 95.81 177 THR B O 1
ATOM 3257 N N . PRO B 1 178 ? 22.625 -15.086 -4.574 1 95.62 178 PRO B N 1
ATOM 3258 C CA . PRO B 1 178 ? 23.125 -16.469 -4.582 1 95.62 178 PRO B CA 1
ATOM 3259 C C . PRO B 1 178 ? 22.797 -17.219 -3.293 1 95.62 178 PRO B C 1
ATOM 3261 O O . PRO B 1 178 ? 22.828 -18.453 -3.273 1 95.62 178 PRO B O 1
ATOM 3264 N N . ILE B 1 179 ? 22.469 -16.531 -2.27 1 96.75 179 ILE B N 1
ATOM 3265 C CA . ILE B 1 179 ? 22.188 -17.141 -0.977 1 96.75 179 ILE B CA 1
ATOM 3266 C C . ILE B 1 179 ? 20.672 -17.312 -0.801 1 96.75 179 ILE B C 1
ATOM 3268 O O . ILE B 1 179 ? 20.219 -17.953 0.155 1 96.75 179 ILE B O 1
ATOM 3272 N N . PHE B 1 180 ? 19.828 -16.828 -1.672 1 96.88 180 PHE B N 1
ATOM 3273 C CA . PHE B 1 180 ? 18.375 -16.828 -1.552 1 96.88 180 PHE B CA 1
ATOM 3274 C C . PHE B 1 180 ? 17.844 -18.25 -1.408 1 96.88 180 PHE B C 1
ATOM 3276 O O . PHE B 1 180 ? 16.984 -18.531 -0.563 1 96.88 180 PHE B O 1
ATOM 3283 N N . PRO B 1 181 ? 18.359 -19.203 -2.18 1 95.25 181 PRO B N 1
ATOM 3284 C CA . PRO B 1 181 ? 17.859 -20.578 -2.031 1 95.25 181 PRO B CA 1
ATOM 3285 C C . PRO B 1 181 ? 18.109 -21.141 -0.634 1 95.25 181 PRO B C 1
ATOM 3287 O O . PRO B 1 181 ? 17.25 -21.859 -0.102 1 95.25 181 PRO B O 1
ATOM 3290 N N . ARG B 1 182 ? 19.203 -20.812 -0.067 1 96.62 182 ARG B N 1
ATOM 3291 C CA . ARG B 1 182 ? 19.484 -21.25 1.296 1 96.62 182 ARG B CA 1
ATOM 3292 C C . ARG B 1 182 ? 18.469 -20.672 2.277 1 96.62 182 ARG B C 1
ATOM 3294 O O . ARG B 1 182 ? 18.047 -21.344 3.217 1 96.62 182 ARG B O 1
ATOM 3301 N N . ILE B 1 183 ? 18.062 -19.484 2.018 1 97.25 183 ILE B N 1
ATOM 3302 C CA . ILE B 1 183 ? 17.109 -18.797 2.889 1 97.25 183 ILE B CA 1
ATOM 3303 C C . ILE B 1 183 ? 15.727 -19.438 2.727 1 97.25 183 ILE B C 1
ATOM 3305 O O . ILE B 1 183 ? 15.062 -19.75 3.715 1 97.25 183 ILE B O 1
ATOM 3309 N N . THR B 1 184 ? 15.289 -19.594 1.522 1 96.62 184 THR B N 1
ATOM 3310 C CA . THR B 1 184 ? 13.953 -20.125 1.268 1 96.62 184 THR B CA 1
ATOM 3311 C C . THR B 1 184 ? 13.859 -21.578 1.738 1 96.62 184 THR B C 1
ATOM 3313 O O . THR B 1 184 ? 12.789 -22.031 2.154 1 96.62 184 THR B O 1
ATOM 3316 N N . ASP B 1 185 ? 15 -22.328 1.746 1 95.69 185 ASP B N 1
ATOM 3317 C CA . ASP B 1 185 ? 15 -23.734 2.113 1 95.69 185 ASP B CA 1
ATOM 3318 C C . ASP B 1 185 ? 15.188 -23.906 3.619 1 95.69 185 ASP B C 1
ATOM 3320 O O . ASP B 1 185 ? 14.977 -25 4.152 1 95.69 185 ASP B O 1
ATOM 3324 N N . SER B 1 186 ? 15.555 -22.906 4.289 1 96.94 186 SER B N 1
ATOM 3325 C CA . SER B 1 186 ? 15.727 -22.969 5.734 1 96.94 186 SER B CA 1
ATOM 3326 C C . SER B 1 186 ? 14.391 -23.203 6.441 1 96.94 186 SER B C 1
ATOM 3328 O O . SER B 1 186 ? 13.328 -23.047 5.836 1 96.94 186 SER B O 1
ATOM 3330 N N . CYS B 1 187 ? 14.453 -23.547 7.719 1 97.12 187 CYS B N 1
ATOM 3331 C CA . CYS B 1 187 ? 13.258 -23.812 8.516 1 97.12 187 CYS B CA 1
ATOM 3332 C C . CYS B 1 187 ? 12.383 -22.562 8.617 1 97.12 187 CYS B C 1
ATOM 3334 O O . CYS B 1 187 ? 11.172 -22.625 8.398 1 97.12 187 CYS B O 1
ATOM 3336 N N . ILE B 1 188 ? 12.992 -21.516 8.766 1 96.5 188 ILE B N 1
ATOM 3337 C CA . ILE B 1 188 ? 12.281 -20.266 8.922 1 96.5 188 ILE B CA 1
ATOM 3338 C C . ILE B 1 188 ? 11.695 -19.828 7.582 1 96.5 188 ILE B C 1
ATOM 3340 O O . ILE B 1 188 ? 10.578 -19.312 7.52 1 96.5 188 ILE B O 1
ATOM 3344 N N . GLY B 1 189 ? 12.484 -19.969 6.562 1 97.06 189 GLY B N 1
ATOM 3345 C CA . GLY B 1 189 ? 12.008 -19.625 5.234 1 97.06 189 GLY B CA 1
ATOM 3346 C C . GLY B 1 189 ? 10.773 -20.406 4.82 1 97.06 189 GLY B C 1
ATOM 3347 O O . GLY B 1 189 ? 9.836 -19.844 4.266 1 97.06 189 GLY B O 1
ATOM 3348 N N . GLN B 1 190 ? 10.789 -21.688 5.141 1 96 190 GLN B N 1
ATOM 3349 C CA . GLN B 1 190 ? 9.648 -22.531 4.809 1 96 190 GLN B CA 1
ATOM 3350 C C . GLN B 1 190 ? 8.445 -22.219 5.695 1 96 190 GLN B C 1
ATOM 3352 O O . GLN B 1 190 ? 7.309 -22.203 5.227 1 96 190 GLN B O 1
ATOM 3357 N N . PHE B 1 191 ? 8.789 -21.938 6.906 1 94.31 191 PHE B N 1
ATOM 3358 C CA . PHE B 1 191 ? 7.723 -21.594 7.836 1 94.31 191 PHE B CA 1
ATOM 3359 C C . PHE B 1 191 ? 7.004 -20.328 7.387 1 94.31 191 PHE B C 1
ATOM 3361 O O . PHE B 1 191 ? 5.777 -20.25 7.461 1 94.31 191 PHE B O 1
ATOM 3368 N N . LEU B 1 192 ? 7.719 -19.406 6.828 1 95.69 192 LEU B N 1
ATOM 3369 C CA . LEU B 1 192 ? 7.164 -18.125 6.398 1 95.69 192 LEU B CA 1
ATOM 3370 C C . LEU B 1 192 ? 6.785 -18.172 4.922 1 95.69 192 LEU B C 1
ATOM 3372 O O . LEU B 1 192 ? 6.285 -17.188 4.379 1 95.69 192 LEU B O 1
ATOM 3376 N N . MET B 1 193 ? 7.023 -19.281 4.301 1 96.75 193 MET B N 1
ATOM 3377 C CA . MET B 1 193 ? 6.734 -19.484 2.885 1 96.75 193 MET B CA 1
ATOM 3378 C C . MET B 1 193 ? 7.406 -18.422 2.031 1 96.75 193 MET B C 1
ATOM 3380 O O . MET B 1 193 ? 6.773 -17.828 1.152 1 96.75 193 MET B O 1
ATOM 3384 N N . LEU B 1 194 ? 8.664 -18.078 2.385 1 97.69 194 LEU B N 1
ATOM 3385 C CA . LEU B 1 194 ? 9.445 -17.125 1.597 1 97.69 194 LEU B CA 1
ATOM 3386 C C . LEU B 1 194 ? 9.734 -17.688 0.206 1 97.69 194 LEU B C 1
ATOM 3388 O O . LEU B 1 194 ? 9.945 -18.891 0.044 1 97.69 194 LEU B O 1
ATOM 3392 N N . GLN B 1 195 ? 9.781 -16.766 -0.77 1 97.5 195 GLN B N 1
ATOM 3393 C CA . GLN B 1 195 ? 9.938 -17.188 -2.156 1 97.5 195 GLN B CA 1
ATOM 3394 C C . GLN B 1 195 ? 11.078 -16.422 -2.838 1 97.5 195 GLN B C 1
ATOM 3396 O O . GLN B 1 195 ? 11.453 -15.336 -2.402 1 97.5 195 GLN B O 1
ATOM 3401 N N . ASP B 1 196 ? 11.641 -17.031 -3.787 1 95.56 196 ASP B N 1
ATOM 3402 C CA . ASP B 1 196 ? 12.68 -16.484 -4.652 1 95.56 196 ASP B CA 1
ATOM 3403 C C . ASP B 1 196 ? 12.281 -16.578 -6.121 1 95.56 196 ASP B C 1
ATOM 3405 O O . ASP B 1 196 ? 12.32 -17.656 -6.711 1 95.56 196 ASP B O 1
ATOM 3409 N N . PHE B 1 197 ? 11.961 -15.414 -6.699 1 92.38 197 PHE B N 1
ATOM 3410 C CA . PHE B 1 197 ? 11.469 -15.398 -8.07 1 92.38 197 PHE B CA 1
ATOM 3411 C C . PHE B 1 197 ? 12.609 -15.211 -9.062 1 92.38 197 PHE B C 1
ATOM 3413 O O . PHE B 1 197 ? 12.375 -14.953 -10.242 1 92.38 197 PHE B O 1
ATOM 3420 N N . THR B 1 198 ? 13.82 -15.344 -8.656 1 90.25 198 THR B N 1
ATOM 3421 C CA . THR B 1 198 ? 15 -15.047 -9.461 1 90.25 198 THR B CA 1
ATOM 3422 C C . THR B 1 198 ? 14.953 -15.789 -10.789 1 90.25 198 THR B C 1
ATOM 3424 O O . THR B 1 198 ? 15.336 -15.242 -11.828 1 90.25 198 THR B O 1
ATOM 3427 N N . HIS B 1 199 ? 14.484 -16.984 -10.797 1 88.44 199 HIS B N 1
ATOM 3428 C CA . HIS B 1 199 ? 14.547 -17.828 -11.984 1 88.44 199 HIS B CA 1
ATOM 3429 C C . HIS B 1 199 ? 13.234 -17.797 -12.758 1 88.44 199 HIS B C 1
ATOM 3431 O O . HIS B 1 199 ? 13.016 -18.609 -13.648 1 88.44 199 HIS B O 1
ATOM 3437 N N . ILE B 1 200 ? 12.398 -16.906 -12.422 1 89.5 200 ILE B N 1
ATOM 3438 C CA . ILE B 1 200 ? 11.156 -16.672 -13.156 1 89.5 200 ILE B CA 1
ATOM 3439 C C . ILE B 1 200 ? 11.211 -15.312 -13.836 1 89.5 200 ILE B C 1
ATOM 3441 O O . ILE B 1 200 ? 11.164 -14.273 -13.172 1 89.5 200 ILE B O 1
ATOM 3445 N N . ASN B 1 201 ? 11.344 -15.273 -15.055 1 82.75 201 ASN B N 1
ATOM 3446 C CA . ASN B 1 201 ? 11.594 -14.055 -15.812 1 82.75 201 ASN B CA 1
ATOM 3447 C C . ASN B 1 201 ? 10.445 -13.062 -15.672 1 82.75 201 ASN B C 1
ATOM 3449 O O . ASN B 1 201 ? 10.664 -11.875 -15.453 1 82.75 201 ASN B O 1
ATOM 3453 N N . ASN B 1 202 ? 9.18 -13.539 -15.914 1 88.12 202 ASN B N 1
ATOM 3454 C CA . ASN B 1 202 ? 7.961 -12.758 -15.773 1 88.12 202 ASN B CA 1
ATOM 3455 C C . ASN B 1 202 ? 6.961 -13.438 -14.844 1 88.12 202 ASN B C 1
ATOM 3457 O O . ASN B 1 202 ? 6.164 -14.266 -15.281 1 88.12 202 ASN B O 1
ATOM 3461 N N . PHE B 1 203 ? 7.094 -12.953 -13.695 1 90.94 203 PHE B N 1
ATOM 3462 C CA . PHE B 1 203 ? 6.297 -13.641 -12.688 1 90.94 203 PHE B CA 1
ATOM 3463 C C . PHE B 1 203 ? 4.809 -13.414 -12.922 1 90.94 203 PHE B C 1
ATOM 3465 O O . PHE B 1 203 ? 3.996 -14.312 -12.68 1 90.94 203 PHE B O 1
ATOM 3472 N N . VAL B 1 204 ? 4.402 -12.195 -13.359 1 91.25 204 VAL B N 1
ATOM 3473 C CA . VAL B 1 204 ? 2.996 -11.891 -13.594 1 91.25 204 VAL B CA 1
ATOM 3474 C C . VAL B 1 204 ? 2.428 -12.836 -14.641 1 91.25 204 VAL B C 1
ATOM 3476 O O . VAL B 1 204 ? 1.349 -13.406 -14.453 1 91.25 204 VAL B O 1
ATOM 3479 N N . GLN B 1 205 ? 3.141 -12.984 -15.703 1 92.06 205 GLN B N 1
ATOM 3480 C CA . GLN B 1 205 ? 2.715 -13.898 -16.75 1 92.06 205 GLN B CA 1
ATOM 3481 C C . GLN B 1 205 ? 2.729 -15.344 -16.266 1 92.06 205 GLN B C 1
ATOM 3483 O O . GLN B 1 205 ? 1.843 -16.125 -16.609 1 92.06 205 GLN B O 1
ATOM 3488 N N . PHE B 1 206 ? 3.742 -15.672 -15.492 1 94.19 206 PHE B N 1
ATOM 3489 C CA . PHE B 1 206 ? 3.861 -17.016 -14.93 1 94.19 206 PHE B CA 1
ATOM 3490 C C . PHE B 1 206 ? 2.648 -17.344 -14.062 1 94.19 206 PHE B C 1
ATOM 3492 O O . PHE B 1 206 ? 2.01 -18.375 -14.258 1 94.19 206 PHE B O 1
ATOM 3499 N N . GLU B 1 207 ? 2.334 -16.516 -13.148 1 95.56 207 GLU B N 1
ATOM 3500 C CA . GLU B 1 207 ? 1.191 -16.719 -12.258 1 95.56 207 GLU B CA 1
ATOM 3501 C C . GLU B 1 207 ? -0.112 -16.797 -13.047 1 95.56 207 GLU B C 1
ATOM 3503 O O . GLU B 1 207 ? -0.934 -17.688 -12.805 1 95.56 207 GLU B O 1
ATOM 3508 N N . TYR B 1 208 ? -0.276 -15.883 -13.969 1 96.12 208 TYR B N 1
ATOM 3509 C CA . TYR B 1 208 ? -1.479 -15.828 -14.797 1 96.12 208 TYR B CA 1
ATOM 3510 C C . TYR B 1 208 ? -1.687 -17.141 -15.539 1 96.12 208 TYR B C 1
ATOM 3512 O O . TYR B 1 208 ? -2.793 -17.688 -15.547 1 96.12 208 TYR B O 1
ATOM 3520 N N . THR B 1 209 ? -0.638 -17.688 -16.109 1 95.25 209 THR B N 1
ATOM 3521 C CA . THR B 1 209 ? -0.705 -18.906 -16.891 1 95.25 209 THR B CA 1
ATOM 3522 C C . THR B 1 209 ? -1.016 -20.109 -16.016 1 95.25 209 THR B C 1
ATOM 3524 O O . THR B 1 209 ? -1.857 -20.953 -16.359 1 95.25 209 THR B O 1
ATOM 3527 N N . VAL B 1 210 ? -0.397 -20.141 -14.875 1 95.31 210 VAL B N 1
ATOM 3528 C CA . VAL B 1 210 ? -0.572 -21.266 -13.969 1 95.31 210 VAL B CA 1
ATOM 3529 C C . VAL B 1 210 ? -2.004 -21.281 -13.438 1 95.31 210 VAL B C 1
ATOM 3531 O O . VAL B 1 210 ? -2.635 -22.344 -13.375 1 95.31 210 VAL B O 1
ATOM 3534 N N . VAL B 1 211 ? -2.508 -20.203 -13.078 1 95.06 211 VAL B N 1
ATOM 3535 C CA . VAL B 1 211 ? -3.855 -20.109 -12.531 1 95.06 211 VAL B CA 1
ATOM 3536 C C . VAL B 1 211 ? -4.879 -20.438 -13.609 1 95.06 211 VAL B C 1
ATOM 3538 O O . VAL B 1 211 ? -5.824 -21.203 -13.367 1 95.06 211 VAL B O 1
ATOM 3541 N N . ARG B 1 212 ? -4.66 -19.891 -14.773 1 93.75 212 ARG B N 1
ATOM 3542 C CA . ARG B 1 212 ? -5.566 -20.172 -15.883 1 93.75 212 ARG B CA 1
ATOM 3543 C C . ARG B 1 212 ? -5.605 -21.656 -16.203 1 93.75 212 ARG B C 1
ATOM 3545 O O . ARG B 1 212 ? -6.68 -22.219 -16.422 1 93.75 212 ARG B O 1
ATOM 3552 N N . ASN B 1 213 ? -4.465 -22.25 -16.234 1 93.94 213 ASN B N 1
ATOM 3553 C CA . ASN B 1 213 ? -4.387 -23.672 -16.5 1 93.94 213 ASN B CA 1
ATOM 3554 C C . ASN B 1 213 ? -5.066 -24.484 -15.391 1 93.94 213 ASN B C 1
ATOM 3556 O O . ASN B 1 213 ? -5.746 -25.469 -15.672 1 93.94 213 ASN B O 1
ATOM 3560 N N . HIS B 1 214 ? -4.898 -24.062 -14.188 1 92.44 214 HIS B N 1
ATOM 3561 C CA . HIS B 1 214 ? -5.527 -24.734 -13.055 1 92.44 214 HIS B CA 1
ATOM 3562 C C . HIS B 1 214 ? -7.047 -24.672 -13.148 1 92.44 214 HIS B C 1
ATOM 3564 O O . HIS B 1 214 ? -7.73 -25.688 -12.953 1 92.44 214 HIS B O 1
ATOM 3570 N N . ILE B 1 215 ? -7.566 -23.562 -13.523 1 90.94 215 ILE B N 1
ATOM 3571 C CA . ILE B 1 215 ? -9.008 -23.344 -13.602 1 90.94 215 ILE B CA 1
ATOM 3572 C C . ILE B 1 215 ? -9.586 -24.141 -14.773 1 90.94 215 ILE B C 1
ATOM 3574 O O . ILE B 1 215 ? -10.68 -24.703 -14.664 1 90.94 215 ILE B O 1
ATOM 3578 N N . ARG B 1 216 ? -8.906 -24.156 -15.844 1 89.25 216 ARG B N 1
ATOM 3579 C CA . ARG B 1 216 ? -9.344 -24.938 -17 1 89.25 216 ARG B CA 1
ATOM 3580 C C . ARG B 1 216 ? -9.414 -26.422 -16.672 1 89.25 216 ARG B C 1
ATOM 3582 O O . ARG B 1 216 ? -10.281 -27.125 -17.188 1 89.25 216 ARG B O 1
ATOM 3589 N N . ARG B 1 217 ? -8.555 -26.859 -15.844 1 89.62 217 ARG B N 1
ATOM 3590 C CA . ARG B 1 217 ? -8.5 -28.266 -15.477 1 89.62 217 ARG B CA 1
ATOM 3591 C C . ARG B 1 217 ? -9.664 -28.641 -14.562 1 89.62 217 ARG B C 1
ATOM 3593 O O . ARG B 1 217 ? -10.18 -29.766 -14.641 1 89.62 217 ARG B O 1
ATOM 3600 N N . ILE B 1 218 ? -10.055 -27.859 -13.758 1 84.88 218 ILE B N 1
ATOM 3601 C CA . ILE B 1 218 ? -11.094 -28.203 -12.797 1 84.88 218 ILE B CA 1
ATOM 3602 C C . ILE B 1 218 ? -12.469 -27.922 -13.398 1 84.88 218 ILE B C 1
ATOM 3604 O O . ILE B 1 218 ? -13.484 -28.391 -12.898 1 84.88 218 ILE B O 1
ATOM 3608 N N . ARG B 1 219 ? -12.602 -27.062 -14.344 1 75.38 219 ARG B N 1
ATOM 3609 C CA . ARG B 1 219 ? -13.867 -26.781 -15.008 1 75.38 219 ARG B CA 1
ATOM 3610 C C . ARG B 1 219 ? -14.266 -27.938 -15.93 1 75.38 219 ARG B C 1
ATOM 3612 O O . ARG B 1 219 ? -13.461 -28.375 -16.766 1 75.38 219 ARG B O 1
ATOM 3619 N N . PRO B 1 220 ? -15.211 -28.766 -15.594 1 60.47 220 PRO B N 1
ATOM 3620 C CA . PRO B 1 220 ? -15.672 -29.875 -16.453 1 60.47 220 PRO B CA 1
ATOM 3621 C C . PRO B 1 220 ? -15.852 -29.438 -17.906 1 60.47 220 PRO B C 1
ATOM 3623 O O . PRO B 1 220 ? -16.266 -28.312 -18.188 1 60.47 220 PRO B O 1
ATOM 3626 N N . GLU B 1 221 ? -15.039 -29.906 -18.875 1 53 221 GLU B N 1
ATOM 3627 C CA . GLU B 1 221 ? -15.281 -29.766 -20.312 1 53 221 GLU B CA 1
ATOM 3628 C C . GLU B 1 221 ? -16.781 -29.828 -20.625 1 53 221 GLU B C 1
ATOM 3630 O O . GLU B 1 221 ? -17.469 -30.781 -20.234 1 53 221 GLU B O 1
ATOM 3635 N N . VAL B 1 222 ? -17.531 -28.875 -20.484 1 47.22 222 VAL B N 1
ATOM 3636 C CA . VAL B 1 222 ? -18.828 -29.109 -21.109 1 47.22 222 VAL B CA 1
ATOM 3637 C C . VAL B 1 222 ? -18.641 -29.812 -22.453 1 47.22 222 VAL B C 1
ATOM 3639 O O . VAL B 1 222 ? -17.922 -29.328 -23.328 1 47.22 222 VAL B O 1
ATOM 3642 N N . PRO B 1 223 ? -18.953 -31.094 -22.5 1 40.81 223 PRO B N 1
ATOM 3643 C CA . PRO B 1 223 ? -19 -31.672 -23.844 1 40.81 223 PRO B CA 1
ATOM 3644 C C . PRO B 1 223 ? -19.609 -30.734 -24.875 1 40.81 223 PRO B C 1
ATOM 3646 O O . PRO B 1 223 ? -20.609 -30.078 -24.594 1 40.81 223 PRO B O 1
ATOM 3649 N N . MET B 1 224 ? -18.828 -30.328 -25.875 1 33.34 224 MET B N 1
ATOM 3650 C CA . MET B 1 224 ? -19.578 -29.875 -27.047 1 33.34 224 MET B CA 1
ATOM 3651 C C . MET B 1 224 ? -20.641 -30.906 -27.453 1 33.34 224 MET B C 1
ATOM 3653 O O . MET B 1 224 ? -20.375 -32.094 -27.438 1 33.34 224 MET B O 1
#

Secondary structure (DSSP, 8-state):
------EEE-SSB--EEETT-HHHHHHHHHTTHHHHHHHHHHHHHHHH-BHHHHHHHHHHHHHHHHHHHHHHHH-PPPS-TTTSTT--S--SS-HHHHHHHHHHHHHHHIIIIIS-TTTS-HHHHHHHHHHHHHHHHHHHHHHHHTTSS-HHHHHHHHHHHHHHHHHHHHIIIIIIGGGHHHHHHSHHHHHTT-B--TT-S-HHHHHHHHHHHHHHHHS-----/------EEE-SSB--EEETT-HHHHHHHHHTTHHHHHHHHHHHHHHHH-BHHHHHHHHHHHHHHHHHHHHHHHH-PPPS-TTTSTT--S--SS-HHHHHHHHHHHHHHHIIIIIS-TTTS-HHHHHHHHHHHHHHHHHHHHHHHHTTSS-HHHHHHHHHHHHHHHHHHHHIIIIIIGGGHHHHHHSHHHHHTT-B--TT-S-HHHHHHHHHHHHHHHHS-----

Foldseek 3Di:
DPPPQDWDADPVDGAIAGPPPPVLVVLSVLLCVLVVVLVVLVVCCLVVLEVVSVLLNVLLVVLLVVQQVVQVVVVAAFPCCPVPVVDDTHPAQPNSLLSLLLVLLQVVCCCPPQQPCPLDPPVVSVVVNCVSVVSSVSNLVSCVVSRRHPNVSSVRSSVNSNVSSNVSNCCCVPPVLVCVVVQCPDPVNVVSVHDYCSVPNHVVVVVVVVVVVVVVVVPPPPDD/DPPPQDWDADPVDGAIAGPPPPVLVVLSVLLCVLVVVLVVLVVCCLVVLEVVSVLLNVLLVVLLVVQQVVQVVVVAAFPCCPVPVVDDTHPAQPNSLLSLLLVLLLVLCCCPPQQPCPLDPPVVSVVVNCVSVVSSVSNLVSCVVSRRHPNVSSVRSSVNSNVSSNVSNCCCVPPVLVCVVVQCPDPVNVVSVHDYCSVPNHVPVVVVVVVVVVVVVVPPPPDD

Solvent-accessible surface area (backbone atoms only — not comparable to full-atom values): 23403 Å² total; per-residue (Å²): 128,81,70,85,61,56,65,43,60,42,82,64,34,44,40,56,26,47,66,90,37,65,69,43,45,53,29,40,58,44,57,45,47,65,60,52,52,51,49,34,47,52,42,44,30,74,69,61,26,31,49,70,57,44,52,50,48,52,47,52,53,49,51,52,52,50,43,54,51,44,18,70,68,63,56,34,71,39,77,42,54,80,81,44,66,86,58,82,68,50,22,28,47,24,59,70,21,16,51,34,19,20,50,42,36,30,52,51,49,45,47,67,66,69,34,43,81,80,43,46,56,70,67,57,50,50,48,53,51,50,51,43,52,50,52,36,50,49,29,44,47,25,36,39,76,58,48,56,32,44,69,64,28,33,51,51,6,26,50,54,15,25,53,49,17,43,53,48,44,50,45,43,61,69,61,42,51,78,45,43,62,60,47,35,70,31,72,65,21,52,73,66,51,37,36,75,61,83,88,44,67,38,55,66,62,49,53,49,51,52,51,51,52,53,50,58,67,69,45,75,75,70,79,126,127,82,70,84,63,57,64,43,60,43,81,64,35,44,41,54,24,46,66,88,36,65,66,43,46,53,30,38,58,43,54,46,48,66,60,52,52,50,49,33,46,53,43,44,32,73,70,62,25,30,48,67,57,44,52,51,49,51,45,52,52,50,51,52,51,49,43,53,51,44,19,69,68,63,55,35,70,38,76,41,54,80,81,44,67,86,60,81,68,50,24,28,48,25,59,68,23,16,52,36,19,20,50,41,35,29,52,52,48,44,47,66,66,68,34,45,81,80,39,46,56,69,66,57,51,50,50,53,51,50,51,43,52,49,52,35,51,49,29,43,47,26,36,39,76,58,46,57,31,45,69,64,28,34,51,51,6,27,50,53,15,25,53,49,17,44,52,50,44,49,46,43,61,69,61,42,52,79,46,43,64,61,46,34,70,31,74,63,21,52,73,66,52,37,35,75,60,83,88,45,65,39,55,67,61,49,52,50,51,54,50,51,52,53,52,58,66,70,45,75,77,71,78,126

InterPro domains:
  IPR000326 Phosphatidic acid phosphatase type 2/haloperoxidase [PF01569] (54-174)
  IPR000326 Phosphatidic acid phosphatase type 2/haloperoxidase [SM00014] (53-169)
  IPR036938 Phosphatidic acid phosphatase type 2/haloperoxidase superfamily [SSF48317] (16-174)
  IPR039667 Dolichyldiphosphatase, PAP2 domain [cd03382] (10-169)

Organism: Schistosoma japonicum (NCBI:txid6182)

Radius of gyration: 24.14 Å; Cα contacts (8 Å, |Δi|>4): 598; chains: 2; bounding box: 54×79×59 Å

Sequence (448 aa):
MASELSWKPLSLFYVEYPIGDRFGKLLAYSSMVPIFIIISNVTLIVSRRDLHTLFYFLGCLSNELSNYALKSLIMQQRPFPSLHPSIESSGMPSNHAQFMGFFCAYTTLFLSIRLSQRSLSRRTTLFIYLLCISTTLIVCYSRVYLLYHTLFQVIVGITVGGLFGTVWFLVVHYALTPIFPRITDSCIGQFLMLQDFTHINNFVQFEYTVVRNHIRRIRPEVPMMASELSWKPLSLFYVEYPIGDRFGKLLAYSSMVPIFIIISNVTLIVSRRDLHTLFYFLGCLSNELSNYALKSLIMQQRPFPSLHPSIESSGMPSNHAQFMGFFCAYTTLFLSIRLSQRSLSRRTTLFIYLLCISTTLIVCYSRVYLLYHTLFQVIVGITVGGLFGTVWFLVVHYALTPIFPRITDSCIGQFLMLQDFTHINNFVQFEYTVVRNHIRRIRPEVPM

Nearest PDB structures (foldseek):
  5jki-assembly1_A  TM=7.142E-01  e=5.880E-04  Bacillus subtilis subsp. subtilis str. 168
  7sss-assembly1_H  TM=3.494E-01  e=4.587E+00  Homo sapiens
  5jki-assembly1_A  TM=7.144E-01  e=8.019E-04  Bacillus subtilis subsp. subtilis str. 168

pLDDT: mean 89.97, std 12.49, range [29.06, 98.88]